Protein 1OI2 (pdb70)

Secondary structure (DSSP, 8-state):
-HHHHHHHHHHHH-TTEEEETTTTEEEETT-S-TTS-EEEEEEEESSTTTTGGGBSBTSBSEEEEEEETSPPPHHHHHHHHHHH--SS-EEEEEESSHHHHHHHHHHHHHHHHTT--EEEEEE--B-S-BS-TT-SSBPP-THHHHHHHHHHHHHHHT--HHHHHHHHHHHHTTEEEEEEEEE----TTEEEET--TTS---SEEEE---HHHHHHHHHHHHHHS--EEEEEEEEETTTTEEEEEEEEEPPP-TT-EEEEEEEE-BS--HHHHHHHHHHHHHHHHHHT-EEEEEEEE-SS--TTBEEEEEEEEEE-HHHHHHHHS-EESSS-EE--/-HHHHHHHHHHHH-TTEEEETTTTEEEETT-S-TTS-EEEEEEEESSTTTTGGGBSBTSBSEEEEEEETSPPPHHHHHHHHHHH--SS-EEEEEES-HHHHHHHHHHHHHHHHTT--EEEEEE--B-S-BS-TT-SSB---THHHHHHHHHHHHHHTT--HHHHHHHHHHHHTTEEEEEEEEE----TTEEEET--TTS---SEEEE---HHHHHHHHHHHHHHS--EEEEEEEEETTTTEEEEEEEEEPPP-TT-EEEEEEEE-BS--HHHHHHHHHHHHHHHHHHTPEEEEEEEE-SS-BTBBEEEEEEEEEE-HHHHHHHHS-EESSS-EE--

Radius of gyration: 24.86 Å; Cα contacts (8 Å, |Δi|>4): 1787; chains: 2; bounding box: 82×50×56 Å

Foldseek 3Di:
DVVVVVVVVVCVVDVQKDFDVPPTWIFGPPAQDAQFAAEEEEFEPQFPPPPQLQHFQLFHRIYAYPYHRAGNALVRVLVSLVGRDNPQAYEYEFWFWQRRCVRVVVNVLVCLVVPGHYKYAYAFAQLWDACFVTGHGHTHFDVSVVLRNLLSLCRNVNHGPVRSRVSSNVQSLFKHKFKKFQFACDDHQKIQGRADLQRTGTNGIGGNDDLLVSLVVRVVSQQPSFWDWDWDWMQDSVVSDIDTDIGTHDGDAAPFEKEKEKAFQAAEDQVSSVVSVVSVVVVCVVRNYHHPHYHYYHRTYRNHTGMIMMMITTDDPSSVVSNQDAGDGNVDGDHD/DVVVVVVVVVCVVDVQKDFDVPPTWIFGPPAQDAQFAAEEEEFEPQFPPPPQQQHFQLFHRIYAYPHHRATHALVSVLVSCVRRQNPQEYEYEFWFFQRRCVRVVVNVLVCLVVPGHYKYAYAFAQLWDADFPGGHGHTHFDVSVLLRNLLSLCRNVRHGPVVSRVSSNVQSLFKHKFKKFCFACDDHQKIQGRADLQRTGTNGIGGNDDLLVSLVVRVVSLQPSFWDWAWDWMQDSVVSDIDTDIGTHDRDAAPFEKEKEKAFQAAEDQVSQVVSVVSVCVVCVVRNYHHPHYHTYHRTYRNRTGMIMMMITTDDPSSVVSNQDAGDGNVDGDHD

B-factor: mean 15.75, std 10.09, range [2.6, 78.8]

CATH classification: 3.40.50.10440 (+1 more: 3.30.1180.20)

Solvent-accessible surface area: 23593 Å² total; per-residue (Å²): 115,106,21,90,54,26,20,25,0,7,28,106,5,37,118,67,11,51,33,32,121,141,27,39,15,1,1,29,55,85,13,75,39,88,47,64,7,4,1,0,0,1,1,6,4,0,1,36,12,6,10,15,3,0,0,7,75,1,7,0,13,0,0,0,16,1,103,82,53,74,12,1,72,32,72,32,0,35,67,0,0,83,62,2,42,12,65,78,3,0,0,0,0,0,1,9,5,85,30,7,40,118,27,0,15,53,0,0,76,84,0,52,122,65,68,11,87,0,4,1,1,10,0,0,0,2,3,11,24,135,98,16,148,114,8,82,14,20,0,0,8,0,0,0,0,0,0,0,0,0,0,1,4,0,5,50,150,45,34,64,1,65,40,0,2,114,28,0,39,96,0,1,26,31,0,2,0,0,6,0,6,74,32,93,55,103,75,100,79,22,3,28,3,0,10,0,8,37,37,4,88,15,75,54,161,63,104,64,91,43,37,38,76,1,0,21,39,0,0,63,18,0,48,116,45,0,67,19,131,28,66,24,93,37,11,22,46,151,130,29,44,41,72,119,57,161,24,56,2,116,44,9,88,90,61,12,77,0,0,0,0,0,0,13,2,10,5,8,18,39,4,64,2,17,2,0,6,17,66,0,23,42,40,1,149,126,28,29,7,71,39,50,77,34,16,23,11,48,33,0,11,0,42,55,1,46,1,6,7,0,0,0,0,80,6,54,89,120,4,10,61,10,10,60,27,38,0,76,12,45,32,6,42,52,38,241,117,106,19,88,50,25,22,24,0,6,27,102,6,38,119,66,10,50,35,32,117,143,28,35,14,1,1,30,53,87,12,75,50,92,47,62,8,4,1,0,0,1,2,6,5,0,0,35,10,5,10,15,4,0,0,5,69,1,6,0,14,0,0,0,15,1,102,78,51,72,14,1,71,30,72,34,0,31,66,0,0,85,64,2,44,13,64,79,2,0,0,0,0,0,1,10,4,86,29,7,37,118,27,0,16,53,0,0,78,84,0,56,126,65,72,12,88,0,4,0,2,9,0,0,0,1,3,12,23,134,92,18,111,130,8,84,14,20,0,0,7,1,0,0,0,0,0,0,0,0,0,1,4,0,5,50,158,43,34,65,4,65,40,0,2,110,30,0,36,110,0,1,26,31,0,2,0,0,6,1,6,76,33,94,49,109,73,102,80,17,4,24,2,0,9,0,9,34,36,2,67,15,75,55,150,59,104,61,88,45,42,40,74,1,0,22,40,0,0,64,17,0,47,117,43,0,67,13,126,28,68,21,93,37,12,26,47,148,127,27,44,40,70,124,54,163,23,56,2,115,42,9,90,90,62,13,78,0,0,0,0,0,1,15,2,10,8,7,17,40,6,69,2,17,2,0,7,16,64,0,23,42,34,1,148,120,28,29,7,69,39,52,77,34,16,22,12,48,32,0,11,0,43,59,0,48,1,8,6,0,0,0,0,79,6,55,90,120,7,9,60,10,11,58,27,51,0,75,13,44,32,3,44,54,32,251

GO terms:
  GO:0047324 phosphoenolpyruvate-glycerone phosphotransferase activity (F, EXP)
  GO:0042802 identical protein binding (F, IPI)
  GO:0005515 protein binding (F, IPI)
  GO:0005829 cytosol (C, IDA)
  GO:0042803 protein homodimerization activity (F, IDA)
  GO:0042182 ketone catabolic process (P, IMP)
  GO:0046365 monosaccharide catabolic process (P, IMP)
  GO:0061610 glycerol catabolic process to glycerone phosphate (P, IMP)
  GO:0047324 phosphoenolpyruvate-glycerone phosphotransferase activity (F, IMP)
  GO:0006974 DNA damage response (P, IEP)
  GO:0046835 carbohydrate phosphorylation (P, IDA)
  GO:0005829 cytosol (C, HDA)

Organism: Escherichia coli (strain K12) (NCBI:txid83333)

InterPro domains:
  IPR004006 DhaK domain [PF02733] (18-351)
  IPR004006 DhaK domain [PS51481] (7-352)
  IPR012736 Dihydroxyacetone kinase DhaK, subunit 1 [TIGR02363] (1-352)
  IPR050861 Dihydroxyacetone Kinase (DAK) [PTHR28629] (2-352)

Nearest PDB structures (foldseek):
  1oi3-assembly1_A  TM=1.002E+00  e=4.135E-78  Escherichia coli
  1uoe-assembly1_B  TM=1.002E+00  e=4.135E-78  Escherichia coli
  3pno-assembly2_D  TM=1.000E+00  e=7.097E-77  Escherichia coli K-12
  3pnm-assembly1_B  TM=1.000E+00  e=1.515E-76  Escherichia coli K-12
  3pnq-assembly1_B  TM=9.997E-01  e=1.382E-75  Escherichia coli K-12

Structure (mmCIF, N/CA/C/O backbone):
data_1OI2
#
_entry.id   1OI2
#
_cell.length_a   96.509
_cell.length_b   97.408
_cell.length_c   85.963
_cell.angle_alpha   90.00
_cell.angle_beta   90.00
_cell.angle_gamma   90.00
#
_symmetry.space_group_name_H-M   'P 21 21 2'
#
loop_
_entity.id
_entity.type
_entity.pdbx_description
1 polymer 'HYPOTHETICAL PROTEIN YCGT'
2 non-polymer GLYCEROL
3 non-polymer 'SULFATE ION'
4 water water
#
loop_
_atom_site.group_PDB
_atom_site.id
_atom_site.type_symbol
_atom_site.label_atom_id
_atom_site.label_alt_id
_atom_site.label_comp_id
_atom_site.label_asym_id
_atom_site.label_entity_id
_atom_site.label_seq_id
_atom_site.pdbx_PDB_ins_code
_atom_site.Cartn_x
_atom_site.Cartn_y
_atom_site.Cartn_z
_atom_site.occupancy
_atom_site.B_iso_or_equiv
_atom_site.auth_seq_id
_atom_site.auth_comp_id
_atom_site.auth_asym_id
_atom_site.auth_atom_id
_atom_site.pdbx_PDB_model_num
ATOM 1 N N . ASP A 1 20 ? 74.519 31.660 41.565 1.00 34.68 20 ASP A N 1
ATOM 2 C CA . ASP A 1 20 ? 73.809 31.694 42.872 1.00 34.78 20 ASP A CA 1
ATOM 3 C C . ASP A 1 20 ? 74.696 31.074 43.955 1.00 34.07 20 ASP A C 1
ATOM 4 O O . ASP A 1 20 ? 75.203 29.957 43.807 1.00 31.72 20 ASP A O 1
ATOM 9 N N . VAL A 1 21 ? 74.883 31.807 45.046 1.00 30.52 21 VAL A N 1
ATOM 10 C CA . VAL A 1 21 ? 75.736 31.324 46.111 1.00 29.11 21 VAL A CA 1
ATOM 11 C C . VAL A 1 21 ? 75.161 30.094 46.806 1.00 27.74 21 VAL A C 1
ATOM 12 O O . VAL A 1 21 ? 75.919 29.200 47.193 1.00 23.74 21 VAL A O 1
ATOM 16 N N . LEU A 1 22 ? 73.839 30.034 46.964 1.00 21.46 22 LEU A N 1
ATOM 17 C CA . LEU A 1 22 ? 73.253 28.885 47.652 1.00 22.85 22 LEU A CA 1
ATOM 18 C C . LEU A 1 22 ? 73.520 27.651 46.799 1.00 20.42 22 LEU A C 1
ATOM 19 O O . LEU A 1 22 ? 73.754 26.564 47.316 1.00 20.07 22 LEU A O 1
ATOM 24 N N . ASP A 1 23 ? 73.478 27.849 45.488 1.00 17.64 23 ASP A N 1
ATOM 25 C CA . ASP A 1 23 ? 73.747 26.787 44.526 1.00 17.45 23 ASP A CA 1
ATOM 26 C C . ASP A 1 23 ? 75.159 26.260 44.719 1.00 13.33 23 ASP A C 1
ATOM 27 O O . ASP A 1 23 ? 75.389 25.049 44.673 1.00 14.49 23 ASP A O 1
ATOM 32 N N . GLU A 1 24 ? 76.100 27.175 44.927 1.00 14.66 24 GLU A N 1
ATOM 33 C CA . GLU A 1 24 ? 77.515 26.796 45.066 1.00 15.27 24 GLU A CA 1
ATOM 34 C C . GLU A 1 24 ? 77.716 26.076 46.385 1.00 10.96 24 GLU A C 1
ATOM 35 O O . GLU A 1 24 ? 78.480 25.115 46.467 1.00 12.58 24 GLU A O 1
ATOM 41 N N . GLN A 1 25 ? 77.030 26.554 47.415 1.00 9.11 25 GLN A N 1
ATOM 42 C CA . GLN A 1 25 ? 77.145 25.930 48.740 1.00 11.41 25 GLN A CA 1
ATOM 43 C C . GLN A 1 25 ? 76.581 24.517 48.735 1.00 11.41 25 GLN A C 1
ATOM 44 O O . GLN A 1 25 ? 77.168 23.602 49.309 1.00 11.02 25 GLN A O 1
ATOM 50 N N . LEU A 1 26 ? 75.437 24.317 48.093 1.00 10.12 26 LEU A N 1
ATOM 51 C CA . LEU A 1 26 ? 74.886 22.967 48.050 1.00 10.29 26 LEU A CA 1
ATOM 52 C C . LEU A 1 26 ? 75.736 22.065 47.160 1.00 10.97 26 LEU A C 1
ATOM 53 O O . LEU A 1 26 ? 75.910 20.876 47.435 1.00 9.50 26 LEU A O 1
ATOM 58 N N . ALA A 1 27 ? 76.272 22.621 46.080 1.00 11.10 27 ALA A N 1
ATOM 59 C CA . ALA A 1 27 ? 77.153 21.833 45.232 1.00 9.36 27 ALA A CA 1
ATOM 60 C C . ALA A 1 27 ? 78.372 21.410 46.063 1.00 10.11 27 ALA A C 1
ATOM 61 O O . ALA A 1 27 ? 78.870 20.304 45.908 1.00 10.81 27 ALA A O 1
ATOM 63 N N . GLY A 1 28 ? 78.849 22.294 46.934 1.00 8.01 28 GLY A N 1
ATOM 64 C CA . GLY A 1 28 ? 80.007 21.981 47.764 1.00 6.84 28 GLY A CA 1
ATOM 65 C C . GLY A 1 28 ? 79.673 20.856 48.737 1.00 9.24 28 GLY A C 1
ATOM 66 O O . GLY A 1 28 ? 80.448 19.919 48.947 1.00 7.57 28 GLY A O 1
ATOM 67 N N . LEU A 1 29 ? 78.503 20.952 49.340 1.00 8.69 29 LEU A N 1
ATOM 68 C CA . LEU A 1 29 ? 78.035 19.922 50.247 1.00 11.06 29 LEU A CA 1
ATOM 69 C C . LEU A 1 29 ? 78.046 18.580 49.542 1.00 10.36 29 LEU A C 1
ATOM 70 O O . LEU A 1 29 ? 78.573 17.619 50.060 1.00 10.13 29 LEU A O 1
ATOM 75 N N . ALA A 1 30 ? 77.457 18.529 48.352 1.00 10.92 30 ALA A N 1
ATOM 76 C CA . ALA A 1 30 ? 77.377 17.289 47.573 1.00 12.24 30 ALA A CA 1
ATOM 77 C C . ALA A 1 30 ? 78.750 16.716 47.208 1.00 10.57 30 ALA A C 1
ATOM 78 O O . ALA A 1 30 ? 78.989 15.511 47.342 1.00 12.04 30 ALA A O 1
ATOM 80 N N . LYS A 1 31 ? 79.651 17.580 46.747 1.00 9.41 31 LYS A N 1
ATOM 81 C CA . LYS A 1 31 ? 80.993 17.139 46.377 1.00 7.83 31 LYS A CA 1
ATOM 82 C C . LYS A 1 31 ? 81.768 16.618 47.593 1.00 7.31 31 LYS A C 1
ATOM 83 O O . LYS A 1 31 ? 82.577 15.700 47.477 1.00 9.57 31 LYS A O 1
ATOM 89 N N . ALA A 1 32 ? 81.518 17.206 48.758 1.00 8.38 32 ALA A N 1
ATOM 90 C CA . ALA A 1 32 ? 82.237 16.820 49.980 1.00 9.40 32 ALA A CA 1
ATOM 91 C C . ALA A 1 32 ? 81.764 15.485 50.564 1.00 11.00 32 ALA A C 1
ATOM 92 O O . ALA A 1 32 ? 82.517 14.800 51.255 1.00 8.79 32 ALA A O 1
ATOM 94 N N . HIS A 1 33 ? 80.521 15.120 50.272 1.00 8.09 33 HIS A N 1
ATOM 95 C CA . HIS A 1 33 ? 79.918 13.956 50.914 1.00 7.53 33 HIS A CA 1
ATOM 96 C C . HIS A 1 33 ? 79.243 13.016 49.941 1.00 9.42 33 HIS A C 1
ATOM 97 O O . HIS A 1 33 ? 78.054 13.177 49.638 1.00 12.86 33 HIS A O 1
ATOM 104 N N . PRO A 1 34 ? 79.977 12.033 49.447 1.00 10.04 34 PRO A N 1
ATOM 105 C CA . PRO A 1 34 ? 79.387 11.079 48.497 1.00 11.56 34 PRO A CA 1
ATOM 106 C C . PRO A 1 34 ? 78.267 10.256 49.141 1.00 9.48 34 PRO A C 1
ATOM 107 O O . PRO A 1 34 ? 77.533 9.610 48.399 1.00 11.62 34 PRO A O 1
ATOM 111 N N . SER A 1 35 ? 78.135 10.284 50.471 1.00 8.55 35 SER A N 1
ATOM 112 C CA . SER A 1 35 ? 77.019 9.570 51.109 1.00 9.37 35 SER A CA 1
ATOM 113 C C . SER A 1 35 ? 75.699 10.289 50.872 1.00 9.77 35 SER A C 1
ATOM 114 O O . SER A 1 35 ? 74.636 9.755 51.221 1.00 8.46 35 SER A O 1
ATOM 117 N N . LEU A 1 36 ? 75.764 11.487 50.289 1.00 7.61 36 LEU A N 1
ATOM 118 C CA . LEU A 1 36 ? 74.537 12.258 50.027 1.00 10.16 36 LEU A CA 1
ATOM 119 C C . LEU A 1 36 ? 74.301 12.380 48.527 1.00 7.02 36 LEU A C 1
ATOM 120 O O . LEU A 1 36 ? 75.245 12.295 47.723 1.00 9.40 36 LEU A O 1
ATOM 125 N N . THR A 1 37 ? 73.037 12.576 48.161 1.00 8.34 37 THR A N 1
ATOM 126 C CA . THR A 1 37 ? 72.677 12.838 46.776 1.00 6.81 37 THR A CA 1
ATOM 127 C C . THR A 1 37 ? 71.947 14.182 46.731 1.00 8.49 37 THR A C 1
ATOM 128 O O . THR A 1 37 ? 70.937 14.355 47.419 1.00 9.67 37 THR A O 1
ATOM 132 N N . LEU A 1 38 ? 72.454 15.118 45.925 1.00 6.64 38 LEU A N 1
ATOM 133 C CA . LEU A 1 38 ? 71.792 16.415 45.775 1.00 7.83 38 LEU A CA 1
ATOM 134 C C . LEU A 1 38 ? 70.889 16.288 44.564 1.00 9.62 38 LEU A C 1
ATOM 135 O O . LEU A 1 38 ? 71.343 15.941 43.471 1.00 8.97 38 LEU A O 1
ATOM 140 N N . HIS A 1 39 ? 69.604 16.557 44.756 1.00 8.31 39 HIS A N 1
ATOM 141 C CA . HIS A 1 39 ? 68.645 16.476 43.658 1.00 10.55 39 HIS A CA 1
ATOM 142 C C . HIS A 1 39 ? 68.383 17.854 43.079 1.00 9.99 39 HIS A C 1
ATOM 143 O O . HIS A 1 39 ? 68.559 18.853 43.768 1.00 8.82 39 HIS A O 1
ATOM 150 N N . GLN A 1 40 ? 67.970 17.912 41.804 1.00 9.22 40 GLN A N 1
ATOM 151 C CA . GLN A 1 40 ? 67.601 19.207 41.228 1.00 11.19 40 GLN A CA 1
ATOM 152 C C . GLN A 1 40 ? 66.197 19.087 40.625 1.00 10.71 40 GLN A C 1
ATOM 153 O O . GLN A 1 40 ? 65.802 18.016 40.151 1.00 9.29 40 GLN A O 1
ATOM 159 N N . ASP A 1 41 ? 65.447 20.186 40.652 1.00 6.92 41 ASP A N 1
ATOM 160 C CA . ASP A 1 41 ? 64.096 20.233 40.086 1.00 6.12 41 ASP A CA 1
ATOM 161 C C . ASP A 1 41 ? 63.082 19.256 40.684 1.00 9.58 41 ASP A C 1
ATOM 162 O O . ASP A 1 41 ? 62.606 18.349 39.987 1.00 9.62 41 ASP A O 1
ATOM 167 N N . PRO A 1 42 ? 62.732 19.436 41.952 1.00 9.65 42 PRO A N 1
ATOM 168 C CA . PRO A 1 42 ? 63.272 20.506 42.801 1.00 7.28 42 PRO A CA 1
ATOM 169 C C . PRO A 1 42 ? 64.512 20.106 43.628 1.00 6.50 42 PRO A C 1
ATOM 170 O O . PRO A 1 42 ? 64.891 18.947 43.687 1.00 8.11 42 PRO A O 1
ATOM 174 N N . VAL A 1 43 ? 65.132 21.082 44.274 1.00 5.86 43 VAL A N 1
ATOM 175 C CA . VAL A 1 43 ? 66.322 20.838 45.083 1.00 4.79 43 VAL A CA 1
ATOM 176 C C . VAL A 1 43 ? 65.955 20.265 46.446 1.00 4.75 43 VAL A C 1
ATOM 177 O O . VAL A 1 43 ? 65.058 20.788 47.139 1.00 6.50 43 VAL A O 1
ATOM 181 N N . TYR A 1 44 ? 66.635 19.190 46.830 1.00 7.51 44 TYR A N 1
ATOM 182 C CA . TYR A 1 44 ? 66.542 18.589 48.169 1.00 7.14 44 TYR A CA 1
ATOM 183 C C . TYR A 1 44 ? 67.748 17.644 48.276 1.00 7.50 44 TYR A C 1
ATOM 184 O O . TYR A 1 44 ? 68.431 17.396 47.277 1.00 8.26 44 TYR A O 1
ATOM 193 N N . VAL A 1 45 ? 68.030 17.127 49.470 1.00 5.04 45 VAL A N 1
ATOM 194 C CA . VAL A 1 45 ? 69.189 16.260 49.610 1.00 5.27 45 VAL A CA 1
ATOM 195 C C . VAL A 1 45 ? 68.706 14.950 50.246 1.00 5.69 45 VAL A C 1
ATOM 196 O O . VAL A 1 45 ? 67.863 14.997 51.146 1.00 6.50 45 VAL A O 1
ATOM 200 N N . THR A 1 46 ? 69.207 13.798 49.789 1.00 6.59 46 THR A N 1
ATOM 201 C CA . THR A 1 46 ? 68.858 12.528 50.449 1.00 5.70 46 THR A CA 1
ATOM 202 C C . THR A 1 46 ? 70.108 11.700 50.699 1.00 7.11 46 THR A C 1
ATOM 203 O O . THR A 1 46 ? 71.178 12.014 50.189 1.00 8.54 46 THR A O 1
ATOM 207 N N . ARG A 1 47 ? 69.956 10.644 51.499 1.00 7.96 47 ARG A N 1
ATOM 208 C CA . ARG A 1 47 ? 71.010 9.651 51.637 1.00 7.89 47 ARG A CA 1
ATOM 209 C C . ARG A 1 47 ? 71.166 9.030 50.258 1.00 9.61 47 ARG A C 1
ATOM 210 O O . ARG A 1 47 ? 70.184 8.824 49.546 1.00 8.91 47 ARG A O 1
ATOM 218 N N . ALA A 1 48 ? 72.405 8.714 49.884 1.00 9.76 48 ALA A N 1
ATOM 219 C CA . ALA A 1 48 ? 72.648 8.141 48.569 1.00 10.32 48 ALA A CA 1
ATOM 220 C C . ALA A 1 48 ? 71.995 6.776 48.405 1.00 12.76 48 ALA A C 1
ATOM 221 O O . ALA A 1 48 ? 71.701 6.358 47.283 1.00 15.59 48 ALA A O 1
ATOM 223 N N . ASP A 1 49 ? 71.775 6.088 49.520 1.00 10.82 49 ASP A N 1
ATOM 224 C CA . ASP A 1 49 ? 71.141 4.786 49.483 1.00 14.72 49 ASP A CA 1
ATOM 225 C C . ASP A 1 49 ? 69.611 4.819 49.613 1.00 14.00 49 ASP A C 1
ATOM 226 O O . ASP A 1 49 ? 68.970 3.769 49.685 1.00 16.49 49 ASP A O 1
ATOM 231 N N . ALA A 1 50 ? 69.019 6.011 49.641 1.00 14.77 50 ALA A N 1
ATOM 232 C CA . ALA A 1 50 ? 67.551 6.101 49.703 1.00 14.61 50 ALA A CA 1
ATOM 233 C C . ALA A 1 50 ? 66.953 5.807 48.322 1.00 16.04 50 ALA A C 1
ATOM 234 O O . ALA A 1 50 ? 67.567 6.126 47.300 1.00 16.57 50 ALA A O 1
ATOM 236 N N . PRO A 1 51 ? 65.761 5.212 48.261 1.00 14.57 51 PRO A N 1
ATOM 237 C CA . PRO A 1 51 ? 64.989 4.794 49.437 1.00 12.10 51 PRO A CA 1
ATOM 238 C C . PRO A 1 51 ? 65.478 3.509 50.078 1.00 14.14 51 PRO A C 1
ATOM 239 O O . PRO A 1 51 ? 65.813 2.529 49.392 1.00 12.75 51 PRO A O 1
ATOM 243 N N . VAL A 1 52 ? 65.511 3.526 51.404 1.00 11.46 52 VAL A N 1
ATOM 244 C CA . VAL A 1 52 ? 65.917 2.361 52.185 1.00 11.31 52 VAL A CA 1
ATOM 245 C C . VAL A 1 52 ? 64.642 1.587 52.494 1.00 13.65 52 VAL A C 1
ATOM 246 O O . VAL A 1 52 ? 63.772 2.019 53.283 1.00 12.65 52 VAL A O 1
ATOM 250 N N . ALA A 1 53 ? 64.525 0.434 51.852 1.00 13.73 53 ALA A N 1
ATOM 251 C CA . ALA A 1 53 ? 63.360 -0.414 52.029 1.00 14.28 53 ALA A CA 1
ATOM 252 C C . ALA A 1 53 ? 63.214 -0.914 53.463 1.00 14.61 53 ALA A C 1
ATOM 253 O O . ALA A 1 53 ? 64.203 -1.223 54.140 1.00 18.05 53 ALA A O 1
ATOM 255 N N . GLY A 1 54 ? 61.978 -0.980 53.933 1.00 14.42 54 GLY A N 1
ATOM 256 C CA . GLY A 1 54 ? 61.681 -1.610 55.208 1.00 16.32 54 GLY A CA 1
ATOM 257 C C . GLY A 1 54 ? 61.874 -0.826 56.485 1.00 16.58 54 GLY A C 1
ATOM 258 O O . GLY A 1 54 ? 61.719 -1.393 57.566 1.00 16.63 54 GLY A O 1
ATOM 259 N N . LYS A 1 55 ? 62.211 0.461 56.366 1.00 13.88 55 LYS A N 1
ATOM 260 C CA . LYS A 1 55 ? 62.377 1.324 57.537 1.00 10.87 55 LYS A CA 1
ATOM 261 C C . LYS A 1 55 ? 61.569 2.590 57.357 1.00 8.44 55 LYS A C 1
ATOM 262 O O . LYS A 1 55 ? 61.373 3.070 56.232 1.00 10.21 55 LYS A O 1
ATOM 268 N N . VAL A 1 56 ? 61.100 3.139 58.462 1.00 7.98 56 VAL A N 1
ATOM 269 C CA . VAL A 1 56 ? 60.405 4.413 58.405 1.00 7.98 56 VAL A CA 1
ATOM 270 C C . VAL A 1 56 ? 61.452 5.413 57.914 1.00 7.26 56 VAL A C 1
ATOM 271 O O . VAL A 1 56 ? 62.624 5.365 58.363 1.00 9.33 56 VAL A O 1
ATOM 275 N N . ALA A 1 57 ? 61.051 6.305 57.010 1.00 8.11 57 ALA A N 1
ATOM 276 C CA . ALA A 1 57 ? 61.965 7.343 56.517 1.00 6.65 57 ALA A CA 1
ATOM 277 C C . ALA A 1 57 ? 61.702 8.640 57.291 1.00 8.84 57 ALA A C 1
ATOM 278 O O . ALA A 1 57 ? 60.562 8.979 57.575 1.00 8.38 57 ALA A O 1
ATOM 280 N N . LEU A 1 58 ? 62.773 9.352 57.623 1.00 7.32 58 LEU A N 1
ATOM 281 C CA . LEU A 1 58 ? 62.666 10.544 58.455 1.00 6.72 58 LEU A CA 1
ATOM 282 C C . LEU A 1 58 ? 63.119 11.764 57.670 1.00 9.55 58 LEU A C 1
ATOM 283 O O . LEU A 1 58 ? 64.178 11.742 57.060 1.00 10.14 58 LEU A O 1
ATOM 288 N N . LEU A 1 59 ? 62.319 12.828 57.697 1.00 7.35 59 LEU A N 1
ATOM 289 C CA . LEU A 1 59 ? 62.659 13.997 56.910 1.00 7.88 59 LEU A CA 1
ATOM 290 C C . LEU A 1 59 ? 62.478 15.267 57.726 1.00 9.84 59 LEU A C 1
ATOM 291 O O . LEU A 1 59 ? 61.591 15.356 58.574 1.00 9.71 59 LEU A O 1
ATOM 296 N N . SER A 1 60 ? 63.328 16.253 57.480 1.00 8.99 60 SER A N 1
ATOM 297 C CA . SER A 1 60 ? 63.104 17.584 58.039 1.00 6.67 60 SER A CA 1
ATOM 298 C C . SER A 1 60 ? 63.603 18.623 57.020 1.00 7.94 60 SER A C 1
ATOM 299 O O . SER A 1 60 ? 63.972 18.282 55.893 1.00 8.11 60 SER A O 1
ATOM 302 N N . GLY A 1 61 ? 63.616 19.893 57.418 1.00 9.02 61 GLY A N 1
ATOM 303 C CA . GLY A 1 61 ? 64.074 20.945 56.527 1.00 10.09 61 GLY A CA 1
ATOM 304 C C . GLY A 1 61 ? 63.723 22.278 57.145 1.00 10.51 61 GLY A C 1
ATOM 305 O O . GLY A 1 61 ? 63.152 22.336 58.236 1.00 8.95 61 GLY A O 1
ATOM 306 N N . GLY A 1 62 ? 64.071 23.344 56.451 1.00 12.99 62 GLY A N 1
ATOM 307 C CA . GLY A 1 62 ? 63.818 24.680 56.945 1.00 10.83 62 GLY A CA 1
ATOM 308 C C . GLY A 1 62 ? 64.738 25.625 56.191 1.00 9.11 62 GLY A C 1
ATOM 309 O O . GLY A 1 62 ? 65.345 25.272 55.167 1.00 9.29 62 GLY A O 1
ATOM 310 N N . GLY A 1 63 ? 64.866 26.839 56.695 1.00 8.43 63 GLY A N 1
ATOM 311 C CA . GLY A 1 63 ? 65.704 27.782 55.991 1.00 9.50 63 GLY A CA 1
ATOM 312 C C . GLY A 1 63 ? 67.167 27.392 55.922 1.00 11.51 63 GLY A C 1
ATOM 313 O O . GLY A 1 63 ? 67.675 26.675 56.789 1.00 10.75 63 GLY A O 1
ATOM 314 N N . SER A 1 64 ? 67.849 27.851 54.877 1.00 8.49 64 SER A N 1
ATOM 315 C CA . SER A 1 64 ? 69.302 27.770 54.888 1.00 9.06 64 SER A CA 1
ATOM 316 C C . SER A 1 64 ? 69.749 28.784 55.962 1.00 8.92 64 SER A C 1
ATOM 317 O O . SER A 1 64 ? 68.970 29.663 56.384 1.00 8.92 64 SER A O 1
ATOM 320 N N . GLY A 1 65 ? 70.997 28.671 56.403 1.00 10.27 65 GLY A N 1
ATOM 321 C CA . GLY A 1 65 ? 71.530 29.551 57.416 1.00 11.21 65 GLY A CA 1
ATOM 322 C C . GLY A 1 65 ? 71.600 28.958 58.816 1.00 11.89 65 GLY A C 1
ATOM 323 O O . GLY A 1 65 ? 71.982 29.659 59.756 1.00 11.18 65 GLY A O 1
ATOM 324 N N . HIS A 1 66 ? 71.231 27.684 58.969 1.00 9.82 66 HIS A N 1
ATOM 325 C CA . HIS A 1 66 ? 71.324 27.035 60.270 1.00 7.37 66 HIS A CA 1
ATOM 326 C C . HIS A 1 66 ? 72.283 25.840 60.203 1.00 7.83 66 HIS A C 1
ATOM 327 O O . HIS A 1 66 ? 72.341 25.043 61.148 1.00 7.38 66 HIS A O 1
ATOM 334 N N . GLU A 1 67 ? 73.022 25.725 59.092 1.00 7.76 67 GLU A N 1
ATOM 335 C CA . GLU A 1 67 ? 73.945 24.601 58.868 1.00 9.23 67 GLU A CA 1
ATOM 336 C C . GLU A 1 67 ? 74.820 24.324 60.101 1.00 6.46 67 GLU A C 1
ATOM 337 O O . GLU A 1 67 ? 75.335 25.263 60.716 1.00 7.98 67 GLU A O 1
ATOM 343 N N . PRO A 1 68 ? 75.038 23.053 60.469 1.00 8.89 68 PRO A N 1
ATOM 344 C CA . PRO A 1 68 ? 74.626 21.867 59.702 1.00 7.83 68 PRO A CA 1
ATOM 345 C C . PRO A 1 68 ? 73.172 21.389 59.794 1.00 8.31 68 PRO A C 1
ATOM 346 O O . PRO A 1 68 ? 72.862 20.336 59.221 1.00 9.51 68 PRO A O 1
ATOM 350 N N . MET A 1 69 ? 72.296 22.111 60.487 1.00 6.11 69 MET A N 1
ATOM 351 C CA . MET A 1 69 ? 70.893 21.671 60.534 1.00 7.05 69 MET A CA 1
ATOM 352 C C . MET A 1 69 ? 70.225 22.144 59.225 1.00 12.10 69 MET A C 1
ATOM 353 O O . MET A 1 69 ? 70.251 23.344 58.961 1.00 13.55 69 MET A O 1
ATOM 358 N N . HIS A 1 70 ? 69.624 21.264 58.410 1.00 6.48 70 HIS A N 1
ATOM 359 C CA . HIS A 1 70 ? 69.428 19.825 58.667 1.00 7.05 70 HIS A CA 1
ATOM 360 C C . HIS A 1 70 ? 70.248 18.902 57.770 1.00 5.85 70 HIS A C 1
ATOM 361 O O . HIS A 1 70 ? 70.271 17.686 57.989 1.00 8.86 70 HIS A O 1
ATOM 368 N N . CYS A 1 71 ? 70.913 19.457 56.762 1.00 6.71 71 CYS A N 1
ATOM 369 C CA . CYS A 1 71 ? 71.616 18.600 55.813 1.00 7.57 71 CYS A CA 1
ATOM 370 C C . CYS A 1 71 ? 72.756 17.771 56.368 1.00 8.86 71 CYS A C 1
ATOM 371 O O . CYS A 1 71 ? 73.029 16.677 55.855 1.00 7.60 71 CYS A O 1
ATOM 374 N N . GLY A 1 72 ? 73.420 18.284 57.404 1.00 7.12 72 GLY A N 1
ATOM 375 C CA . GLY A 1 72 ? 74.522 17.552 58.028 1.00 5.31 72 GLY A CA 1
ATOM 376 C C . GLY A 1 72 ? 74.019 16.393 58.868 1.00 7.44 72 GLY A C 1
ATOM 377 O O . GLY A 1 72 ? 74.830 15.651 59.431 1.00 8.00 72 GLY A O 1
ATOM 378 N N . TYR A 1 73 ? 72.696 16.228 58.964 1.00 6.13 73 TYR A N 1
ATOM 379 C CA . TYR A 1 73 ? 72.109 15.140 59.779 1.00 5.88 73 TYR A CA 1
ATOM 380 C C . TYR A 1 73 ? 71.509 14.045 58.913 1.00 6.80 73 TYR A C 1
ATOM 381 O O . TYR A 1 73 ? 70.735 13.227 59.400 1.00 7.78 73 TYR A O 1
ATOM 390 N N . ILE A 1 74 ? 71.875 14.029 57.629 1.00 7.73 74 ILE A N 1
ATOM 391 C CA . ILE A 1 74 ? 71.381 12.994 56.721 1.00 6.96 74 ILE A CA 1
ATOM 392 C C . ILE A 1 74 ? 72.341 11.811 56.757 1.00 7.24 74 ILE A C 1
ATOM 393 O O . ILE A 1 74 ? 73.544 11.967 56.513 1.00 8.67 74 ILE A O 1
ATOM 398 N N . GLY A 1 75 ? 71.800 10.635 57.065 1.00 5.95 75 GLY A N 1
ATOM 399 C CA . GLY A 1 75 ? 72.611 9.421 57.110 1.00 7.70 75 GLY A CA 1
ATOM 400 C C . GLY A 1 75 ? 71.996 8.347 57.974 1.00 8.45 75 GLY A C 1
ATOM 401 O O . GLY A 1 75 ? 70.960 8.558 58.607 1.00 7.89 75 GLY A O 1
ATOM 402 N N . GLN A 1 76 ? 72.642 7.185 58.004 1.00 8.37 76 GLN A N 1
ATOM 403 C CA . GLN A 1 76 ? 72.130 6.071 58.787 1.00 7.58 76 GLN A CA 1
ATOM 404 C C . GLN A 1 76 ? 71.976 6.475 60.256 1.00 8.01 76 GLN A C 1
ATOM 405 O O . GLN A 1 76 ? 72.868 7.095 60.841 1.00 8.73 76 GLN A O 1
ATOM 411 N N . GLY A 1 77 ? 70.842 6.111 60.842 1.00 7.08 77 GLY A N 1
ATOM 412 C CA . GLY A 1 77 ? 70.571 6.434 62.239 1.00 7.90 77 GLY A CA 1
ATOM 413 C C . GLY A 1 77 ? 70.039 7.853 62.416 1.00 6.73 77 GLY A C 1
ATOM 414 O O . GLY A 1 77 ? 69.821 8.288 63.537 1.00 7.27 77 GLY A O 1
ATOM 415 N N . MET A 1 78 ? 69.832 8.589 61.329 1.00 7.75 78 MET A N 1
ATOM 416 C CA . MET A 1 78 ? 69.295 9.934 61.481 1.00 6.92 78 MET A CA 1
ATOM 417 C C . MET A 1 78 ? 68.346 10.255 60.324 1.00 6.83 78 MET A C 1
ATOM 418 O O . MET A 1 78 ? 67.476 9.425 59.992 1.00 6.67 78 MET A O 1
ATOM 423 N N . LEU A 1 79 ? 68.487 11.423 59.698 1.00 5.95 79 LEU A N 1
ATOM 424 C CA . LEU A 1 79 ? 67.525 11.791 58.625 1.00 5.83 79 LEU A CA 1
ATOM 425 C C . LEU A 1 79 ? 67.739 11.014 57.322 1.00 6.90 79 LEU A C 1
ATOM 426 O O . LEU A 1 79 ? 68.873 10.735 56.924 1.00 7.52 79 LEU A O 1
ATOM 431 N N . SER A 1 80 ? 66.641 10.665 56.644 1.00 6.97 80 SER A N 1
ATOM 432 C CA . SER A 1 80 ? 66.737 10.030 55.344 1.00 5.87 80 SER A CA 1
ATOM 433 C C . SER A 1 80 ? 66.958 11.107 54.261 1.00 8.91 80 SER A C 1
ATOM 434 O O . SER A 1 80 ? 67.521 10.844 53.209 1.00 7.79 80 SER A O 1
ATOM 437 N N . GLY A 1 81 ? 66.499 12.325 54.521 1.00 8.87 81 GLY A N 1
ATOM 438 C CA . GLY A 1 81 ? 66.713 13.427 53.605 1.00 8.42 81 GLY A CA 1
ATOM 439 C C . GLY A 1 81 ? 66.363 14.733 54.292 1.00 8.39 81 GLY A C 1
ATOM 440 O O . GLY A 1 81 ? 65.794 14.736 55.370 1.00 9.26 81 GLY A O 1
ATOM 441 N N . ALA A 1 82 ? 66.710 15.845 53.663 1.00 6.69 82 ALA A N 1
ATOM 442 C CA . ALA A 1 82 ? 66.347 17.157 54.211 1.00 6.93 82 ALA A CA 1
ATOM 443 C C . ALA A 1 82 ? 66.044 18.115 53.063 1.00 8.25 82 ALA A C 1
ATOM 444 O O . ALA A 1 82 ? 66.489 17.899 51.921 1.00 7.71 82 ALA A O 1
ATOM 446 N N . CYS A 1 83 ? 65.286 19.170 53.385 1.00 6.98 83 CYS A N 1
ATOM 447 C CA . CYS A 1 83 ? 64.842 20.140 52.407 1.00 6.94 83 CYS A CA 1
ATOM 448 C C . CYS A 1 83 ? 65.236 21.545 52.804 1.00 9.08 83 CYS A C 1
ATOM 449 O O . CYS A 1 83 ? 64.480 22.218 53.529 1.00 8.42 83 CYS A O 1
ATOM 452 N N . PRO A 1 84 ? 66.400 22.001 52.363 1.00 9.80 84 PRO A N 1
ATOM 453 C CA . PRO A 1 84 ? 66.788 23.390 52.621 1.00 9.80 84 PRO A CA 1
ATOM 454 C C . PRO A 1 84 ? 65.984 24.359 51.781 1.00 10.45 84 PRO A C 1
ATOM 455 O O . PRO A 1 84 ? 65.672 24.059 50.625 1.00 8.92 84 PRO A O 1
ATOM 459 N N . GLY A 1 85 ? 65.649 25.507 52.365 1.00 8.94 85 GLY A N 1
ATOM 460 C CA . GLY A 1 85 ? 64.986 26.575 51.633 1.00 9.04 85 GLY A CA 1
ATOM 461 C C . GLY A 1 85 ? 66.006 27.693 51.420 1.00 8.89 85 GLY A C 1
ATOM 462 O O . GLY A 1 85 ? 67.221 27.513 51.561 1.00 11.31 85 GLY A O 1
ATOM 463 N N . GLU A 1 86 ? 65.516 28.869 51.074 1.00 9.97 86 GLU A N 1
ATOM 464 C CA . GLU A 1 86 ? 66.387 30.027 50.923 1.00 8.79 86 GLU A CA 1
ATOM 465 C C . GLU A 1 86 ? 66.769 30.440 52.329 1.00 9.24 86 GLU A C 1
ATOM 466 O O . GLU A 1 86 ? 66.264 29.874 53.324 1.00 8.65 86 GLU A O 1
ATOM 472 N N . ILE A 1 87 ? 67.655 31.420 52.433 1.00 10.21 87 ILE A N 1
ATOM 473 C CA . ILE A 1 87 ? 68.098 31.874 53.754 1.00 10.53 87 ILE A CA 1
ATOM 474 C C . ILE A 1 87 ? 66.929 32.200 54.679 1.00 12.02 87 ILE A C 1
ATOM 475 O O . ILE A 1 87 ? 66.069 33.029 54.341 1.00 10.10 87 ILE A O 1
ATOM 480 N N . PHE A 1 88 ? 66.899 31.554 55.848 1.00 9.10 88 PHE A N 1
ATOM 481 C CA . PHE A 1 88 ? 65.864 31.790 56.852 1.00 9.83 88 PHE A CA 1
ATOM 482 C C . PHE A 1 88 ? 64.447 31.671 56.309 1.00 11.32 88 PHE A C 1
ATOM 483 O O . PHE A 1 88 ? 63.543 32.330 56.806 1.00 11.28 88 PHE A O 1
ATOM 491 N N . THR A 1 89 ? 64.252 30.839 55.294 1.00 9.91 89 THR A N 1
ATOM 492 C CA . THR A 1 89 ? 62.930 30.695 54.688 1.00 10.16 89 THR A CA 1
ATOM 493 C C . THR A 1 89 ? 62.582 29.240 54.476 1.00 9.34 89 THR A C 1
ATOM 494 O O . THR A 1 89 ? 63.375 28.503 53.901 1.00 8.55 89 THR A O 1
ATOM 498 N N . SER A 1 90 ? 61.403 28.807 54.931 1.00 9.82 90 SER A N 1
ATOM 499 C CA . SER A 1 90 ? 61.014 27.401 54.751 1.00 10.63 90 SER A CA 1
ATOM 500 C C . SER A 1 90 ? 61.117 26.956 53.290 1.00 10.21 90 SER A C 1
ATOM 501 O O . SER A 1 90 ? 60.856 27.747 52.371 1.00 9.44 90 SER A O 1
ATOM 504 N N . PRO A 1 91 ? 61.489 25.704 53.034 1.00 9.51 91 PRO A N 1
ATOM 505 C CA . PRO A 1 91 ? 61.414 25.208 51.651 1.00 8.24 91 PRO A CA 1
ATOM 506 C C . PRO A 1 91 ? 59.941 25.234 51.206 1.00 9.20 91 PRO A C 1
ATOM 507 O O . PRO A 1 91 ? 59.027 25.174 52.050 1.00 8.71 91 PRO A O 1
ATOM 511 N N . THR A 1 92 ? 59.704 25.319 49.898 1.00 8.29 92 THR A N 1
ATOM 512 C CA . THR A 1 92 ? 58.338 25.262 49.391 1.00 8.79 92 THR A CA 1
ATOM 513 C C . THR A 1 92 ? 57.839 23.804 49.398 1.00 9.71 92 THR A C 1
ATOM 514 O O . THR A 1 92 ? 58.645 22.871 49.463 1.00 10.16 92 THR A O 1
ATOM 518 N N . PRO A 1 93 ? 56.524 23.608 49.329 1.00 10.55 93 PRO A N 1
ATOM 519 C CA . PRO A 1 93 ? 55.924 22.272 49.435 1.00 10.80 93 PRO A CA 1
ATOM 520 C C . PRO A 1 93 ? 56.382 21.268 48.398 1.00 9.15 93 PRO A C 1
ATOM 521 O O . PRO A 1 93 ? 56.443 20.094 48.717 1.00 11.25 93 PRO A O 1
ATOM 525 N N . ASP A 1 94 ? 56.693 21.717 47.184 1.00 8.58 94 ASP A N 1
ATOM 526 C CA . ASP A 1 94 ? 57.140 20.781 46.158 1.00 8.29 94 ASP A CA 1
ATOM 527 C C . ASP A 1 94 ? 58.428 20.070 46.573 1.00 9.30 94 ASP A C 1
ATOM 528 O O . ASP A 1 94 ? 58.606 18.885 46.301 1.00 9.06 94 ASP A O 1
ATOM 533 N N . LYS A 1 95 ? 59.325 20.798 47.238 1.00 7.69 95 LYS A N 1
ATOM 534 C CA . LYS A 1 95 ? 60.605 20.208 47.664 1.00 7.44 95 LYS A CA 1
ATOM 535 C C . LYS A 1 95 ? 60.361 19.132 48.701 1.00 8.49 95 LYS A C 1
ATOM 536 O O . LYS A 1 95 ? 60.980 18.067 48.665 1.00 8.18 95 LYS A O 1
ATOM 542 N N . ILE A 1 96 ? 59.456 19.416 49.629 1.00 8.01 96 ILE A N 1
ATOM 543 C CA . ILE A 1 96 ? 59.177 18.465 50.718 1.00 7.91 96 ILE A CA 1
ATOM 544 C C . ILE A 1 96 ? 58.487 17.223 50.171 1.00 10.01 96 ILE A C 1
ATOM 545 O O . ILE A 1 96 ? 58.818 16.086 50.518 1.00 7.60 96 ILE A O 1
ATOM 550 N N . PHE A 1 97 ? 57.509 17.433 49.302 1.00 7.68 97 PHE A N 1
ATOM 551 C CA . PHE A 1 97 ? 56.804 16.308 48.692 1.00 8.38 97 PHE A CA 1
ATOM 552 C C . PHE A 1 97 ? 57.766 15.393 47.927 1.00 7.81 97 PHE A C 1
ATOM 553 O O . PHE A 1 97 ? 57.775 14.169 48.123 1.00 8.34 97 PHE A O 1
ATOM 561 N N . GLU A 1 98 ? 58.574 15.989 47.059 1.00 8.15 98 GLU A N 1
ATOM 562 C CA . GLU A 1 98 ? 59.488 15.225 46.204 1.00 7.81 98 GLU A CA 1
ATOM 563 C C . GLU A 1 98 ? 60.549 14.510 47.037 1.00 7.32 98 GLU A C 1
ATOM 564 O O . GLU A 1 98 ? 60.910 13.361 46.753 1.00 8.80 98 GLU A O 1
ATOM 570 N N . CYS A 1 99 ? 61.045 15.193 48.067 1.00 8.83 99 CYS A N 1
ATOM 571 C CA . CYS A 1 99 ? 62.022 14.551 48.947 1.00 8.92 99 CYS A CA 1
ATOM 572 C C . CYS A 1 99 ? 61.377 13.341 49.659 1.00 9.41 99 CYS A C 1
ATOM 573 O O . CYS A 1 99 ? 61.980 12.259 49.747 1.00 9.19 99 CYS A O 1
ATOM 576 N N . ALA A 1 100 ? 60.153 13.507 50.165 1.00 6.34 100 ALA A N 1
ATOM 577 C CA . ALA A 1 100 ? 59.463 12.405 50.835 1.00 6.88 100 ALA A CA 1
ATOM 578 C C . ALA A 1 100 ? 59.215 11.231 49.892 1.00 9.12 100 ALA A C 1
ATOM 579 O O . ALA A 1 100 ? 59.373 10.071 50.268 1.00 10.91 100 ALA A O 1
ATOM 581 N N . MET A 1 101 ? 58.822 11.526 48.662 1.00 8.01 101 MET A N 1
ATOM 582 C CA . MET A 1 101 ? 58.571 10.462 47.696 1.00 9.85 101 MET A CA 1
ATOM 583 C C . MET A 1 101 ? 59.867 9.720 47.395 1.00 10.30 101 MET A C 1
ATOM 584 O O . MET A 1 101 ? 59.870 8.518 47.201 1.00 12.66 101 MET A O 1
ATOM 589 N N . GLN A 1 102 ? 60.983 10.436 47.357 1.00 8.45 102 GLN A N 1
ATOM 590 C CA . GLN A 1 102 ? 62.248 9.792 47.039 1.00 8.31 102 GLN A CA 1
ATOM 591 C C . GLN A 1 102 ? 62.748 8.864 48.159 1.00 10.10 102 GLN A C 1
ATOM 592 O O . GLN A 1 102 ? 63.351 7.823 47.872 1.00 13.60 102 GLN A O 1
ATOM 598 N N . VAL A 1 103 ? 62.494 9.223 49.415 1.00 7.57 103 VAL A N 1
ATOM 599 C CA . VAL A 1 103 ? 63.007 8.429 50.553 1.00 10.07 103 VAL A CA 1
ATOM 600 C C . VAL A 1 103 ? 62.048 7.364 51.077 1.00 10.22 103 VAL A C 1
ATOM 601 O O . VAL A 1 103 ? 62.442 6.500 51.855 1.00 8.80 103 VAL A O 1
ATOM 605 N N . ASP A 1 104 ? 60.789 7.426 50.645 1.00 9.46 104 ASP A N 1
ATOM 606 C CA . ASP A 1 104 ? 59.772 6.490 51.123 1.00 10.41 104 ASP A CA 1
ATOM 607 C C . ASP A 1 104 ? 60.212 5.043 50.925 1.00 10.36 104 ASP A C 1
ATOM 608 O O . ASP A 1 104 ? 60.458 4.606 49.795 1.00 13.79 104 ASP A O 1
ATOM 613 N N . GLY A 1 105 ? 60.305 4.308 52.027 1.00 9.54 105 GLY A N 1
ATOM 614 C CA . GLY A 1 105 ? 60.760 2.928 52.003 1.00 13.09 105 GLY A CA 1
ATOM 615 C C . GLY A 1 105 ? 59.609 1.951 52.181 1.00 13.01 105 GLY A C 1
ATOM 616 O O . GLY A 1 105 ? 59.821 0.765 52.456 1.00 13.97 105 GLY A O 1
ATOM 617 N N . GLY A 1 106 ? 58.392 2.456 52.031 1.00 10.84 106 GLY A N 1
ATOM 618 C CA . GLY A 1 106 ? 57.203 1.618 52.150 1.00 13.20 106 GLY A CA 1
ATOM 619 C C . GLY A 1 106 ? 56.686 1.408 53.562 1.00 16.00 106 GLY A C 1
ATOM 620 O O . GLY A 1 106 ? 55.718 0.657 53.764 1.00 14.31 106 GLY A O 1
ATOM 621 N N . GLU A 1 107 ? 57.320 2.065 54.539 1.00 12.48 107 GLU A N 1
ATOM 622 C CA . GLU A 1 107 ? 56.872 1.985 55.934 1.00 14.26 107 GLU A CA 1
ATOM 623 C C . GLU A 1 107 ? 56.412 3.351 56.429 1.00 12.23 107 GLU A C 1
ATOM 624 O O . GLU A 1 107 ? 56.216 3.531 57.628 1.00 15.18 107 GLU A O 1
ATOM 630 N N . GLY A 1 108 ? 56.247 4.308 55.518 1.00 12.92 108 GLY A N 1
ATOM 631 C CA . GLY A 1 108 ? 55.781 5.632 55.892 1.00 13.97 108 GLY A CA 1
ATOM 632 C C . GLY A 1 108 ? 56.904 6.654 56.017 1.00 13.39 108 GLY A C 1
ATOM 633 O O . GLY A 1 108 ? 58.082 6.294 56.032 1.00 12.01 108 GLY A O 1
ATOM 634 N N . VAL A 1 109 ? 56.535 7.934 56.096 1.00 10.60 109 VAL A N 1
ATOM 635 C CA . VAL A 1 109 ? 57.529 9.000 56.197 1.00 9.09 109 VAL A CA 1
ATOM 636 C C . VAL A 1 109 ? 57.103 9.867 57.361 1.00 8.57 109 VAL A C 1
ATOM 637 O O . VAL A 1 109 ? 55.935 10.212 57.477 1.00 7.89 109 VAL A O 1
ATOM 641 N N . LEU A 1 110 ? 58.055 10.205 58.225 1.00 7.97 110 LEU A N 1
ATOM 642 C CA . LEU A 1 110 ? 57.762 11.050 59.366 1.00 7.84 110 LEU A CA 1
ATOM 643 C C . LEU A 1 110 ? 58.396 12.403 59.105 1.00 9.42 110 LEU A C 1
ATOM 644 O O . LEU A 1 110 ? 59.603 12.491 58.784 1.00 8.35 110 LEU A O 1
ATOM 649 N N . LEU A 1 111 ? 57.601 13.464 59.236 1.00 6.68 111 LEU A N 1
ATOM 650 C CA . LEU A 1 111 ? 58.104 14.810 58.988 1.00 7.38 111 LEU A CA 1
ATOM 651 C C . LEU A 1 111 ? 58.308 15.520 60.311 1.00 6.27 111 LEU A C 1
ATOM 652 O O . LEU A 1 111 ? 57.378 15.633 61.105 1.00 9.01 111 LEU A O 1
ATOM 657 N N . ILE A 1 112 ? 59.524 15.987 60.546 1.00 6.80 112 ILE A N 1
ATOM 658 C CA . ILE A 1 112 ? 59.827 16.757 61.760 1.00 7.91 112 ILE A CA 1
ATOM 659 C C . ILE A 1 112 ? 59.811 18.217 61.351 1.00 8.35 112 ILE A C 1
ATOM 660 O O . ILE A 1 112 ? 60.571 18.614 60.450 1.00 8.14 112 ILE A O 1
ATOM 665 N N . ILE A 1 113 ? 58.954 19.016 62.006 1.00 8.16 113 ILE A N 1
ATOM 666 C CA . ILE A 1 113 ? 58.751 20.402 61.579 1.00 6.29 113 ILE A CA 1
ATOM 667 C C . ILE A 1 113 ? 59.047 21.352 62.730 1.00 8.04 113 ILE A C 1
ATOM 668 O O . ILE A 1 113 ? 58.443 21.219 63.797 1.00 7.75 113 ILE A O 1
ATOM 673 N N . LYS A 1 114 ? 59.954 22.299 62.517 1.00 6.12 114 LYS A N 1
ATOM 674 C CA . LYS A 1 114 ? 60.189 23.327 63.571 1.00 6.67 114 LYS A CA 1
ATOM 675 C C . LYS A 1 114 ? 59.020 24.331 63.600 1.00 7.79 114 LYS A C 1
ATOM 676 O O . LYS A 1 114 ? 58.480 24.721 62.552 1.00 6.53 114 LYS A O 1
ATOM 682 N N . ASN A 1 115 ? 58.623 24.758 64.794 1.00 7.15 115 ASN A N 1
ATOM 683 C CA . ASN A 1 115 ? 57.443 25.617 64.875 1.00 7.79 115 ASN A CA 1
ATOM 684 C C . ASN A 1 115 ? 57.677 27.066 64.469 1.00 10.50 115 ASN A C 1
ATOM 685 O O . ASN A 1 115 ? 58.047 27.885 65.308 1.00 8.11 115 ASN A O 1
ATOM 690 N N . TYR A 1 116 ? 57.460 27.358 63.176 1.00 9.08 116 TYR A N 1
ATOM 691 C CA . TYR A 1 116 ? 57.475 28.715 62.595 1.00 8.73 116 TYR A CA 1
ATOM 692 C C . TYR A 1 116 ? 56.319 28.763 61.608 1.00 11.04 116 TYR A C 1
ATOM 693 O O . TYR A 1 116 ? 55.934 27.735 61.019 1.00 10.32 116 TYR A O 1
ATOM 702 N N . THR A 1 117 ? 55.767 29.951 61.428 1.00 7.91 117 THR A N 1
ATOM 703 C CA . THR A 1 117 ? 54.637 30.135 60.515 1.00 8.32 117 THR A CA 1
ATOM 704 C C . THR A 1 117 ? 54.902 29.500 59.159 1.00 8.78 117 THR A C 1
ATOM 705 O O . THR A 1 117 ? 54.087 28.733 58.638 1.00 9.17 117 THR A O 1
ATOM 709 N N . GLY A 1 118 ? 56.056 29.826 58.595 1.00 7.37 118 GLY A N 1
ATOM 710 C CA . GLY A 1 118 ? 56.408 29.325 57.279 1.00 9.42 118 GLY A CA 1
ATOM 711 C C . GLY A 1 118 ? 56.554 27.826 57.190 1.00 9.59 118 GLY A C 1
ATOM 712 O O . GLY A 1 118 ? 55.949 27.170 56.304 1.00 9.41 118 GLY A O 1
ATOM 713 N N . ASP A 1 119 ? 57.355 27.275 58.098 1.00 9.64 119 ASP A N 1
ATOM 714 C CA . ASP A 1 119 ? 57.629 25.841 58.111 1.00 7.80 119 ASP A CA 1
ATOM 715 C C . ASP A 1 119 ? 56.341 25.071 58.335 1.00 8.51 119 ASP A C 1
ATOM 716 O O . ASP A 1 119 ? 56.115 24.049 57.686 1.00 8.69 119 ASP A O 1
ATOM 721 N N . ILE A 1 120 ? 55.494 25.542 59.254 1.00 6.15 120 ILE A N 1
ATOM 722 C CA . ILE A 1 120 ? 54.261 24.793 59.531 1.00 6.91 120 ILE A CA 1
ATOM 723 C C . ILE A 1 120 ? 53.379 24.780 58.280 1.00 9.51 120 ILE A C 1
ATOM 724 O O . ILE A 1 120 ? 52.877 23.733 57.860 1.00 10.21 120 ILE A O 1
ATOM 729 N N . LEU A 1 121 ? 53.195 25.944 57.674 1.00 8.52 121 LEU A N 1
ATOM 730 C CA . LEU A 1 121 ? 52.362 26.012 56.474 1.00 8.42 121 LEU A CA 1
ATOM 731 C C . LEU A 1 121 ? 52.881 25.089 55.356 1.00 10.54 121 LEU A C 1
ATOM 732 O O . LEU A 1 121 ? 52.122 24.253 54.799 1.00 9.78 121 LEU A O 1
ATOM 737 N N . ASN A 1 122 ? 54.168 25.231 55.035 1.00 8.18 122 ASN A N 1
ATOM 738 C CA . ASN A 1 122 ? 54.742 24.475 53.937 1.00 7.72 122 ASN A CA 1
ATOM 739 C C . ASN A 1 122 ? 54.798 22.977 54.213 1.00 8.67 122 ASN A C 1
ATOM 740 O O . ASN A 1 122 ? 54.425 22.177 53.356 1.00 9.61 122 ASN A O 1
ATOM 745 N N . PHE A 1 123 ? 55.265 22.585 55.405 1.00 5.18 123 PHE A N 1
ATOM 746 C CA . PHE A 1 123 ? 55.286 21.160 55.706 1.00 8.15 123 PHE A CA 1
ATOM 747 C C . PHE A 1 123 ? 53.890 20.557 55.789 1.00 8.30 123 PHE A C 1
ATOM 748 O O . PHE A 1 123 ? 53.696 19.404 55.394 1.00 10.81 123 PHE A O 1
ATOM 756 N N . GLU A 1 124 ? 52.915 21.317 56.294 1.00 9.01 124 GLU A N 1
ATOM 757 C CA . GLU A 1 124 ? 51.542 20.793 56.389 1.00 9.49 124 GLU A CA 1
ATOM 758 C C . GLU A 1 124 ? 50.934 20.635 55.001 1.00 8.63 124 GLU A C 1
ATOM 759 O O . GLU A 1 124 ? 50.226 19.669 54.731 1.00 10.50 124 GLU A O 1
ATOM 765 N N . THR A 1 125 ? 51.224 21.586 54.117 1.00 10.96 125 THR A N 1
ATOM 766 C CA . THR A 1 125 ? 50.750 21.473 52.743 1.00 10.03 125 THR A CA 1
ATOM 767 C C . THR A 1 125 ? 51.340 20.230 52.077 1.00 10.68 125 THR A C 1
ATOM 768 O O . THR A 1 125 ? 50.635 19.472 51.401 1.00 10.22 125 THR A O 1
ATOM 772 N N . ALA A 1 126 ? 52.636 20.017 52.270 1.00 10.19 126 ALA A N 1
ATOM 773 C CA . ALA A 1 126 ? 53.302 18.854 51.696 1.00 9.96 126 ALA A CA 1
ATOM 774 C C . ALA A 1 126 ? 52.705 17.545 52.264 1.00 11.78 126 ALA A C 1
ATOM 775 O O . ALA A 1 126 ? 52.525 16.563 51.542 1.00 10.07 126 ALA A O 1
ATOM 777 N N . THR A 1 127 ? 52.407 17.546 53.562 1.00 9.10 127 THR A N 1
ATOM 778 C CA . THR A 1 127 ? 51.801 16.386 54.208 1.00 8.43 127 THR A CA 1
ATOM 779 C C . THR A 1 127 ? 50.494 15.994 53.497 1.00 8.52 127 THR A C 1
ATOM 780 O O . THR A 1 127 ? 50.272 14.828 53.173 1.00 9.54 127 THR A O 1
ATOM 784 N N . GLU A 1 128 ? 49.634 16.973 53.252 1.00 10.11 128 GLU A N 1
ATOM 785 C CA . GLU A 1 128 ? 48.374 16.681 52.570 1.00 9.75 128 GLU A CA 1
ATOM 786 C C . GLU A 1 128 ? 48.582 16.180 51.147 1.00 12.63 128 GLU A C 1
ATOM 787 O O . GLU A 1 128 ? 47.880 15.270 50.683 1.00 14.06 128 GLU A O 1
ATOM 793 N N . LEU A 1 129 ? 49.542 16.776 50.449 1.00 12.43 129 LEU A N 1
ATOM 794 C CA . LEU A 1 129 ? 49.860 16.345 49.081 1.00 11.73 129 LEU A CA 1
ATOM 795 C C . LEU A 1 129 ? 50.341 14.884 49.100 1.00 12.45 129 LEU A C 1
ATOM 796 O O . LEU A 1 129 ? 49.947 14.066 48.264 1.00 12.04 129 LEU A O 1
ATOM 801 N N . LEU A 1 130 ? 51.198 14.553 50.060 1.00 10.93 130 LEU A N 1
ATOM 802 C CA . LEU A 1 130 ? 51.684 13.185 50.202 1.00 10.54 130 LEU A CA 1
ATOM 803 C C . LEU A 1 130 ? 50.552 12.197 50.476 1.00 10.70 130 LEU A C 1
ATOM 804 O O . LEU A 1 130 ? 50.454 11.143 49.836 1.00 13.38 130 LEU A O 1
ATOM 809 N N . HIS A 1 131 ? 49.699 12.537 51.436 1.00 11.35 131 HIS A N 1
ATOM 810 C CA . HIS A 1 131 ? 48.599 11.659 51.790 1.00 12.02 131 HIS A CA 1
ATOM 811 C C . HIS A 1 131 ? 47.734 11.374 50.562 1.00 14.14 131 HIS A C 1
ATOM 812 O O . HIS A 1 131 ? 47.303 10.236 50.327 1.00 15.32 131 HIS A O 1
ATOM 819 N N . ASP A 1 132 ? 47.487 12.414 49.783 1.00 14.12 132 ASP A N 1
ATOM 820 C CA . ASP A 1 132 ? 46.665 12.273 48.586 1.00 17.84 132 ASP A CA 1
ATOM 821 C C . ASP A 1 132 ? 47.310 11.435 47.500 1.00 16.98 132 ASP A C 1
ATOM 822 O O . ASP A 1 132 ? 46.615 10.881 46.636 1.00 16.70 132 ASP A O 1
ATOM 827 N N . SER A 1 133 ? 48.637 11.336 47.537 1.00 14.56 133 SER A N 1
ATOM 828 C CA . SER A 1 133 ? 49.368 10.502 46.596 1.00 17.65 133 SER A CA 1
ATOM 829 C C . SER A 1 133 ? 49.561 9.094 47.167 1.00 18.35 133 SER A C 1
ATOM 830 O O . SER A 1 133 ? 50.241 8.274 46.570 1.00 19.79 133 SER A O 1
ATOM 833 N N . GLY A 1 134 ? 48.958 8.822 48.325 1.00 15.78 134 GLY A N 1
ATOM 834 C CA . GLY A 1 134 ? 48.967 7.483 48.900 1.00 16.47 134 GLY A CA 1
ATOM 835 C C . GLY A 1 134 ? 50.108 7.165 49.841 1.00 17.31 134 GLY A C 1
ATOM 836 O O . GLY A 1 134 ? 50.268 6.026 50.278 1.00 17.61 134 GLY A O 1
ATOM 837 N N . VAL A 1 135 ? 50.912 8.172 50.160 1.00 15.33 135 VAL A N 1
ATOM 838 C CA . VAL A 1 135 ? 52.020 7.970 51.093 1.00 13.79 135 VAL A CA 1
ATOM 839 C C . VAL A 1 135 ? 51.526 8.075 52.538 1.00 12.69 135 VAL A C 1
ATOM 840 O O . VAL A 1 135 ? 50.836 9.038 52.901 1.00 12.95 135 VAL A O 1
ATOM 844 N N . LYS A 1 136 ? 51.882 7.081 53.352 1.00 11.29 136 LYS A N 1
ATOM 845 C CA . LYS A 1 136 ? 51.542 7.079 54.773 1.00 11.33 136 LYS A CA 1
ATOM 846 C C . LYS A 1 136 ? 52.505 8.067 55.433 1.00 12.25 136 LYS A C 1
ATOM 847 O O . LYS A 1 136 ? 53.743 7.891 55.420 1.00 11.74 136 LYS A O 1
ATOM 853 N N . VAL A 1 137 ? 51.935 9.112 56.014 1.00 8.15 137 VAL A N 1
ATOM 854 C CA . VAL A 1 137 ? 52.776 10.138 56.592 1.00 11.73 137 VAL A CA 1
ATOM 855 C C . VAL A 1 137 ? 52.194 10.693 57.870 1.00 10.97 137 VAL A C 1
ATOM 856 O O . VAL A 1 137 ? 50.976 10.742 58.051 1.00 10.83 137 VAL A O 1
ATOM 860 N N . THR A 1 138 ? 53.066 11.115 58.773 1.00 11.00 138 THR A N 1
ATOM 861 C CA . THR A 1 138 ? 52.606 11.883 59.909 1.00 8.31 138 THR A CA 1
ATOM 862 C C . THR A 1 138 ? 53.688 12.867 60.320 1.00 9.77 138 THR A C 1
ATOM 863 O O . THR A 1 138 ? 54.754 12.899 59.704 1.00 10.31 138 THR A O 1
ATOM 867 N N . THR A 1 139 ? 53.417 13.660 61.359 1.00 8.27 139 THR A N 1
ATOM 868 C CA . THR A 1 139 ? 54.278 14.769 61.696 1.00 7.65 139 THR A CA 1
ATOM 869 C C . THR A 1 139 ? 54.625 14.866 63.161 1.00 8.11 139 THR A C 1
ATOM 870 O O . THR A 1 139 ? 53.952 14.307 64.009 1.00 9.66 139 THR A O 1
ATOM 874 N N . VAL A 1 140 ? 55.703 15.597 63.431 1.00 8.05 140 VAL A N 1
ATOM 875 C CA . VAL A 1 140 ? 56.077 15.948 64.805 1.00 9.09 140 VAL A CA 1
ATOM 876 C C . VAL A 1 140 ? 56.479 17.426 64.759 1.00 8.87 140 VAL A C 1
ATOM 877 O O . VAL A 1 140 ? 57.341 17.819 63.945 1.00 10.05 140 VAL A O 1
ATOM 881 N N . VAL A 1 141 ? 55.865 18.242 65.621 1.00 7.69 141 VAL A N 1
ATOM 882 C CA . VAL A 1 141 ? 56.192 19.659 65.690 1.00 6.31 141 VAL A CA 1
ATOM 883 C C . VAL A 1 141 ? 57.127 19.909 66.864 1.00 8.93 141 VAL A C 1
ATOM 884 O O . VAL A 1 141 ? 56.914 19.355 67.959 1.00 8.82 141 VAL A O 1
ATOM 888 N N . ILE A 1 142 ? 58.153 20.735 66.641 1.00 8.10 142 ILE A N 1
ATOM 889 C CA . ILE A 1 142 ? 59.154 21.022 67.680 1.00 5.81 142 ILE A CA 1
ATOM 890 C C . ILE A 1 142 ? 58.973 22.471 68.180 1.00 8.24 142 ILE A C 1
ATOM 891 O O . ILE A 1 142 ? 58.996 23.412 67.389 1.00 7.84 142 ILE A O 1
ATOM 896 N N . ASP A 1 143 ? 58.790 22.646 69.489 1.00 6.59 143 ASP A N 1
ATOM 897 C CA . ASP A 1 143 ? 58.550 23.964 70.079 1.00 7.30 143 ASP A CA 1
ATOM 898 C C . ASP A 1 143 ? 59.280 24.156 71.414 1.00 9.22 143 ASP A C 1
ATOM 899 O O . ASP A 1 143 ? 58.709 24.588 72.424 1.00 8.52 143 ASP A O 1
ATOM 904 N N . ASP A 1 144 ? 60.569 23.817 71.391 1.00 6.54 144 ASP A N 1
ATOM 905 C CA . ASP A 1 144 ? 61.431 23.825 72.577 1.00 5.44 144 ASP A CA 1
ATOM 906 C C . ASP A 1 144 ? 61.939 25.132 73.136 1.00 5.42 144 ASP A C 1
ATOM 907 O O . ASP A 1 144 ? 62.361 25.151 74.285 1.00 7.32 144 ASP A O 1
ATOM 912 N N . ASP A 1 145 ? 61.917 26.213 72.355 1.00 6.78 145 ASP A N 1
ATOM 913 C CA . ASP A 1 145 ? 62.477 27.497 72.813 1.00 7.40 145 ASP A CA 1
ATOM 914 C C . ASP A 1 145 ? 61.590 28.060 73.925 1.00 8.69 145 ASP A C 1
ATOM 915 O O . ASP A 1 145 ? 60.459 28.433 73.664 1.00 7.94 145 ASP A O 1
ATOM 920 N N . VAL A 1 146 ? 62.086 28.113 75.159 1.00 7.64 146 VAL A N 1
ATOM 921 C CA . VAL A 1 146 ? 61.223 28.570 76.262 1.00 7.61 146 VAL A CA 1
ATOM 922 C C . VAL A 1 146 ? 61.113 30.096 76.379 1.00 9.64 146 VAL A C 1
ATOM 923 O O . VAL A 1 146 ? 60.366 30.608 77.220 1.00 12.39 146 VAL A O 1
ATOM 927 N N . ALA A 1 147 ? 61.844 30.822 75.551 1.00 10.01 147 ALA A N 1
ATOM 928 C CA . ALA A 1 147 ? 61.948 32.262 75.743 1.00 9.36 147 ALA A CA 1
ATOM 929 C C . ALA A 1 147 ? 60.726 33.138 75.491 1.00 12.18 147 ALA A C 1
ATOM 930 O O . ALA A 1 147 ? 60.412 34.026 76.308 1.00 11.01 147 ALA A O 1
ATOM 932 N N . VAL A 1 148 ? 60.055 32.929 74.369 1.00 13.40 148 VAL A N 1
ATOM 933 C CA . VAL A 1 148 ? 58.931 33.757 73.963 1.00 16.49 148 VAL A CA 1
ATOM 934 C C . VAL A 1 148 ? 57.777 32.944 73.405 1.00 17.53 148 VAL A C 1
ATOM 935 O O . VAL A 1 148 ? 57.985 31.967 72.691 1.00 14.08 148 VAL A O 1
ATOM 939 N N . LYS A 1 149 ? 56.553 33.329 73.766 1.00 18.07 149 LYS A N 1
ATOM 940 C CA . LYS A 1 149 ? 55.367 32.696 73.230 1.00 21.60 149 LYS A CA 1
ATOM 941 C C . LYS A 1 149 ? 54.805 33.697 72.237 1.00 26.03 149 LYS A C 1
ATOM 942 O O . LYS A 1 149 ? 54.630 34.863 72.568 1.00 24.35 149 LYS A O 1
ATOM 948 N N . ASP A 1 150 ? 54.535 33.251 71.021 1.00 30.25 150 ASP A N 1
ATOM 949 C CA . ASP A 1 150 ? 53.997 34.141 69.991 1.00 33.56 150 ASP A CA 1
ATOM 950 C C . ASP A 1 150 ? 54.980 35.206 69.482 1.00 34.46 150 ASP A C 1
ATOM 951 O O . ASP A 1 150 ? 54.707 36.406 69.569 1.00 33.45 150 ASP A O 1
ATOM 956 N N . SER A 1 151 ? 56.157 34.779 68.956 1.00 35.47 151 SER A N 1
ATOM 957 C CA . SER A 1 151 ? 57.192 35.659 68.364 1.0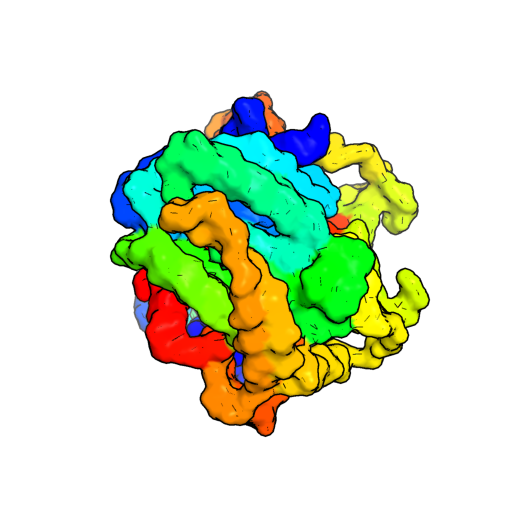0 34.55 151 SER A CA 1
ATOM 958 C C . SER A 1 151 ? 56.702 36.158 66.994 1.00 35.26 151 SER A C 1
ATOM 959 O O . SER A 1 151 ? 55.746 35.558 66.487 1.00 31.81 151 SER A O 1
ATOM 962 N N . LEU A 1 152 ? 57.236 37.204 66.305 1.00 38.43 152 LEU A N 1
ATOM 963 C CA . LEU A 1 152 ? 56.634 37.560 64.984 1.00 36.73 152 LEU A CA 1
ATOM 964 C C . LEU A 1 152 ? 56.370 36.384 64.028 1.00 33.77 152 LEU A C 1
ATOM 965 O O . LEU A 1 152 ? 55.360 36.411 63.342 1.00 34.21 152 LEU A O 1
ATOM 970 N N . TYR A 1 153 ? 57.236 35.375 63.967 1.00 30.41 153 TYR A N 1
ATOM 971 C CA . TYR A 1 153 ? 57.019 34.282 62.975 1.00 25.33 153 TYR A CA 1
ATOM 972 C C . TYR A 1 153 ? 56.664 32.914 63.504 1.00 21.44 153 TYR A C 1
ATOM 973 O O . TYR A 1 153 ? 56.962 31.918 62.844 1.00 15.35 153 TYR A O 1
ATOM 982 N N . THR A 1 154 ? 56.031 32.854 64.678 1.00 17.63 154 THR A N 1
ATOM 983 C CA . THR A 1 154 ? 55.671 31.592 65.324 1.00 13.52 154 THR A CA 1
ATOM 984 C C . THR A 1 154 ? 54.393 31.721 66.160 1.00 14.88 154 THR A C 1
ATOM 985 O O . THR A 1 154 ? 54.192 32.698 66.890 1.00 13.54 154 THR A O 1
ATOM 989 N N . ALA A 1 155 ? 53.534 30.726 66.047 1.00 14.18 155 ALA A N 1
ATOM 990 C CA . ALA A 1 155 ? 52.330 30.603 66.861 1.00 13.40 155 ALA A CA 1
ATOM 991 C C . ALA A 1 155 ? 52.736 29.686 67.976 1.00 13.66 155 ALA A C 1
ATOM 992 O O . ALA A 1 155 ? 52.859 28.479 67.751 1.00 15.60 155 ALA A O 1
ATOM 994 N N . GLY A 1 156 ? 52.947 30.205 69.180 1.00 11.85 156 GLY A N 1
ATOM 995 C CA . GLY A 1 156 ? 53.384 29.363 70.277 1.00 9.74 156 GLY A CA 1
ATOM 996 C C . GLY A 1 156 ? 54.864 29.593 70.519 1.00 9.24 156 GLY A C 1
ATOM 997 O O . GLY A 1 156 ? 55.358 30.724 70.465 1.00 9.86 156 GLY A O 1
ATOM 998 N N . ARG A 1 157 ? 55.581 28.505 70.818 1.00 6.27 157 ARG A N 1
ATOM 999 C CA . ARG A 1 157 ? 57.011 28.579 71.066 1.00 5.24 157 ARG A CA 1
ATOM 1000 C C . ARG A 1 157 ? 57.823 28.116 69.841 1.00 8.46 157 ARG A C 1
ATOM 1001 O O . ARG A 1 157 ? 57.401 27.240 69.095 1.00 7.99 157 ARG A O 1
ATOM 1009 N N . ARG A 1 158 ? 58.992 28.726 69.660 1.00 8.06 158 ARG A N 1
ATOM 1010 C CA . ARG A 1 158 ? 59.841 28.445 68.504 1.00 7.64 158 ARG A CA 1
ATOM 1011 C C . ARG A 1 158 ? 60.557 27.100 68.584 1.00 8.13 158 ARG A C 1
ATOM 1012 O O . ARG A 1 158 ? 60.853 26.607 69.676 1.00 7.21 158 ARG A O 1
ATOM 1020 N N . GLY A 1 159 ? 60.830 26.516 67.415 1.00 7.40 159 GLY A N 1
ATOM 1021 C CA . GLY A 1 159 ? 61.552 25.251 67.338 1.00 5.24 159 GLY A CA 1
ATOM 1022 C C . GLY A 1 159 ? 63.017 25.529 67.066 1.00 7.13 159 GLY A C 1
ATOM 1023 O O . GLY A 1 159 ? 63.359 26.164 66.059 1.00 7.36 159 GLY A O 1
ATOM 1024 N N . VAL A 1 160 ? 63.880 25.049 67.960 1.00 7.08 160 VAL A N 1
ATOM 1025 C CA . VAL A 1 160 ? 65.306 25.324 67.879 1.00 7.30 160 VAL A CA 1
ATOM 1026 C C . VAL A 1 160 ? 66.173 24.060 68.060 1.00 6.74 160 VAL A C 1
ATOM 1027 O O . VAL A 1 160 ? 65.829 23.008 67.517 1.00 7.30 160 VAL A O 1
ATOM 1031 N N . ALA A 1 161 ? 67.273 24.157 68.812 1.00 6.20 161 ALA A N 1
ATOM 1032 C CA . ALA A 1 161 ? 68.233 23.063 68.839 1.00 6.45 161 ALA A CA 1
ATOM 1033 C C . ALA A 1 161 ? 67.800 21.698 69.332 1.00 8.65 161 ALA A C 1
ATOM 1034 O O . ALA A 1 161 ? 68.441 20.703 68.995 1.00 7.59 161 ALA A O 1
ATOM 1036 N N . ASN A 1 162 ? 66.737 21.604 70.131 1.00 4.32 162 ASN A N 1
ATOM 1037 C CA . ASN A 1 162 ? 66.310 20.274 70.530 1.00 5.56 162 ASN A CA 1
ATOM 1038 C C . ASN A 1 162 ? 65.877 19.526 69.305 1.00 6.50 162 ASN A C 1
ATOM 1039 O O . ASN A 1 162 ? 65.781 18.294 69.340 1.00 7.11 162 ASN A O 1
ATOM 1044 N N . THR A 1 163 ? 65.606 20.241 68.208 1.00 4.75 163 THR A N 1
ATOM 1045 C CA . THR A 1 163 ? 65.263 19.504 66.987 1.00 4.64 163 THR A CA 1
ATOM 1046 C C . THR A 1 163 ? 66.352 18.490 66.637 1.00 5.05 163 THR A C 1
ATOM 1047 O O . THR A 1 163 ? 66.071 17.388 66.172 1.00 6.70 163 THR A O 1
ATOM 1051 N N . VAL A 1 164 ? 67.616 18.878 66.850 1.00 6.29 164 VAL A N 1
ATOM 1052 C CA . VAL A 1 164 ? 68.750 17.994 66.522 1.00 7.36 164 VAL A CA 1
ATOM 1053 C C . VAL A 1 164 ? 68.728 16.715 67.382 1.00 6.37 164 VAL A C 1
ATOM 1054 O O . VAL A 1 164 ? 68.913 15.595 66.870 1.00 6.86 164 VAL A O 1
ATOM 1058 N N . LEU A 1 165 ? 68.504 16.896 68.685 1.00 6.82 165 LEU A N 1
ATOM 1059 C CA . LEU A 1 165 ? 68.464 15.771 69.601 1.00 5.59 165 LEU A CA 1
ATOM 1060 C C . LEU A 1 165 ? 67.335 14.809 69.237 1.00 7.02 165 LEU A C 1
ATOM 1061 O O . LEU A 1 165 ? 67.522 13.592 69.273 1.00 7.08 165 LEU A O 1
ATOM 1066 N N . ILE A 1 166 ? 66.166 15.357 68.890 1.00 5.27 166 ILE A N 1
ATOM 1067 C CA . ILE A 1 166 ? 65.043 14.524 68.497 1.00 5.44 166 ILE A CA 1
ATOM 1068 C C . ILE A 1 166 ? 65.319 13.786 67.187 1.00 6.65 166 ILE A C 1
ATOM 1069 O O . ILE A 1 166 ? 64.967 12.610 67.033 1.00 7.53 166 ILE A O 1
ATOM 1074 N N . GLU A 1 167 ? 65.959 14.465 66.237 1.00 6.95 167 GLU A N 1
ATOM 1075 C CA . GLU A 1 167 ? 66.309 13.810 64.978 1.00 5.91 167 GLU A CA 1
ATOM 1076 C C . GLU A 1 167 ? 67.212 12.601 65.252 1.00 6.85 167 GLU A C 1
ATOM 1077 O O . GLU A 1 167 ? 67.062 11.529 64.625 1.00 7.76 167 GLU A O 1
ATOM 1083 N N . LYS A 1 168 ? 68.152 12.747 66.182 1.00 4.99 168 LYS A N 1
ATOM 1084 C CA . LYS A 1 168 ? 69.061 11.634 66.435 1.00 7.03 168 LYS A CA 1
ATOM 1085 C C . LYS A 1 168 ? 68.299 10.487 67.101 1.00 8.80 168 LYS A C 1
ATOM 1086 O O . LYS A 1 168 ? 68.443 9.298 66.745 1.00 7.63 168 LYS A O 1
ATOM 1092 N N . LEU A 1 169 ? 67.472 10.831 68.077 1.00 7.78 169 LEU A N 1
ATOM 1093 C CA . LEU A 1 169 ? 66.757 9.797 68.847 1.00 6.89 169 LEU A CA 1
ATOM 1094 C C . LEU A 1 169 ? 65.684 9.086 68.045 1.00 7.08 169 LEU A C 1
ATOM 1095 O O . LEU A 1 169 ? 65.594 7.863 68.066 1.00 8.60 169 LEU A O 1
ATOM 1100 N N . VAL A 1 170 ? 64.870 9.856 67.339 1.00 6.80 170 VAL A N 1
ATOM 1101 C CA . VAL A 1 170 ? 63.866 9.271 66.491 1.00 8.28 170 VAL A CA 1
ATOM 1102 C C . VAL A 1 170 ? 64.587 8.536 65.336 1.00 10.90 170 VAL A C 1
ATOM 1103 O O . VAL A 1 170 ? 64.133 7.482 64.874 1.00 9.61 170 VAL A O 1
ATOM 1107 N N . GLY A 1 171 ? 65.707 9.106 64.882 1.00 8.27 171 GLY A N 1
ATOM 1108 C CA . GLY A 1 171 ? 66.505 8.486 63.829 1.00 8.81 171 GLY A CA 1
ATOM 1109 C C . GLY A 1 171 ? 66.950 7.086 64.204 1.00 8.70 171 GLY A C 1
ATOM 1110 O O . GLY A 1 171 ? 66.896 6.155 63.394 1.00 9.29 171 GLY A O 1
ATOM 1111 N N . ALA A 1 172 ? 67.400 6.928 65.450 1.00 8.71 172 ALA A N 1
ATOM 1112 C CA . ALA A 1 172 ? 67.845 5.617 65.950 1.00 8.36 172 ALA A CA 1
ATOM 1113 C C . ALA A 1 172 ? 66.661 4.651 66.012 1.00 8.28 172 ALA A C 1
ATOM 1114 O O . ALA A 1 172 ? 66.788 3.464 65.683 1.00 10.71 172 ALA A O 1
ATOM 1116 N N . ALA A 1 173 ? 65.506 5.161 66.433 1.00 8.10 173 ALA A N 1
ATOM 1117 C CA . ALA A 1 173 ? 64.314 4.300 66.557 1.00 7.87 173 ALA A CA 1
ATOM 1118 C C . ALA A 1 173 ? 63.876 3.797 65.167 1.00 9.11 173 ALA A C 1
ATOM 1119 O O . ALA A 1 173 ? 63.524 2.620 64.994 1.00 9.31 173 ALA A O 1
ATOM 1121 N N . ALA A 1 174 ? 63.892 4.695 64.189 1.00 7.81 174 ALA A N 1
ATOM 1122 C CA . ALA A 1 174 ? 63.517 4.306 62.832 1.00 7.51 174 ALA A CA 1
ATOM 1123 C C . ALA A 1 174 ? 64.503 3.258 62.304 1.00 9.16 174 ALA A C 1
ATOM 1124 O O . ALA A 1 174 ? 64.092 2.266 61.690 1.00 8.94 174 ALA A O 1
ATOM 1126 N N . GLU A 1 175 ? 65.802 3.479 62.550 1.00 7.76 175 GLU A N 1
ATOM 1127 C CA . GLU A 1 175 ? 66.834 2.567 62.065 1.00 9.93 175 GLU A CA 1
ATOM 1128 C C . GLU A 1 175 ? 66.681 1.177 62.693 1.00 11.38 175 GLU A C 1
ATOM 1129 O O . GLU A 1 175 ? 66.963 0.167 62.053 1.00 11.63 175 GLU A O 1
ATOM 1135 N N . ARG A 1 176 ? 66.229 1.141 63.948 1.00 11.29 176 ARG A N 1
ATOM 1136 C CA . ARG A 1 176 ? 66.006 -0.093 64.698 1.00 13.75 176 ARG A CA 1
ATOM 1137 C C . ARG A 1 176 ? 64.831 -0.890 64.105 1.00 14.39 176 ARG A C 1
ATOM 1138 O O . ARG A 1 176 ? 64.726 -2.113 64.304 1.00 12.80 176 ARG A O 1
ATOM 1146 N N . GLY A 1 177 ? 63.950 -0.198 63.389 1.00 10.95 177 GLY A N 1
ATOM 1147 C CA . GLY A 1 177 ? 62.786 -0.830 62.791 1.00 13.89 177 GLY A CA 1
ATOM 1148 C C . GLY A 1 177 ? 61.453 -0.468 63.428 1.00 14.83 177 GLY A C 1
ATOM 1149 O O . GLY A 1 177 ? 60.444 -1.109 63.126 1.00 12.77 177 GLY A O 1
ATOM 1150 N N . ASP A 1 178 ? 61.424 0.547 64.300 1.00 10.59 178 ASP A N 1
ATOM 1151 C CA . ASP A 1 178 ? 60.178 0.948 64.953 1.00 9.16 178 ASP A CA 1
ATOM 1152 C C . ASP A 1 178 ? 59.174 1.447 63.897 1.00 10.70 178 ASP A C 1
ATOM 1153 O O . ASP A 1 178 ? 59.566 2.022 62.879 1.00 11.39 178 ASP A O 1
ATOM 1158 N N . SER A 1 179 ? 57.885 1.234 64.133 1.00 9.43 179 SER A N 1
ATOM 1159 C CA . SER A 1 179 ? 56.865 1.674 63.169 1.00 10.29 179 SER A CA 1
ATOM 1160 C C . SER A 1 179 ? 56.735 3.196 63.114 1.00 10.64 179 SER A C 1
ATOM 1161 O O . SER A 1 179 ? 57.246 3.906 63.968 1.00 10.60 179 SER A O 1
ATOM 1164 N N . LEU A 1 180 ? 56.040 3.692 62.100 1.00 10.38 180 LEU A N 1
ATOM 1165 C CA . LEU A 1 180 ? 55.822 5.123 61.962 1.00 9.76 180 LEU A CA 1
ATOM 1166 C C . LEU A 1 180 ? 55.164 5.675 63.223 1.00 9.95 180 LEU A C 1
ATOM 1167 O O . LEU A 1 180 ? 55.582 6.706 63.759 1.00 10.46 180 LEU A O 1
ATOM 1172 N N . ASP A 1 181 ? 54.130 4.979 63.709 1.00 11.53 181 ASP A N 1
ATOM 1173 C CA . ASP A 1 181 ? 53.407 5.455 64.880 1.00 11.03 181 ASP A CA 1
ATOM 1174 C C . ASP A 1 181 ? 54.305 5.540 66.084 1.00 10.38 181 ASP A C 1
ATOM 1175 O O . ASP A 1 181 ? 54.224 6.487 66.874 1.00 9.97 181 ASP A O 1
ATOM 1180 N N . ALA A 1 182 ? 55.163 4.538 66.228 1.00 9.17 182 ALA A N 1
ATOM 1181 C CA . ALA A 1 182 ? 56.066 4.461 67.365 1.00 8.54 182 ALA A CA 1
ATOM 1182 C C . ALA A 1 182 ? 57.098 5.602 67.295 1.00 8.36 182 ALA A C 1
ATOM 1183 O O . ALA A 1 182 ? 57.431 6.218 68.334 1.00 9.89 182 ALA A O 1
ATOM 1185 N N . CYS A 1 183 ? 57.589 5.873 66.081 1.00 8.02 183 CYS A N 1
ATOM 1186 C CA . CYS A 1 183 ? 58.574 6.942 65.881 1.00 8.35 183 CYS A CA 1
ATOM 1187 C C . CYS A 1 183 ? 57.926 8.304 66.154 1.00 10.11 183 CYS A C 1
ATOM 1188 O O . CYS A 1 183 ? 58.513 9.192 66.767 1.00 9.66 183 CYS A O 1
ATOM 1191 N N . ALA A 1 184 ? 56.703 8.463 65.682 1.00 8.70 184 ALA A N 1
ATOM 1192 C CA . ALA A 1 184 ? 55.966 9.707 65.871 1.00 8.78 184 ALA A CA 1
ATOM 1193 C C . ALA A 1 184 ? 55.672 9.931 67.342 1.00 8.12 184 ALA A C 1
ATOM 1194 O O . ALA A 1 184 ? 55.886 11.027 67.875 1.00 9.49 184 ALA A O 1
ATOM 1196 N N . GLU A 1 185 ? 55.171 8.901 68.023 1.00 8.48 185 GLU A N 1
ATOM 1197 C CA . GLU A 1 185 ? 54.887 9.071 69.448 1.00 10.30 185 GLU A CA 1
ATOM 1198 C C . GLU A 1 185 ? 56.146 9.430 70.245 1.00 8.86 185 GLU A C 1
ATOM 1199 O O . GLU A 1 185 ? 56.099 10.243 71.180 1.00 8.32 185 GLU A O 1
ATOM 1205 N N . LEU A 1 186 ? 57.269 8.823 69.872 1.00 9.00 186 LEU A N 1
ATOM 1206 C CA . LEU A 1 186 ? 58.523 9.063 70.568 1.00 8.14 186 LEU A CA 1
ATOM 1207 C C . LEU A 1 186 ? 58.942 10.516 70.332 1.00 6.70 186 LEU A C 1
ATOM 1208 O O . LEU A 1 186 ? 59.366 11.220 71.264 1.00 7.69 186 LEU A O 1
ATOM 1213 N N . GLY A 1 187 ? 58.824 10.971 69.082 1.00 7.45 187 GLY A N 1
ATOM 1214 C CA . GLY A 1 187 ? 59.169 12.345 68.770 1.00 9.33 187 GLY A CA 1
ATOM 1215 C C . GLY A 1 187 ? 58.315 13.342 69.557 1.00 9.70 187 GLY A C 1
ATOM 1216 O O . GLY A 1 187 ? 58.807 14.340 70.066 1.00 7.63 187 GLY A O 1
ATOM 1217 N N . ARG A 1 188 ? 57.021 13.068 69.658 1.00 7.56 188 ARG A N 1
ATOM 1218 C CA . ARG A 1 188 ? 56.139 13.996 70.358 1.00 8.01 188 ARG A CA 1
ATOM 1219 C C . ARG A 1 188 ? 56.428 13.992 71.863 1.00 8.54 188 ARG A C 1
ATOM 1220 O O . ARG A 1 188 ? 56.349 15.035 72.522 1.00 8.79 188 ARG A O 1
ATOM 1228 N N . LYS A 1 189 ? 56.762 12.823 72.400 1.00 6.67 189 LYS A N 1
ATOM 1229 C CA . LYS A 1 189 ? 57.118 12.699 73.815 1.00 8.50 189 LYS A CA 1
ATOM 1230 C C . LYS A 1 189 ? 58.387 13.474 74.133 1.00 10.62 189 LYS A C 1
ATOM 1231 O O . LYS A 1 189 ? 58.420 14.237 75.082 1.00 8.58 189 LYS A O 1
ATOM 1237 N N . LEU A 1 190 ? 59.440 13.279 73.329 1.00 7.55 190 LEU A N 1
ATOM 1238 C CA . LEU A 1 190 ? 60.709 13.983 73.536 1.00 8.56 190 LEU A CA 1
ATOM 1239 C C . LEU A 1 190 ? 60.509 15.490 73.401 1.00 7.07 190 LEU A C 1
ATOM 1240 O O . LEU A 1 190 ? 61.126 16.268 74.100 1.00 8.38 190 LEU A O 1
ATOM 1245 N N . ASN A 1 191 ? 59.634 15.888 72.490 1.00 7.17 191 ASN A N 1
ATOM 1246 C CA . ASN A 1 191 ? 59.359 17.288 72.306 1.00 6.45 191 ASN A CA 1
ATOM 1247 C C . ASN A 1 191 ? 58.825 17.887 73.608 1.00 10.51 191 ASN A C 1
ATOM 1248 O O . ASN A 1 191 ? 59.138 19.027 73.938 1.00 8.68 191 ASN A O 1
ATOM 1253 N N . ASN A 1 192 ? 58.030 17.109 74.343 1.00 6.65 192 ASN A N 1
ATOM 1254 C CA . ASN A 1 192 ? 57.479 17.600 75.621 1.00 8.12 192 ASN A CA 1
ATOM 1255 C C . ASN A 1 192 ? 58.495 17.619 76.764 1.00 9.85 192 ASN A C 1
ATOM 1256 O O . ASN A 1 192 ? 58.169 18.105 77.839 1.00 11.04 192 ASN A O 1
ATOM 1261 N N . GLN A 1 193 ? 59.704 17.100 76.526 1.00 8.58 193 GLN A N 1
ATOM 1262 C CA . GLN A 1 193 ? 60.725 16.948 77.579 1.00 8.28 193 GLN A CA 1
ATOM 1263 C C . GLN A 1 193 ? 62.015 17.711 77.329 1.00 9.62 193 GLN A C 1
ATOM 1264 O O . GLN A 1 193 ? 62.948 17.576 78.110 1.00 9.08 193 GLN A O 1
ATOM 1270 N N . GLY A 1 194 ? 62.070 18.493 76.258 1.00 7.86 194 GLY A N 1
ATOM 1271 C CA . GLY A 1 194 ? 63.295 19.218 75.904 1.00 7.66 194 GLY A CA 1
ATOM 1272 C C . GLY A 1 194 ? 63.042 20.705 75.965 1.00 9.05 194 GLY A C 1
ATOM 1273 O O . GLY A 1 194 ? 61.970 21.183 75.569 1.00 8.73 194 GLY A O 1
ATOM 1274 N N . HIS A 1 195 ? 64.024 21.447 76.453 1.00 7.46 195 HIS A N 1
ATOM 1275 C CA . HIS A 1 195 ? 63.834 22.871 76.719 1.00 6.54 195 HIS A CA 1
ATOM 1276 C C . HIS A 1 195 ? 65.088 23.602 76.326 1.00 7.66 195 HIS A C 1
ATOM 1277 O O . HIS A 1 195 ? 66.196 23.199 76.702 1.00 9.34 195 HIS A O 1
ATOM 1284 N N . SER A 1 196 ? 64.911 24.682 75.577 1.00 7.19 196 SER A N 1
ATOM 1285 C CA . SER A 1 196 ? 66.058 25.453 75.094 1.00 6.96 196 SER A CA 1
ATOM 1286 C C . SER A 1 196 ? 65.956 26.949 75.260 1.00 8.10 196 SER A C 1
ATOM 1287 O O . SER A 1 196 ? 64.864 27.509 75.355 1.00 7.52 196 SER A O 1
ATOM 1290 N N . ILE A 1 197 ? 67.118 27.602 75.289 1.00 6.73 197 ILE A N 1
ATOM 1291 C CA . ILE A 1 197 ? 67.175 29.063 75.292 1.00 8.06 197 ILE A CA 1
ATOM 1292 C C . ILE A 1 197 ? 68.488 29.529 74.676 1.00 7.99 197 ILE A C 1
ATOM 1293 O O . ILE A 1 197 ? 69.538 28.911 74.889 1.00 7.49 197 ILE A O 1
ATOM 1298 N N . GLY A 1 198 ? 68.421 30.609 73.907 1.00 6.64 198 GLY A N 1
ATOM 1299 C CA . GLY A 1 198 ? 69.607 31.163 73.278 1.00 7.83 198 GLY A CA 1
ATOM 1300 C C . GLY A 1 198 ? 69.841 32.609 73.608 1.00 9.18 198 GLY A C 1
ATOM 1301 O O . GLY A 1 198 ? 68.914 33.321 74.006 1.00 8.62 198 GLY A O 1
ATOM 1302 N N . ILE A 1 199 ? 71.086 33.043 73.452 1.00 6.19 199 ILE A N 1
ATOM 1303 C CA . ILE A 1 199 ? 71.452 34.433 73.637 1.00 7.24 199 ILE A CA 1
ATOM 1304 C C . ILE A 1 199 ? 72.353 34.864 72.487 1.00 9.28 199 ILE A C 1
ATOM 1305 O O . ILE A 1 199 ? 73.071 34.034 71.911 1.00 7.11 199 ILE A O 1
ATOM 1310 N N . ALA A 1 200 ? 72.312 36.157 72.143 1.00 10.47 200 ALA A N 1
ATOM 1311 C CA . ALA A 1 200 ? 73.185 36.702 71.088 1.00 9.28 200 ALA A CA 1
ATOM 1312 C C . ALA A 1 200 ? 73.873 37.931 71.658 1.00 15.18 200 ALA A C 1
ATOM 1313 O O . ALA A 1 200 ? 73.261 38.722 72.391 1.00 12.98 200 ALA A O 1
ATOM 1315 N N . LEU A 1 201 ? 75.148 38.077 71.322 1.00 16.33 201 LEU A N 1
ATOM 1316 C CA . LEU A 1 201 ? 75.938 39.235 71.729 1.00 23.19 201 LEU A CA 1
ATOM 1317 C C . LEU A 1 201 ? 76.021 40.194 70.553 1.00 28.17 201 LEU A C 1
ATOM 1318 O O . LEU A 1 201 ? 76.297 41.382 70.725 1.00 30.85 201 LEU A O 1
ATOM 1323 N N . GLY A 1 202 ? 75.778 39.650 69.367 1.00 30.35 202 GLY A N 1
ATOM 1324 C CA . GLY A 1 202 ? 75.780 40.373 68.108 1.00 40.76 202 GLY A CA 1
ATOM 1325 C C . GLY A 1 202 ? 75.097 39.540 67.025 1.00 46.19 202 GLY A C 1
ATOM 1326 O O . GLY A 1 202 ? 75.349 38.329 66.913 1.00 42.62 202 GLY A O 1
ATOM 1327 N N . ALA A 1 203 ? 74.239 40.192 66.232 1.00 51.15 203 ALA A N 1
ATOM 1328 C CA . ALA A 1 203 ? 73.467 39.537 65.165 1.00 55.81 203 ALA A CA 1
ATOM 1329 C C . ALA A 1 203 ? 74.282 38.867 64.044 1.00 58.71 203 ALA A C 1
ATOM 1330 O O . ALA A 1 203 ? 75.511 39.004 63.975 1.00 60.39 203 ALA A O 1
ATOM 1332 N N . CYS A 1 204 ? 73.580 38.142 63.171 1.00 60.72 204 CYS A N 1
ATOM 1333 C CA . CYS A 1 204 ? 74.204 37.416 62.060 1.00 61.50 204 CYS A CA 1
ATOM 1334 C C . CYS A 1 204 ? 74.662 38.326 60.910 1.00 64.07 204 CYS A C 1
ATOM 1335 O O . CYS A 1 204 ? 74.488 38.016 59.721 1.00 62.55 204 CYS A O 1
ATOM 1338 N N . LEU A 1 216 ? 73.052 45.978 68.294 1.00 78.71 218 LEU A N 1
ATOM 1339 C CA . LEU A 1 216 ? 72.679 46.947 69.367 1.00 78.73 218 LEU A CA 1
ATOM 1340 C C . LEU A 1 216 ? 73.861 47.267 70.291 1.00 78.36 218 LEU A C 1
ATOM 1341 O O . LEU A 1 216 ? 74.956 46.722 70.126 1.00 77.65 218 LEU A O 1
ATOM 1343 N N . ALA A 1 217 ? 73.621 48.154 71.259 1.00 77.77 219 ALA A N 1
ATOM 1344 C CA . ALA A 1 217 ? 74.634 48.592 72.228 1.00 75.98 219 ALA A CA 1
ATOM 1345 C C . ALA A 1 217 ? 75.715 47.546 72.501 1.00 74.25 219 ALA A C 1
ATOM 1346 O O . ALA A 1 217 ? 75.440 46.349 72.497 1.00 74.91 219 ALA A O 1
ATOM 1348 N N . ASP A 1 218 ? 76.943 48.003 72.738 1.00 71.59 220 ASP A N 1
ATOM 1349 C CA . ASP A 1 218 ? 78.055 47.094 73.027 1.00 68.40 220 ASP A CA 1
ATOM 1350 C C . ASP A 1 218 ? 77.981 46.614 74.477 1.00 65.71 220 ASP A C 1
ATOM 1351 O O . ASP A 1 218 ? 77.523 47.351 75.361 1.00 65.38 220 ASP A O 1
ATOM 1353 N N . ASN A 1 219 ? 78.430 45.381 74.713 1.00 61.46 221 ASN A N 1
ATOM 1354 C CA . ASN A 1 219 ? 78.378 44.776 76.046 1.00 56.58 221 ASN A CA 1
ATOM 1355 C C . ASN A 1 219 ? 76.920 44.523 76.461 1.00 52.18 221 ASN A C 1
ATOM 1356 O O . ASN A 1 219 ? 76.605 44.423 77.655 1.00 51.16 221 ASN A O 1
ATOM 1358 N N . GLU A 1 220 ? 76.045 44.426 75.459 1.00 44.95 222 GLU A N 1
ATOM 1359 C CA . GLU A 1 220 ? 74.623 44.158 75.665 1.00 39.97 222 GLU A CA 1
ATOM 1360 C C . GLU A 1 220 ? 74.234 42.899 74.903 1.00 35.33 222 GLU A C 1
ATOM 1361 O O . GLU A 1 220 ? 74.712 42.653 73.790 1.00 33.45 222 GLU A O 1
ATOM 1363 N N . MET A 1 221 ? 73.362 42.101 75.498 1.00 27.45 223 MET A N 1
ATOM 1364 C CA . MET A 1 221 ? 72.953 40.873 74.846 1.00 25.18 223 MET A CA 1
ATOM 1365 C C . MET A 1 221 ? 71.460 40.804 74.590 1.00 24.34 223 MET A C 1
ATOM 1366 O O . MET A 1 221 ? 70.655 41.415 75.320 1.00 23.71 223 MET A O 1
ATOM 1371 N N . GLU A 1 222 ? 71.089 40.068 73.547 1.00 18.66 224 GLU A N 1
ATOM 1372 C CA . GLU A 1 222 ? 69.697 39.793 73.275 1.00 18.28 224 GLU A CA 1
ATOM 1373 C C . GLU A 1 222 ? 69.433 38.485 74.007 1.00 20.49 224 GLU A C 1
ATOM 1374 O O . GLU A 1 222 ? 69.932 37.434 73.626 1.00 18.39 224 GLU A O 1
ATOM 1380 N N . PHE A 1 223 ? 68.646 38.556 75.069 1.00 17.30 225 PHE A N 1
ATOM 1381 C CA . PHE A 1 223 ? 68.383 37.388 75.895 1.00 16.32 225 PHE A CA 1
ATOM 1382 C C . PHE A 1 223 ? 67.143 36.656 75.390 1.00 18.50 225 PHE A C 1
ATOM 1383 O O . PHE A 1 223 ? 66.059 37.229 75.374 1.00 18.08 225 PHE A O 1
ATOM 1391 N N . GLY A 1 224 ? 67.299 35.391 74.967 1.00 13.46 226 GLY A N 1
ATOM 1392 C CA . GLY A 1 224 ? 66.185 34.617 74.446 1.00 12.15 226 GLY A CA 1
ATOM 1393 C C . GLY A 1 224 ? 65.985 34.860 72.948 1.00 14.10 226 GLY A C 1
ATOM 1394 O O . GLY A 1 224 ? 64.870 34.838 72.450 1.00 15.29 226 GLY A O 1
ATOM 1395 N N . VAL A 1 225 ? 67.078 35.095 72.225 1.00 16.18 227 VAL A N 1
ATOM 1396 C CA . VAL A 1 225 ? 67.016 35.351 70.779 1.00 17.52 227 VAL A CA 1
ATOM 1397 C C . VAL A 1 225 ? 66.523 34.111 70.004 1.00 20.41 227 VAL A C 1
ATOM 1398 O O . VAL A 1 225 ? 66.664 32.979 70.468 1.00 16.64 227 VAL A O 1
ATOM 1402 N N . GLY A 1 226 ? 65.944 34.343 68.827 1.00 19.90 228 GLY A N 1
ATOM 1403 C CA . GLY A 1 226 ? 65.490 33.257 67.964 1.00 18.41 228 GLY A CA 1
ATOM 1404 C C . GLY A 1 226 ? 66.560 32.956 66.914 1.00 18.82 228 GLY A C 1
ATOM 1405 O O . GLY A 1 226 ? 67.431 33.805 66.658 1.00 18.35 228 GLY A O 1
ATOM 1406 N N . ILE A 1 227 ? 66.503 31.767 66.301 1.00 16.65 229 ILE A N 1
ATOM 1407 C CA . ILE A 1 227 ? 67.534 31.359 65.347 1.00 14.40 229 ILE A CA 1
ATOM 1408 C C . ILE A 1 227 ? 67.467 32.099 64.008 1.00 15.57 229 ILE A C 1
ATOM 1409 O O . ILE A 1 227 ? 68.286 31.843 63.113 1.00 15.92 229 ILE A O 1
ATOM 1414 N N . HIS A 1 228 ? 66.260 32.795 63.702 1.00 13.18 230 HIS A N 1
ATOM 1415 C CA . HIS A 1 228 ? 66.341 33.618 62.490 1.00 13.98 230 HIS A CA 1
ATOM 1416 C C . HIS A 1 228 ? 66.629 35.069 62.848 1.00 16.87 230 HIS A C 1
ATOM 1417 O O . HIS A 1 228 ? 66.232 36.000 62.138 1.00 21.83 230 HIS A O 1
ATOM 1424 N N . GLY A 1 229 ? 67.066 35.351 64.113 1.00 17.31 231 GLY A N 1
ATOM 1425 C CA . GLY A 1 229 ? 67.287 36.757 64.558 1.00 18.89 231 GLY A CA 1
ATOM 1426 C C . GLY A 1 229 ? 66.082 37.390 65.229 1.00 23.12 231 GLY A C 1
ATOM 1427 O O . GLY A 1 229 ? 66.113 38.579 65.533 1.00 22.60 231 GLY A O 1
ATOM 1428 N N . GLU A 1 230 ? 65.022 36.618 65.467 1.00 20.44 232 GLU A N 1
ATOM 1429 C CA . GLU A 1 230 ? 63.842 37.159 66.161 1.00 20.49 232 GLU A CA 1
ATOM 1430 C C . GLU A 1 230 ? 64.230 37.711 67.534 1.00 24.26 232 GLU A C 1
ATOM 1431 O O . GLU A 1 230 ? 65.123 37.182 68.191 1.00 22.57 232 GLU A O 1
ATOM 1437 N N . PRO A 1 231 ? 63.555 38.773 67.967 1.00 25.41 233 PRO A N 1
ATOM 1438 C CA . PRO A 1 231 ? 63.813 39.359 69.287 1.00 24.20 233 PRO A CA 1
ATOM 1439 C C . PRO A 1 231 ? 63.572 38.359 70.408 1.00 22.43 233 PRO A C 1
ATOM 1440 O O . PRO A 1 231 ? 62.775 37.413 70.286 1.00 21.59 233 PRO A O 1
ATOM 1444 N N . GLY A 1 232 ? 64.268 38.588 71.509 1.00 23.70 234 GLY A N 1
ATOM 1445 C CA . GLY A 1 232 ? 64.142 37.759 72.680 1.00 25.20 234 GLY A CA 1
ATOM 1446 C C . GLY A 1 232 ? 63.240 38.361 73.738 1.00 25.75 234 GLY A C 1
ATOM 1447 O O . GLY A 1 232 ? 62.338 39.153 73.448 1.00 25.42 234 GLY A O 1
ATOM 1448 N N . ILE A 1 233 ? 63.495 37.962 74.975 1.00 22.22 235 ILE A N 1
ATOM 1449 C CA . ILE A 1 233 ? 62.754 38.450 76.122 1.00 22.04 235 ILE A CA 1
ATOM 1450 C C . ILE A 1 233 ? 63.069 39.939 76.260 1.00 27.59 235 ILE A C 1
ATOM 1451 O O . ILE A 1 233 ? 62.171 40.762 76.470 1.00 26.87 235 ILE A O 1
ATOM 1456 N N . ASP A 1 234 ? 64.349 40.278 76.136 1.00 24.30 236 ASP A N 1
ATOM 1457 C CA . ASP A 1 234 ? 64.779 41.661 76.252 1.00 25.50 236 ASP A CA 1
ATOM 1458 C C . ASP A 1 234 ? 66.225 41.802 75.833 1.00 28.03 236 ASP A C 1
ATOM 1459 O O . ASP A 1 234 ? 66.880 40.815 75.422 1.00 22.02 236 ASP A O 1
ATOM 1464 N N . ARG A 1 235 ? 66.729 43.031 75.927 1.00 26.49 237 ARG A N 1
ATOM 1465 C CA . ARG A 1 235 ? 68.150 43.272 75.743 1.00 28.41 237 ARG A CA 1
ATOM 1466 C C . ARG A 1 235 ? 68.615 43.591 77.152 1.00 30.01 237 ARG A C 1
ATOM 1467 O O . ARG A 1 235 ? 67.933 44.306 77.900 1.00 28.69 237 ARG A O 1
ATOM 1475 N N . ARG A 1 236 ? 69.768 43.067 77.529 1.00 27.46 238 ARG A N 1
ATOM 1476 C CA . ARG A 1 236 ? 70.260 43.258 78.886 1.00 27.85 238 ARG A CA 1
ATOM 1477 C C . ARG A 1 236 ? 71.774 43.226 78.822 1.00 30.43 238 ARG A C 1
ATOM 1478 O O . ARG A 1 236 ? 72.342 42.763 77.832 1.00 29.13 238 ARG A O 1
ATOM 1486 N N . PRO A 1 237 ? 72.435 43.711 79.865 1.00 31.49 239 PRO A N 1
ATOM 1487 C CA . PRO A 1 237 ? 73.894 43.783 79.844 1.00 33.03 239 PRO A CA 1
ATOM 1488 C C . PRO A 1 237 ? 74.545 42.419 79.991 1.00 32.57 239 PRO A C 1
ATOM 1489 O O . PRO A 1 237 ? 74.037 41.541 80.697 1.00 32.76 239 PRO A O 1
ATOM 1493 N N . PHE A 1 238 ? 75.669 42.241 79.311 1.00 31.34 240 PHE A N 1
ATOM 1494 C CA . PHE A 1 238 ? 76.443 41.026 79.464 1.00 31.69 240 PHE A CA 1
ATOM 1495 C C . PHE A 1 238 ? 77.446 41.406 80.547 1.00 31.92 240 PHE A C 1
ATOM 1496 O O . PHE A 1 238 ? 78.125 42.426 80.434 1.00 33.40 240 PHE A O 1
ATOM 1504 N N . SER A 1 239 ? 77.534 40.600 81.595 1.00 29.30 241 SER A N 1
ATOM 1505 C CA . SER A 1 239 ? 78.455 40.877 82.686 1.00 31.79 241 SER A CA 1
ATOM 1506 C C . SER A 1 239 ? 79.585 39.853 82.664 1.00 30.40 241 SER A C 1
ATOM 1507 O O . SER A 1 239 ? 80.753 40.190 82.847 1.00 31.09 241 SER A O 1
ATOM 1510 N N . SER A 1 240 ? 79.227 38.593 82.439 1.00 26.78 242 SER A N 1
ATOM 1511 C CA . SER A 1 240 ? 80.206 37.524 82.349 1.00 24.81 242 SER A CA 1
ATOM 1512 C C . SER A 1 240 ? 79.535 36.302 81.760 1.00 24.32 242 SER A C 1
ATOM 1513 O O . SER A 1 240 ? 78.303 36.205 81.747 1.00 17.98 242 SER A O 1
ATOM 1516 N N . LEU A 1 241 ? 80.356 35.375 81.277 1.00 23.01 243 LEU A N 1
ATOM 1517 C CA . LEU A 1 241 ? 79.851 34.123 80.739 1.00 22.48 243 LEU A CA 1
ATOM 1518 C C . LEU A 1 241 ? 79.085 33.335 81.797 1.00 18.88 243 LEU A C 1
ATOM 1519 O O . LEU A 1 241 ? 77.962 32.856 81.543 1.00 16.58 243 LEU A O 1
ATOM 1524 N N . ASP A 1 242 ? 79.693 33.191 82.977 1.00 17.76 244 ASP A N 1
ATOM 1525 C CA . ASP A 1 242 ? 79.064 32.464 84.066 1.00 18.39 244 ASP A CA 1
ATOM 1526 C C . ASP A 1 242 ? 77.711 33.059 84.444 1.00 18.79 244 ASP A C 1
ATOM 1527 O O . ASP A 1 242 ? 76.751 32.315 84.659 1.00 18.35 244 ASP A O 1
ATOM 1532 N N . GLN A 1 243 ? 77.632 34.386 84.527 1.00 18.31 245 GLN A N 1
ATOM 1533 C CA . GLN A 1 243 ? 76.366 35.021 84.891 1.00 17.91 245 GLN A CA 1
ATOM 1534 C C . GLN A 1 243 ? 75.305 34.826 83.785 1.00 17.23 245 GLN A C 1
ATOM 1535 O O . GLN A 1 243 ? 74.111 34.623 84.058 1.00 15.28 245 GLN A O 1
ATOM 1541 N N . THR A 1 244 ? 75.748 34.888 82.536 1.00 15.99 246 THR A N 1
ATOM 1542 C CA . THR A 1 244 ? 74.839 34.669 81.419 1.00 13.96 246 THR A CA 1
ATOM 1543 C C . THR A 1 244 ? 74.293 33.235 81.472 1.00 11.26 246 THR A C 1
ATOM 1544 O O . THR A 1 244 ? 73.098 33.016 81.304 1.00 12.70 246 THR A O 1
ATOM 1548 N N . VAL A 1 245 ? 75.169 32.265 81.690 1.00 10.44 247 VAL A N 1
ATOM 1549 C CA . VAL A 1 245 ? 74.713 30.884 81.804 1.00 11.21 247 VAL A CA 1
ATOM 1550 C C . VAL A 1 245 ? 73.720 30.739 82.989 1.00 11.67 247 VAL A C 1
ATOM 1551 O O . VAL A 1 245 ? 72.711 30.031 82.896 1.00 10.87 247 VAL A O 1
ATOM 1555 N N . ASP A 1 246 ? 74.004 31.407 84.095 1.00 9.86 248 ASP A N 1
ATOM 1556 C CA . ASP A 1 246 ? 73.078 31.291 85.234 1.00 11.30 248 ASP A CA 1
ATOM 1557 C C . ASP A 1 246 ? 71.687 31.788 84.868 1.00 12.56 248 ASP A C 1
ATOM 1558 O O . ASP A 1 246 ? 70.687 31.173 85.242 1.00 13.68 248 ASP A O 1
ATOM 1563 N N . GLU A 1 247 ? 71.623 32.895 84.142 1.00 12.38 249 GLU A N 1
ATOM 1564 C CA . GLU A 1 247 ? 70.344 33.476 83.744 1.00 14.28 249 GLU A CA 1
ATOM 1565 C C . GLU A 1 247 ? 69.624 32.524 82.784 1.00 14.87 249 GLU A C 1
ATOM 1566 O O . GLU A 1 247 ? 68.405 32.294 82.876 1.00 11.57 249 GLU A O 1
ATOM 1572 N N . MET A 1 248 ? 70.389 31.959 81.850 1.00 12.70 250 MET A N 1
ATOM 1573 C CA . MET A 1 248 ? 69.781 31.058 80.883 1.00 12.61 250 MET A CA 1
ATOM 1574 C C . MET A 1 248 ? 69.285 29.823 81.608 1.00 10.59 250 MET A C 1
ATOM 1575 O O . MET A 1 248 ? 68.148 29.362 81.370 1.00 12.11 250 MET A O 1
ATOM 1580 N N . PHE A 1 249 ? 70.115 29.273 82.496 1.00 11.62 251 PHE A N 1
ATOM 1581 C CA . PHE A 1 249 ? 69.731 28.061 83.216 1.00 11.10 251 PHE A CA 1
ATOM 1582 C C . PHE A 1 249 ? 68.475 28.303 84.069 1.00 14.52 251 PHE A C 1
ATOM 1583 O O . PHE A 1 249 ? 67.540 27.483 84.078 1.00 12.48 251 PHE A O 1
ATOM 1591 N N . ASP A 1 250 ? 68.466 29.424 84.775 1.00 13.56 252 ASP A N 1
ATOM 1592 C CA . ASP A 1 250 ? 67.319 29.740 85.651 1.00 14.85 252 ASP A CA 1
ATOM 1593 C C . ASP A 1 250 ? 66.055 29.799 84.811 1.00 13.87 252 ASP A C 1
ATOM 1594 O O . ASP A 1 250 ? 65.002 29.301 85.227 1.00 14.08 252 ASP A O 1
ATOM 1599 N N . THR A 1 251 ? 66.157 30.400 83.630 1.00 12.26 253 THR A N 1
ATOM 1600 C CA . THR A 1 251 ? 65.002 30.510 82.741 1.00 14.22 253 THR A CA 1
ATOM 1601 C C . THR A 1 251 ? 64.511 29.135 82.285 1.00 14.98 253 THR A C 1
ATOM 1602 O O . THR A 1 251 ? 63.287 28.879 82.190 1.00 13.34 253 THR A O 1
ATOM 1606 N N . LEU A 1 252 ? 65.454 28.229 81.996 1.00 12.00 254 LEU A N 1
ATOM 1607 C CA . LEU A 1 252 ? 65.046 26.888 81.611 1.00 9.96 254 LEU A CA 1
ATOM 1608 C C . LEU A 1 252 ? 64.272 26.232 82.771 1.00 14.48 254 LEU A C 1
ATOM 1609 O O . LEU A 1 252 ? 63.290 25.527 82.533 1.00 14.43 254 LEU A O 1
ATOM 1614 N N . LEU A 1 253 ? 64.708 26.463 84.012 1.00 12.50 255 LEU A N 1
ATOM 1615 C CA . LEU A 1 253 ? 64.052 25.849 85.178 1.00 15.02 255 LEU A CA 1
ATOM 1616 C C . LEU A 1 253 ? 62.648 26.415 85.459 1.00 19.30 255 LEU A C 1
ATOM 1617 O O . LEU A 1 253 ? 61.750 25.682 85.889 1.00 21.78 255 LEU A O 1
ATOM 1622 N N . VAL A 1 254 ? 62.464 27.706 85.221 1.00 13.86 256 VAL A N 1
ATOM 1623 C CA . VAL A 1 254 ? 61.198 28.348 85.574 1.00 13.91 256 VAL A CA 1
ATOM 1624 C C . VAL A 1 254 ? 60.178 28.504 84.454 1.00 15.65 256 VAL A C 1
ATOM 1625 O O . VAL A 1 254 ? 58.997 28.719 84.735 1.00 15.02 256 VAL A O 1
ATOM 1629 N N . ASN A 1 255 ? 60.615 28.403 83.196 1.00 11.29 257 ASN A N 1
ATOM 1630 C CA . ASN A 1 255 ? 59.689 28.530 82.054 1.00 12.52 257 ASN A CA 1
ATOM 1631 C C . ASN A 1 255 ? 59.286 27.169 81.471 1.00 13.51 257 ASN A C 1
ATOM 1632 O O . ASN A 1 255 ? 58.687 27.115 80.399 1.00 13.03 257 ASN A O 1
ATOM 1637 N N . GLY A 1 256 ? 59.608 26.087 82.173 1.00 11.29 258 GLY A N 1
ATOM 1638 C CA . GLY A 1 256 ? 59.379 24.732 81.683 1.00 13.30 258 GLY A CA 1
ATOM 1639 C C . GLY A 1 256 ? 57.926 24.291 81.536 1.00 12.32 258 GLY A C 1
ATOM 1640 O O . GLY A 1 256 ? 57.586 23.556 80.616 1.00 11.85 258 GLY A O 1
ATOM 1641 N N . SER A 1 257 ? 57.070 24.736 82.456 1.00 10.86 259 SER A N 1
ATOM 1642 C CA . SER A 1 257 ? 55.651 24.391 82.411 1.00 10.41 259 SER A CA 1
ATOM 1643 C C . SER A 1 257 ? 54.968 24.985 81.181 1.00 9.03 259 SER A C 1
ATOM 1644 O O . SER A 1 257 ? 55.067 26.195 80.946 1.00 12.45 259 SER A O 1
ATOM 1647 N N . TYR A 1 258 ? 54.271 24.154 80.404 1.00 9.45 260 TYR A N 1
ATOM 1648 C CA . TYR A 1 258 ? 53.672 24.658 79.167 1.00 8.09 260 TYR A CA 1
ATOM 1649 C C . TYR A 1 258 ? 52.564 23.747 78.679 1.00 11.44 260 TYR A C 1
ATOM 1650 O O . TYR A 1 258 ? 52.768 22.523 78.539 1.00 12.56 260 TYR A O 1
ATOM 1659 N N . HIS A 1 259 ? 51.395 24.327 78.420 1.00 10.82 261 HIS A N 1
ATOM 1660 C CA . HIS A 1 259 ? 50.259 23.579 77.860 1.00 13.27 261 HIS A CA 1
ATOM 1661 C C . HIS A 1 259 ? 49.898 24.270 76.560 1.00 12.08 261 HIS A C 1
ATOM 1662 O O . HIS A 1 259 ? 49.780 25.500 76.536 1.00 14.18 261 HIS A O 1
ATOM 1669 N N . ARG A 1 260 ? 49.733 23.503 75.483 1.00 11.55 262 ARG A N 1
ATOM 1670 C CA . ARG A 1 260 ? 49.361 24.099 74.195 1.00 12.82 262 ARG A CA 1
ATOM 1671 C C . ARG A 1 260 ? 48.875 23.050 73.238 1.00 12.13 262 ARG A C 1
ATOM 1672 O O . ARG A 1 260 ? 49.086 21.860 73.443 1.00 14.11 262 ARG A O 1
ATOM 1680 N N . THR A 1 261 ? 48.223 23.500 72.170 1.00 14.07 263 THR A N 1
ATOM 1681 C CA . THR A 1 261 ? 47.780 22.566 71.146 1.00 14.26 263 THR A CA 1
ATOM 1682 C C . THR A 1 261 ? 48.821 22.458 70.045 1.00 12.37 263 THR A C 1
ATOM 1683 O O . THR A 1 261 ? 49.362 23.474 69.579 1.00 16.97 263 THR A O 1
ATOM 1687 N N . LEU A 1 262 ? 49.107 21.229 69.632 1.00 12.92 264 LEU A N 1
ATOM 1688 C CA . LEU A 1 262 ? 49.940 21.003 68.451 1.00 14.50 264 LEU A CA 1
ATOM 1689 C C . LEU A 1 262 ? 49.190 20.067 67.514 1.00 15.62 264 LEU A C 1
ATOM 1690 O O . LEU A 1 262 ? 48.766 18.983 67.908 1.00 21.30 264 LEU A O 1
ATOM 1695 N N . ARG A 1 263 ? 49.024 20.468 66.265 1.00 16.11 265 ARG A N 1
ATOM 1696 C CA . ARG A 1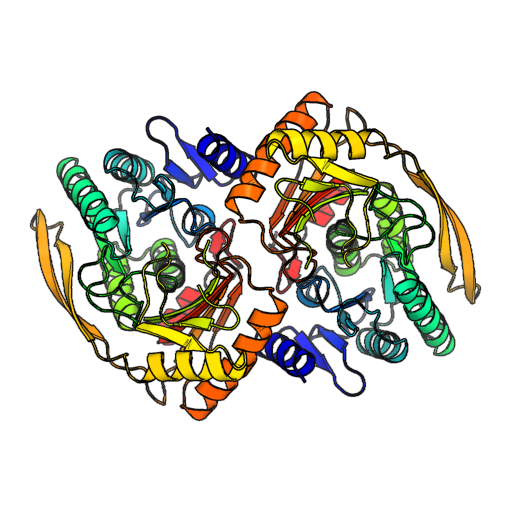 263 ? 48.302 19.589 65.340 1.00 16.35 265 ARG A CA 1
ATOM 1697 C C . ARG A 1 263 ? 49.222 18.551 64.741 1.00 15.44 265 ARG A C 1
ATOM 1698 O O . ARG A 1 263 ? 50.407 18.832 64.497 1.00 17.16 265 ARG A O 1
ATOM 1706 N N . PHE A 1 264 ? 48.689 17.359 64.491 1.00 15.28 266 PHE A N 1
ATOM 1707 C CA . PHE A 1 264 ? 49.472 16.312 63.826 1.00 15.44 266 PHE A CA 1
ATOM 1708 C C . PHE A 1 264 ? 48.562 15.671 62.778 1.00 16.85 266 PHE A C 1
ATOM 1709 O O . PHE A 1 264 ? 47.344 15.693 62.913 1.00 14.67 266 PHE A O 1
ATOM 1717 N N . TRP A 1 265 ? 49.155 15.104 61.736 1.00 11.81 267 TRP A N 1
ATOM 1718 C CA . TRP A 1 265 ? 48.336 14.480 60.700 1.00 14.61 267 TRP A CA 1
ATOM 1719 C C . TRP A 1 265 ? 47.895 13.078 61.078 1.00 15.57 267 TRP A C 1
ATOM 1720 O O . TRP A 1 265 ? 48.719 12.196 61.359 1.00 15.01 267 TRP A O 1
ATOM 1731 N N . ASP A 1 266 ? 46.587 12.844 61.089 1.00 12.48 268 ASP A N 1
ATOM 1732 C CA . ASP A 1 266 ? 46.101 11.505 61.381 1.00 16.56 268 ASP A CA 1
ATOM 1733 C C . ASP A 1 266 ? 45.895 10.908 60.004 1.00 18.57 268 ASP A C 1
ATOM 1734 O O . ASP A 1 266 ? 44.981 11.325 59.267 1.00 18.99 268 ASP A O 1
ATOM 1739 N N . TYR A 1 267 ? 46.741 9.946 59.641 1.00 18.42 269 TYR A N 1
ATOM 1740 C CA . TYR A 1 267 ? 46.677 9.391 58.289 1.00 18.81 269 TYR A CA 1
ATOM 1741 C C . TYR A 1 267 ? 45.513 8.415 58.098 1.00 22.25 269 TYR A C 1
ATOM 1742 O O . TYR A 1 267 ? 45.110 8.137 56.958 1.00 22.28 269 TYR A O 1
ATOM 1751 N N . GLN A 1 268 ? 44.976 7.896 59.203 1.00 22.30 270 GLN A N 1
ATOM 1752 C CA . GLN A 1 268 ? 43.834 6.978 59.115 1.00 25.82 270 GLN A CA 1
ATOM 1753 C C . GLN A 1 268 ? 42.573 7.750 58.729 1.00 28.03 270 GLN A C 1
ATOM 1754 O O . GLN A 1 268 ? 41.778 7.282 57.918 1.00 29.07 270 GLN A O 1
ATOM 1760 N N . GLN A 1 269 ? 42.388 8.936 59.303 1.00 26.79 271 GLN A N 1
ATOM 1761 C CA . GLN A 1 269 ? 41.227 9.762 58.979 1.00 28.64 271 GLN A CA 1
ATOM 1762 C C . GLN A 1 269 ? 41.498 10.753 57.858 1.00 27.43 271 GLN A C 1
ATOM 1763 O O . GLN A 1 269 ? 40.559 11.312 57.286 1.00 30.85 271 GLN A O 1
ATOM 1769 N N . GLY A 1 270 ? 42.774 10.981 57.538 1.00 21.43 272 GLY A N 1
ATOM 1770 C CA . GLY A 1 270 ? 43.137 11.949 56.519 1.00 20.02 272 GLY A CA 1
ATOM 1771 C C . GLY A 1 270 ? 42.804 13.378 56.910 1.00 20.69 272 GLY A C 1
ATOM 1772 O O . GLY A 1 270 ? 42.272 14.159 56.108 1.00 21.24 272 GLY A O 1
ATOM 1773 N N . SER A 1 271 ? 43.118 13.738 58.156 1.00 22.33 273 SER A N 1
ATOM 1774 C CA . SER A 1 271 ? 42.812 15.066 58.677 1.00 21.74 273 SER A CA 1
ATOM 1775 C C . SER A 1 271 ? 43.765 15.463 59.798 1.00 20.44 273 SER A C 1
ATOM 1776 O O . SER A 1 271 ? 44.408 14.601 60.409 1.00 21.48 273 SER A O 1
ATOM 1779 N N . TRP A 1 272 ? 43.834 16.767 60.054 1.00 19.04 274 TRP A N 1
ATOM 1780 C CA . TRP A 1 272 ? 44.668 17.311 61.123 1.00 18.93 274 TRP A CA 1
ATOM 1781 C C . TRP A 1 272 ? 43.945 17.091 62.445 1.00 21.38 274 TRP A C 1
ATOM 1782 O O . TRP A 1 272 ? 42.738 17.315 62.548 1.00 21.77 274 TRP A O 1
ATOM 1793 N N . GLN A 1 273 ? 44.688 16.644 63.442 1.00 20.44 275 GLN A N 1
ATOM 1794 C CA . GLN A 1 273 ? 44.119 16.363 64.752 1.00 23.30 275 GLN A CA 1
ATOM 1795 C C . GLN A 1 273 ? 44.722 17.364 65.710 1.00 22.82 275 GLN A C 1
ATOM 1796 O O . GLN A 1 273 ? 45.946 17.460 65.809 1.00 20.41 275 GLN A O 1
ATOM 1802 N N . GLU A 1 274 ? 43.864 18.112 66.400 1.00 21.97 276 GLU A N 1
ATOM 1803 C CA . GLU A 1 274 ? 44.322 19.072 67.393 1.00 24.90 276 GLU A CA 1
ATOM 1804 C C . GLU A 1 274 ? 44.585 18.236 68.634 1.00 27.76 276 GLU A C 1
ATOM 1805 O O . GLU A 1 274 ? 43.705 17.501 69.115 1.00 28.48 276 GLU A O 1
ATOM 1811 N N . GLU A 1 275 ? 45.801 18.335 69.150 1.00 21.47 277 GLU A N 1
ATOM 1812 C CA . GLU A 1 275 ? 46.159 17.570 70.321 1.00 21.68 277 GLU A CA 1
ATOM 1813 C C . GLU A 1 275 ? 46.732 18.475 71.397 1.00 22.57 277 GLU A C 1
ATOM 1814 O O . GLU A 1 275 ? 47.699 19.184 71.138 1.00 20.02 277 GLU A O 1
ATOM 1820 N N . GLN A 1 276 ? 46.136 18.458 72.595 1.00 20.96 278 GLN A N 1
ATOM 1821 C CA . GLN A 1 276 ? 46.683 19.213 73.729 1.00 21.46 278 GLN A CA 1
ATOM 1822 C C . GLN A 1 276 ? 47.941 18.458 74.140 1.00 20.21 278 GLN A C 1
ATOM 1823 O O . GLN A 1 276 ? 47.959 17.218 74.198 1.00 21.12 278 GLN A O 1
ATOM 1829 N N . GLN A 1 277 ? 49.001 19.205 74.427 1.00 17.49 279 GLN A N 1
ATOM 1830 C CA . GLN A 1 277 ? 50.306 18.623 74.724 1.00 17.36 279 GLN A CA 1
ATOM 1831 C C . GLN A 1 277 ? 50.789 19.393 75.959 1.00 15.42 279 GLN A C 1
ATOM 1832 O O . GLN A 1 277 ? 50.614 20.606 76.019 1.00 13.67 279 GLN A O 1
ATOM 1838 N N . THR A 1 278 ? 51.381 18.673 76.918 1.00 14.99 280 THR A N 1
ATOM 1839 C CA . THR A 1 278 ? 51.836 19.232 78.185 1.00 14.48 280 THR A CA 1
ATOM 1840 C C . THR A 1 278 ? 53.318 18.984 78.445 1.00 12.19 280 THR A C 1
ATOM 1841 O O . THR A 1 278 ? 53.819 17.881 78.225 1.00 14.37 280 THR A O 1
ATOM 1845 N N . LYS A 1 279 ? 53.995 20.028 78.914 1.00 13.84 281 LYS A N 1
ATOM 1846 C CA . LYS A 1 279 ? 55.376 19.929 79.345 1.00 11.66 281 LYS A CA 1
ATOM 1847 C C . LYS A 1 279 ? 55.382 20.161 80.858 1.00 11.43 281 LYS A C 1
ATOM 1848 O O . LYS A 1 279 ? 54.679 21.042 81.362 1.00 10.75 281 LYS A O 1
ATOM 1854 N N . GLN A 1 280 ? 56.173 19.364 81.564 1.00 11.31 282 GLN A N 1
ATOM 1855 C CA . GLN A 1 280 ? 56.429 19.566 83.000 1.00 12.05 282 GLN A CA 1
ATOM 1856 C C . GLN A 1 280 ? 57.765 20.308 83.057 1.00 13.46 282 GLN A C 1
ATOM 1857 O O . GLN A 1 280 ? 58.610 20.179 82.159 1.00 14.13 282 GLN A O 1
ATOM 1863 N N . PRO A 1 281 ? 57.981 21.093 84.105 1.00 13.73 283 PRO A N 1
ATOM 1864 C CA . PRO A 1 281 ? 59.268 21.776 84.256 1.00 11.39 283 PRO A CA 1
ATOM 1865 C C . PRO A 1 281 ? 60.352 20.756 84.552 1.00 12.10 283 PRO A C 1
ATOM 1866 O O . PRO A 1 281 ? 60.055 19.655 85.034 1.00 13.11 283 PRO A O 1
ATOM 1870 N N . LEU A 1 282 ? 61.605 21.109 84.248 1.00 13.38 284 LEU A N 1
ATOM 1871 C CA . LEU A 1 282 ? 62.735 20.257 84.601 1.00 14.16 284 LEU A CA 1
ATOM 1872 C C . LEU A 1 282 ? 62.750 20.247 86.117 1.00 18.36 284 LEU A C 1
ATOM 1873 O O . LEU A 1 282 ? 62.470 21.273 86.725 1.00 15.21 284 LEU A O 1
ATOM 1878 N N . GLN A 1 283 ? 63.074 19.101 86.710 1.00 16.70 285 GLN A N 1
ATOM 1879 C CA . GLN A 1 283 ? 63.029 18.978 88.165 1.00 20.69 285 GLN A CA 1
ATOM 1880 C C . GLN A 1 283 ? 64.134 18.132 88.761 1.00 20.09 285 GLN A C 1
ATOM 1881 O O . GLN A 1 283 ? 64.724 17.285 88.086 1.00 17.50 285 GLN A O 1
ATOM 1887 N N . SER A 1 284 ? 64.406 18.357 90.047 1.00 18.51 286 SER A N 1
ATOM 1888 C CA . SER A 1 284 ? 65.401 17.540 90.726 1.00 15.86 286 SER A CA 1
ATOM 1889 C C . SER A 1 284 ? 65.060 16.055 90.498 1.00 15.58 286 SER A C 1
ATOM 1890 O O . SER A 1 284 ? 63.902 15.623 90.613 1.00 18.75 286 SER A O 1
ATOM 1893 N N . GLY A 1 285 ? 66.071 15.265 90.164 1.00 14.25 287 GLY A N 1
ATOM 1894 C CA . GLY A 1 285 ? 65.902 13.850 89.901 1.00 16.79 287 GLY A CA 1
ATOM 1895 C C . GLY A 1 285 ? 65.914 13.561 88.407 1.00 15.39 287 GLY A C 1
ATOM 1896 O O . GLY A 1 285 ? 66.066 12.421 88.007 1.00 19.06 287 GLY A O 1
ATOM 1897 N N . ASP A 1 286 ? 65.755 14.592 87.584 1.00 15.32 288 ASP A N 1
ATOM 1898 C CA . ASP A 1 286 ? 65.732 14.357 86.134 1.00 14.16 288 ASP A CA 1
ATOM 1899 C C . ASP A 1 286 ? 67.126 14.083 85.617 1.00 15.70 288 ASP A C 1
ATOM 1900 O O . ASP A 1 286 ? 68.095 14.710 86.079 1.00 15.44 288 ASP A O 1
ATOM 1905 N N . ARG A 1 287 ? 67.214 13.144 84.667 1.00 14.01 289 ARG A N 1
ATOM 1906 C CA . ARG A 1 287 ? 68.447 12.833 83.963 1.00 12.82 289 ARG A CA 1
ATOM 1907 C C . ARG A 1 287 ? 68.303 13.491 82.600 1.00 13.98 289 ARG A C 1
ATOM 1908 O O . ARG A 1 287 ? 67.237 13.395 81.968 1.00 12.42 289 ARG A O 1
ATOM 1916 N N . VAL A 1 288 ? 69.361 14.161 82.146 1.00 11.67 290 VAL A N 1
ATOM 1917 C CA . VAL A 1 288 ? 69.231 14.897 80.888 1.00 11.19 290 VAL A CA 1
ATOM 1918 C C . VAL A 1 288 ? 70.374 14.700 79.923 1.00 13.30 290 VAL A C 1
ATOM 1919 O O . VAL A 1 288 ? 71.459 14.245 80.311 1.00 12.56 290 VAL A O 1
ATOM 1923 N N . ILE A 1 289 ? 70.111 15.044 78.652 1.00 10.97 291 ILE A N 1
ATOM 1924 C CA . ILE A 1 289 ? 71.184 15.147 77.666 1.00 9.53 291 ILE A CA 1
ATOM 1925 C C . ILE A 1 289 ? 71.315 16.661 77.496 1.00 11.03 291 ILE A C 1
ATOM 1926 O O . ILE A 1 289 ? 70.291 17.363 77.340 1.00 10.76 291 ILE A O 1
ATOM 1931 N N . ALA A 1 290 ? 72.547 17.181 77.527 1.00 10.34 292 ALA A N 1
ATOM 1932 C CA . ALA A 1 290 ? 72.758 18.632 77.383 1.00 10.37 292 ALA A CA 1
ATOM 1933 C C . ALA A 1 290 ? 73.409 18.966 76.059 1.00 10.78 292 ALA A C 1
ATOM 1934 O O . ALA A 1 290 ? 74.388 18.320 75.665 1.00 11.29 292 ALA A O 1
ATOM 1936 N N . LEU A 1 291 ? 72.874 19.980 75.380 1.00 9.35 293 LEU A N 1
ATOM 1937 C CA . LEU A 1 291 ? 73.501 20.426 74.141 1.00 9.31 293 LEU A CA 1
ATOM 1938 C C . LEU A 1 291 ? 73.861 21.885 74.318 1.00 8.81 293 LEU A C 1
ATOM 1939 O O . LEU A 1 291 ? 72.984 22.723 74.494 1.00 9.65 293 LEU A O 1
ATOM 1944 N N . VAL A 1 292 ? 75.165 22.169 74.273 1.00 8.30 294 VAL A N 1
ATOM 1945 C CA . VAL A 1 292 ? 75.675 23.537 74.318 1.00 6.45 294 VAL A CA 1
ATOM 1946 C C . VAL A 1 292 ? 76.020 23.829 72.853 1.00 10.49 294 VAL A C 1
ATOM 1947 O O . VAL A 1 292 ? 76.945 23.249 72.285 1.00 11.43 294 VAL A O 1
ATOM 1951 N N . ASN A 1 293 ? 75.251 24.734 72.271 1.00 10.32 295 ASN A N 1
ATOM 1952 C CA . ASN A 1 293 ? 75.241 24.946 70.831 1.00 9.93 295 ASN A CA 1
ATOM 1953 C C . ASN A 1 293 ? 75.709 26.327 70.419 1.00 10.73 295 ASN A C 1
ATOM 1954 O O . ASN A 1 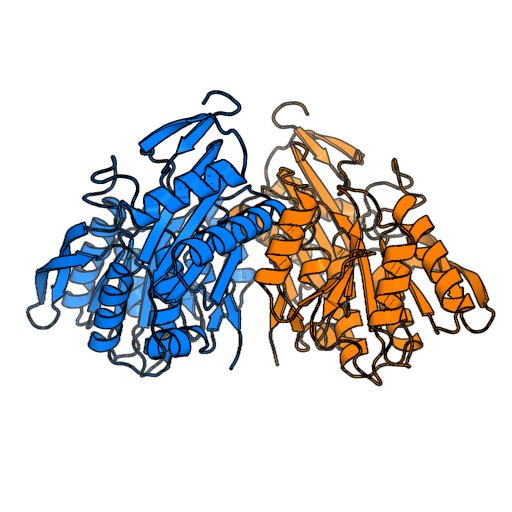293 ? 75.206 27.330 70.906 1.00 9.95 295 ASN A O 1
ATOM 1959 N N . ASN A 1 294 ? 76.689 26.367 69.512 1.00 10.74 296 ASN A N 1
ATOM 1960 C CA . ASN A 1 294 ? 77.203 27.616 68.966 1.00 11.14 296 ASN A CA 1
ATOM 1961 C C . ASN A 1 294 ? 76.203 28.148 67.941 1.00 12.09 296 ASN A C 1
ATOM 1962 O O . ASN A 1 294 ? 75.868 27.454 66.981 1.00 11.99 296 ASN A O 1
ATOM 1967 N N . LEU A 1 295 ? 75.713 29.374 68.138 1.00 8.56 297 LEU A N 1
ATOM 1968 C CA . LEU A 1 295 ? 74.809 29.967 67.157 1.00 12.35 297 LEU A CA 1
ATOM 1969 C C . LEU A 1 295 ? 75.582 30.480 65.942 1.00 14.04 297 LEU A C 1
ATOM 1970 O O . LEU A 1 295 ? 75.012 30.840 64.909 1.00 12.22 297 LEU A O 1
ATOM 1975 N N . GLY A 1 296 ? 76.905 30.519 66.042 1.00 17.83 298 GLY A N 1
ATOM 1976 C CA . GLY A 1 296 ? 77.660 30.893 64.857 1.00 21.02 298 GLY A CA 1
ATOM 1977 C C . GLY A 1 296 ? 79.107 31.288 65.022 1.00 22.45 298 GLY A C 1
ATOM 1978 O O . GLY A 1 296 ? 79.998 30.697 64.394 1.00 28.48 298 GLY A O 1
ATOM 1979 N N . ALA A 1 297 ? 79.353 32.284 65.858 1.00 18.17 299 ALA A N 1
ATOM 1980 C CA . ALA A 1 297 ? 80.708 32.813 66.000 1.00 15.53 299 ALA A CA 1
ATOM 1981 C C . ALA A 1 297 ? 81.294 32.748 67.414 1.00 19.17 299 ALA A C 1
ATOM 1982 O O . ALA A 1 297 ? 82.211 33.501 67.740 1.00 20.80 299 ALA A O 1
ATOM 1984 N N . THR A 1 298 ? 80.775 31.862 68.259 1.00 11.40 300 THR A N 1
ATOM 1985 C CA . THR A 1 298 ? 81.316 31.714 69.601 1.00 11.95 300 THR A CA 1
ATOM 1986 C C . THR A 1 298 ? 82.471 30.721 69.545 1.00 15.89 300 THR A C 1
ATOM 1987 O O . THR A 1 298 ? 82.304 29.610 69.020 1.00 17.71 300 THR A O 1
ATOM 1991 N N . PRO A 1 299 ? 83.635 31.101 70.065 1.00 14.72 301 PRO A N 1
ATOM 1992 C CA . PRO A 1 299 ? 84.781 30.178 70.091 1.00 15.47 301 PRO A CA 1
ATOM 1993 C C . PRO A 1 299 ? 84.486 28.923 70.908 1.00 17.90 301 PRO A C 1
ATOM 1994 O O . PRO A 1 299 ? 83.823 29.008 71.926 1.00 13.41 301 PRO A O 1
ATOM 1998 N N . LEU A 1 300 ? 84.981 27.770 70.470 1.00 13.49 302 LEU A N 1
ATOM 1999 C CA . LEU A 1 300 ? 84.782 26.528 71.215 1.00 13.67 302 LEU A CA 1
ATOM 2000 C C . LEU A 1 300 ? 85.263 26.598 72.662 1.00 13.52 302 LEU A C 1
ATOM 2001 O O . LEU A 1 300 ? 84.653 26.004 73.565 1.00 14.50 302 LEU A O 1
ATOM 2006 N N . SER A 1 301 ? 86.357 27.314 72.892 1.00 13.29 303 SER A N 1
ATOM 2007 C CA . SER A 1 301 ? 86.891 27.496 74.246 1.00 11.77 303 SER A CA 1
ATOM 2008 C C . SER A 1 301 ? 85.752 28.035 75.145 1.00 13.65 303 SER A C 1
ATOM 2009 O O . SER A 1 301 ? 85.547 27.565 76.259 1.00 12.91 303 SER A O 1
ATOM 2012 N N . GLU A 1 302 ? 85.028 29.024 74.639 1.00 10.62 304 GLU A N 1
ATOM 2013 C CA . GLU A 1 302 ? 83.921 29.603 75.405 1.00 12.09 304 GLU A CA 1
ATOM 2014 C C . GLU A 1 302 ? 82.801 28.603 75.636 1.00 13.15 304 GLU A C 1
ATOM 2015 O O . GLU A 1 302 ? 82.214 28.587 76.700 1.00 11.37 304 GLU A O 1
ATOM 2021 N N . LEU A 1 303 ? 82.498 27.760 74.658 1.00 10.08 305 LEU A N 1
ATOM 2022 C CA . LEU A 1 303 ? 81.440 26.767 74.861 1.00 8.94 305 LEU A CA 1
ATOM 2023 C C . LEU A 1 303 ? 81.808 25.782 75.961 1.00 9.72 305 LEU A C 1
ATOM 2024 O O . LEU A 1 303 ? 80.944 25.312 76.702 1.00 10.29 305 LEU A O 1
ATOM 2029 N N . TYR A 1 304 ? 83.095 25.451 76.083 1.00 9.67 306 TYR A N 1
ATOM 2030 C CA . TYR A 1 304 ? 83.497 24.589 77.180 1.00 9.07 306 TYR A CA 1
ATOM 2031 C C . TYR A 1 304 ? 83.340 25.296 78.529 1.00 9.11 306 TYR A C 1
ATOM 2032 O O . TYR A 1 304 ? 83.004 24.647 79.534 1.00 10.62 306 TYR A O 1
ATOM 2041 N N . GLY A 1 305 ? 83.587 26.601 78.542 1.00 10.19 307 GLY A N 1
ATOM 2042 C CA . GLY A 1 305 ? 83.367 27.404 79.752 1.00 12.62 307 GLY A CA 1
ATOM 2043 C C . GLY A 1 305 ? 81.886 27.382 80.135 1.00 12.66 307 GLY A C 1
ATOM 2044 O O . GLY A 1 305 ? 81.518 27.233 81.315 1.00 11.13 307 GLY A O 1
ATOM 2045 N N . VAL A 1 306 ? 81.031 27.533 79.133 1.00 13.12 308 VAL A N 1
ATOM 2046 C CA . VAL A 1 306 ? 79.594 27.434 79.348 1.00 13.72 308 VAL A CA 1
ATOM 2047 C C . VAL A 1 306 ? 79.247 26.069 79.915 1.00 13.25 308 VAL A C 1
ATOM 2048 O O . VAL A 1 306 ? 78.477 25.964 80.878 1.00 13.25 308 VAL A O 1
ATOM 2052 N N . TYR A 1 307 ? 79.813 25.009 79.320 1.00 10.51 309 TYR A N 1
ATOM 2053 C CA . TYR A 1 307 ? 79.496 23.667 79.773 1.00 10.84 309 TYR A CA 1
ATOM 2054 C C . TYR A 1 307 ? 79.926 23.512 81.224 1.00 11.89 309 TYR A C 1
ATOM 2055 O O . TYR A 1 307 ? 79.232 22.906 82.030 1.00 12.35 309 TYR A O 1
ATOM 2064 N N . ASN A 1 308 ? 81.081 24.069 81.565 1.00 10.73 310 ASN A N 1
ATOM 2065 C CA . ASN A 1 308 ? 81.523 23.969 82.963 1.00 11.05 310 ASN A CA 1
ATOM 2066 C C . ASN A 1 308 ? 80.496 24.553 83.944 1.00 11.07 310 ASN A C 1
ATOM 2067 O O . ASN A 1 308 ? 80.159 23.915 84.943 1.00 12.36 310 ASN A O 1
ATOM 2072 N N . ARG A 1 309 ? 80.008 25.750 83.659 1.00 12.32 311 ARG A N 1
ATOM 2073 C CA . ARG A 1 309 ? 79.042 26.399 84.571 1.00 10.71 311 ARG A CA 1
ATOM 2074 C C . ARG A 1 309 ? 77.739 25.621 84.568 1.00 13.11 311 ARG A C 1
ATOM 2075 O O . ARG A 1 309 ? 77.095 25.418 85.613 1.00 11.33 311 ARG A O 1
ATOM 2083 N N . LEU A 1 310 ? 77.343 25.175 83.382 1.00 10.56 312 LEU A N 1
ATOM 2084 C CA . LEU A 1 310 ? 76.128 24.384 83.279 1.00 10.23 312 LEU A CA 1
ATOM 2085 C C . LEU A 1 310 ? 76.155 23.105 84.137 1.00 11.63 312 LEU A C 1
ATOM 2086 O O . LEU A 1 310 ? 75.155 22.779 84.809 1.00 14.66 312 LEU A O 1
ATOM 2091 N N . THR A 1 311 ? 77.265 22.356 84.138 1.00 11.88 313 THR A N 1
ATOM 2092 C CA . THR A 1 311 ? 77.340 21.148 84.983 1.00 11.91 313 THR A CA 1
ATOM 2093 C C . THR A 1 311 ? 77.167 21.531 86.460 1.00 13.53 313 THR A C 1
ATOM 2094 O O . THR A 1 311 ? 76.462 20.847 87.211 1.00 12.21 313 THR A O 1
ATOM 2098 N N . THR A 1 312 ? 77.815 22.619 86.864 1.00 12.90 314 THR A N 1
ATOM 2099 C CA . THR A 1 312 ? 77.685 23.078 88.259 1.00 13.46 314 THR A CA 1
ATOM 2100 C C . THR A 1 312 ? 76.213 23.328 88.638 1.00 15.52 314 THR A C 1
ATOM 2101 O O . THR A 1 312 ? 75.730 22.814 89.642 1.00 17.27 314 THR A O 1
ATOM 2105 N N . ARG A 1 313 ? 75.520 24.116 87.823 1.00 15.75 315 ARG A N 1
ATOM 2106 C CA . ARG A 1 313 ? 74.102 24.434 88.054 1.00 14.37 315 ARG A CA 1
ATOM 2107 C C . ARG A 1 313 ? 73.197 23.192 88.014 1.00 16.39 315 ARG A C 1
ATOM 2108 O O . ARG A 1 313 ? 72.295 23.041 88.846 1.00 14.25 315 ARG A O 1
ATOM 2116 N N . CYS A 1 314 ? 73.422 22.296 87.048 1.00 14.61 316 CYS A N 1
ATOM 2117 C CA . CYS A 1 314 ? 72.635 21.056 87.008 1.00 11.58 316 CYS A CA 1
ATOM 2118 C C . CYS A 1 314 ? 72.856 20.254 88.301 1.00 15.92 316 CYS A C 1
ATOM 2119 O O . CYS A 1 314 ? 71.907 19.753 88.922 1.00 14.34 316 CYS A O 1
ATOM 2122 N N . GLN A 1 315 ? 74.115 20.123 88.709 1.00 15.54 317 GLN A N 1
ATOM 2123 C CA . GLN A 1 315 ? 74.388 19.365 89.925 1.00 17.57 317 GLN A CA 1
ATOM 2124 C C . GLN A 1 315 ? 73.660 20.003 91.117 1.00 16.21 317 GLN A C 1
ATOM 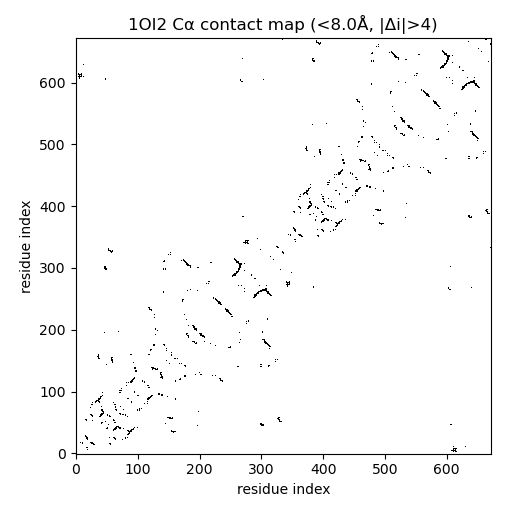2125 O O . GLN A 1 315 ? 73.059 19.300 91.918 1.00 17.02 317 GLN A O 1
ATOM 2131 N N . GLN A 1 316 ? 73.709 21.329 91.237 1.00 16.34 318 GLN A N 1
ATOM 2132 C CA . GLN A 1 316 ? 73.063 22.000 92.368 1.00 16.91 318 GLN A CA 1
ATOM 2133 C C . GLN A 1 316 ? 71.538 21.831 92.362 1.00 20.72 318 GLN A C 1
ATOM 2134 O O . GLN A 1 316 ? 70.886 21.799 93.421 1.00 19.00 318 GLN A O 1
ATOM 2140 N N . ALA A 1 317 ? 70.975 21.730 91.159 1.00 17.03 319 ALA A N 1
ATOM 2141 C CA . ALA A 1 317 ? 69.536 21.601 90.963 1.00 18.04 319 ALA A CA 1
ATOM 2142 C C . ALA A 1 317 ? 69.029 20.154 90.986 1.00 16.91 319 ALA A C 1
ATOM 2143 O O . ALA A 1 317 ? 67.825 19.936 90.872 1.00 16.06 319 ALA A O 1
ATOM 2145 N N . GLY A 1 318 ? 69.932 19.177 91.117 1.00 14.89 320 GLY A N 1
ATOM 2146 C CA . GLY A 1 318 ? 69.540 17.775 91.137 1.00 14.95 320 GLY A CA 1
ATOM 2147 C C . GLY A 1 318 ? 69.336 17.160 89.760 1.00 15.71 320 GLY A C 1
ATOM 2148 O O . GLY A 1 318 ? 68.669 16.138 89.621 1.00 17.24 320 GLY A O 1
ATOM 2149 N N . LEU A 1 319 ? 69.909 17.787 88.729 1.00 15.01 321 LEU A N 1
ATOM 2150 C CA . LEU A 1 319 ? 69.796 17.269 87.364 1.00 13.51 321 LEU A CA 1
ATOM 2151 C C . LEU A 1 319 ? 71.079 16.527 87.055 1.00 14.61 321 LEU A C 1
ATOM 2152 O O . LEU A 1 319 ? 72.170 17.059 87.282 1.00 17.13 321 LEU A O 1
ATOM 2157 N N . THR A 1 320 ? 70.945 15.307 86.543 1.00 11.87 322 THR A N 1
ATOM 2158 C CA . THR A 1 320 ? 72.113 14.509 86.179 1.00 13.07 322 THR A CA 1
ATOM 2159 C C . THR A 1 320 ? 72.340 14.597 84.676 1.00 14.01 322 THR A C 1
ATOM 2160 O O . THR A 1 320 ? 71.502 14.102 83.909 1.00 14.09 322 THR A O 1
ATOM 2164 N N . ILE A 1 321 ? 73.448 15.211 84.252 1.00 13.58 323 ILE A N 1
ATOM 2165 C CA . ILE A 1 321 ? 73.758 15.218 82.813 1.00 12.19 323 ILE A CA 1
ATOM 2166 C C . ILE A 1 321 ? 74.367 13.855 82.457 1.00 14.46 323 ILE A C 1
ATOM 2167 O O . ILE A 1 321 ? 75.440 13.487 82.947 1.00 16.88 323 ILE A O 1
ATOM 2172 N N . GLU A 1 322 ? 73.686 13.103 81.604 1.00 11.68 324 GLU A N 1
ATOM 2173 C CA . GLU A 1 322 ? 74.102 11.750 81.230 1.00 9.47 324 GLU A CA 1
ATOM 2174 C C . GLU A 1 322 ? 74.945 11.704 79.958 1.00 11.17 324 GLU A C 1
ATOM 2175 O O . GLU A 1 322 ? 75.827 10.863 79.840 1.00 11.98 324 GLU A O 1
ATOM 2181 N N . ARG A 1 323 ? 74.653 12.600 79.020 1.00 11.56 325 ARG A N 1
ATOM 2182 C CA . ARG A 1 323 ? 75.406 12.741 77.771 1.00 9.57 325 ARG A CA 1
ATOM 2183 C C . ARG A 1 323 ? 75.398 14.216 77.366 1.00 10.24 325 ARG A C 1
ATOM 2184 O O . ARG A 1 323 ? 74.539 14.992 77.792 1.00 10.20 325 ARG A O 1
ATOM 2192 N N . ASN A 1 324 ? 76.351 14.608 76.531 1.00 11.89 326 ASN A N 1
ATOM 2193 C CA . ASN A 1 324 ? 76.371 15.978 76.058 1.00 10.95 326 ASN A CA 1
ATOM 2194 C C . ASN A 1 324 ? 76.843 16.079 74.605 1.00 13.44 326 ASN A C 1
ATOM 2195 O O . ASN A 1 324 ? 77.477 15.146 74.059 1.00 12.14 326 ASN A O 1
ATOM 2200 N N . LEU A 1 325 ? 76.519 17.210 73.994 1.00 9.69 327 LEU A N 1
ATOM 2201 C CA . LEU A 1 325 ? 77.030 17.583 72.683 1.00 10.95 327 LEU A CA 1
ATOM 2202 C C . LEU A 1 325 ? 77.437 19.048 72.845 1.00 11.31 327 LEU A C 1
ATOM 2203 O O . LEU A 1 325 ? 76.686 19.859 73.424 1.00 10.70 327 LEU A O 1
ATOM 2208 N N . ILE A 1 326 ? 78.617 19.402 72.349 1.00 8.98 328 ILE A N 1
ATOM 2209 C CA . ILE A 1 326 ? 79.100 20.781 72.464 1.00 9.82 328 ILE A CA 1
ATOM 2210 C C . ILE A 1 326 ? 79.708 21.145 71.121 1.00 9.57 328 ILE A C 1
ATOM 2211 O O . ILE A 1 326 ? 80.707 20.543 70.686 1.00 12.20 328 ILE A O 1
ATOM 2216 N N . GLY A 1 327 ? 79.111 22.123 70.453 1.00 10.60 329 GLY A N 1
ATOM 2217 C CA . GLY A 1 327 ? 79.605 22.493 69.141 1.00 11.40 329 GLY A CA 1
ATOM 2218 C C . GLY A 1 327 ? 78.585 23.269 68.360 1.00 13.78 329 GLY A C 1
ATOM 2219 O O . GLY A 1 327 ? 77.598 23.736 68.907 1.00 12.17 329 GLY A O 1
ATOM 2220 N N . ALA A 1 328 ? 78.819 23.406 67.061 1.00 9.61 330 ALA A N 1
ATOM 2221 C CA . ALA A 1 328 ? 77.907 24.173 66.210 1.00 7.61 330 ALA A CA 1
ATOM 2222 C C . ALA A 1 328 ? 76.926 23.190 65.561 1.00 11.10 330 ALA A C 1
ATOM 2223 O O . ALA A 1 328 ? 77.245 22.523 64.553 1.00 11.02 330 ALA A O 1
ATOM 2225 N N . TYR A 1 329 ? 75.728 23.085 66.143 1.00 8.35 331 TYR A N 1
ATOM 2226 C CA . TYR A 1 329 ? 74.728 22.123 65.668 1.00 9.36 331 TYR A CA 1
ATOM 2227 C C . TYR A 1 329 ? 73.457 22.704 65.074 1.00 8.68 331 TYR A C 1
ATOM 2228 O O . TYR A 1 329 ? 72.788 22.054 64.266 1.00 9.40 331 TYR A O 1
ATOM 2237 N N . CYS A 1 330 ? 73.111 23.930 65.468 1.00 7.55 332 CYS A N 1
ATOM 2238 C CA . CYS A 1 330 ? 71.877 24.571 64.979 1.00 8.49 332 CYS A CA 1
ATOM 2239 C C . CYS A 1 330 ? 72.234 26.042 64.998 1.00 10.38 332 CYS A C 1
ATOM 2240 O O . CYS A 1 330 ? 72.151 26.705 66.048 1.00 9.65 332 CYS A O 1
ATOM 2243 N N . THR A 1 331 ? 72.650 26.567 63.846 1.00 7.93 333 THR A N 1
ATOM 2244 C CA . THR A 1 331 ? 73.200 27.913 63.849 1.00 8.77 333 THR A CA 1
ATOM 2245 C C . THR A 1 331 ? 72.291 28.998 63.315 1.00 8.67 333 THR A C 1
ATOM 2246 O O . THR A 1 331 ? 71.153 28.744 62.941 1.00 10.45 333 THR A O 1
ATOM 2250 N N . SER A 1 332 ? 72.827 30.224 63.276 1.00 9.72 334 SER A N 1
ATOM 2251 C CA . SER A 1 332 ? 72.087 31.356 62.713 1.00 9.45 334 SER A CA 1
ATOM 2252 C C . SER A 1 332 ? 73.140 32.194 62.007 1.00 15.28 334 SER A C 1
ATOM 2253 O O . SER A 1 332 ? 73.667 33.154 62.556 1.00 15.22 334 SER A O 1
ATOM 2256 N N . LEU A 1 333 ? 73.443 31.814 60.776 1.00 16.34 335 LEU A N 1
ATOM 2257 C CA . LEU A 1 333 ? 74.537 32.444 60.035 1.00 17.32 335 LEU A CA 1
ATOM 2258 C C . LEU A 1 333 ? 75.779 32.615 60.934 1.00 17.49 335 LEU A C 1
ATOM 2259 O O . LEU A 1 333 ? 76.270 31.631 61.495 1.00 17.16 335 LEU A O 1
ATOM 2264 N N . ASP A 1 334 ? 76.285 33.844 61.079 1.00 19.37 336 ASP A N 1
ATOM 2265 C CA . ASP A 1 334 ? 77.488 34.085 61.871 1.00 19.93 336 ASP A CA 1
ATOM 2266 C C . ASP A 1 334 ? 77.206 34.806 63.192 1.00 21.96 336 ASP A C 1
ATOM 2267 O O . ASP A 1 334 ? 78.055 35.558 63.702 1.00 19.04 336 ASP A O 1
ATOM 2272 N N . MET A 1 335 ? 76.014 34.567 63.738 1.00 19.61 337 MET A N 1
ATOM 2273 C CA . MET A 1 335 ? 75.563 35.210 64.971 1.00 17.78 337 MET A CA 1
ATOM 2274 C C . MET A 1 335 ? 76.538 34.895 66.072 1.00 20.36 337 MET A C 1
ATOM 2275 O O . MET A 1 335 ? 77.010 33.769 66.196 1.00 20.19 337 MET A O 1
ATOM 2280 N N . THR A 1 336 ? 76.852 35.886 66.892 1.00 17.37 338 THR A N 1
ATOM 2281 C CA . THR A 1 336 ? 77.714 35.619 68.006 1.00 18.06 338 THR A CA 1
ATOM 2282 C C . THR A 1 336 ? 76.766 35.265 69.144 1.00 17.05 338 THR A C 1
ATOM 2283 O O . THR A 1 336 ? 76.034 36.110 69.633 1.00 20.23 338 THR A O 1
ATOM 2287 N N . GLY A 1 337 ? 76.773 34.016 69.563 1.00 16.37 339 GLY A N 1
ATOM 2288 C CA . GLY A 1 337 ? 75.904 33.650 70.671 1.00 13.13 339 GLY A CA 1
ATOM 2289 C C . GLY A 1 337 ? 75.846 32.154 70.770 1.00 13.30 339 GLY A C 1
ATOM 2290 O O . GLY A 1 337 ? 76.528 31.448 70.014 1.00 12.24 339 GLY A O 1
ATOM 2291 N N . PHE A 1 338 ? 75.038 31.648 71.696 1.00 10.73 340 PHE A N 1
ATOM 2292 C CA . PHE A 1 338 ? 74.986 30.208 71.881 1.00 9.98 340 PHE A CA 1
ATOM 2293 C C . PHE A 1 338 ? 73.672 29.893 72.557 1.00 11.33 340 PHE A C 1
ATOM 2294 O O . PHE A 1 338 ? 73.008 30.796 73.107 1.00 10.97 340 PHE A O 1
ATOM 2302 N N . SER A 1 339 ? 73.305 28.623 72.498 1.00 9.50 341 SER A N 1
ATOM 2303 C CA . SER A 1 339 ? 72.087 28.170 73.174 1.00 8.92 341 SER A CA 1
ATOM 2304 C C . SER A 1 339 ? 72.388 26.987 74.064 1.00 9.74 341 SER A C 1
ATOM 2305 O O . SER A 1 339 ? 73.402 26.308 73.897 1.00 9.01 341 SER A O 1
ATOM 2308 N N . ILE A 1 340 ? 71.497 26.750 75.030 1.00 7.04 342 ILE A N 1
ATOM 2309 C CA . ILE A 1 340 ? 71.615 25.598 75.911 1.00 7.66 342 ILE A CA 1
ATOM 2310 C C . ILE A 1 340 ? 70.303 24.855 75.784 1.00 8.57 342 ILE A C 1
ATOM 2311 O O . ILE A 1 340 ? 69.247 25.476 75.874 1.00 10.36 342 ILE A O 1
ATOM 2316 N N . THR A 1 341 ? 70.383 23.543 75.568 1.00 8.89 343 THR A N 1
ATOM 2317 C CA . THR A 1 341 ? 69.195 22.694 75.510 1.00 9.80 343 THR A CA 1
ATOM 2318 C C . THR A 1 341 ? 69.380 21.590 76.532 1.00 10.62 343 THR A C 1
ATOM 2319 O O . THR A 1 341 ? 70.459 20.994 76.604 1.00 11.11 343 THR A O 1
ATOM 2323 N N . LEU A 1 342 ? 68.338 21.309 77.318 1.00 7.99 344 LEU A N 1
ATOM 2324 C CA . LEU A 1 342 ? 68.366 20.184 78.238 1.00 7.49 344 LEU A CA 1
ATOM 2325 C C . LEU A 1 342 ? 67.152 19.317 77.891 1.00 9.46 344 LEU A C 1
ATOM 2326 O O . LEU A 1 342 ? 66.035 19.809 77.852 1.00 11.46 344 LEU A O 1
ATOM 2331 N N . LEU A 1 343 ? 67.396 18.039 77.648 1.00 8.69 345 LEU A N 1
ATOM 2332 C CA . LEU A 1 343 ? 66.337 17.090 77.277 1.00 6.48 345 LEU A CA 1
ATOM 2333 C C . LEU A 1 343 ? 66.267 15.963 78.309 1.00 7.08 345 LEU A C 1
ATOM 2334 O O . LEU A 1 343 ? 67.226 15.216 78.502 1.00 9.04 345 LEU A O 1
ATOM 2339 N N . LYS A 1 344 ? 65.115 15.842 78.969 1.00 10.11 346 LYS A N 1
ATOM 2340 C CA . LYS A 1 344 ? 64.921 14.787 79.961 1.00 10.02 346 LYS A CA 1
ATOM 2341 C C . LYS A 1 344 ? 64.915 13.433 79.253 1.00 11.77 346 LYS A C 1
ATOM 2342 O O . LYS A 1 344 ? 64.294 13.279 78.192 1.00 10.75 346 LYS A O 1
ATOM 2348 N N . VAL A 1 345 ? 65.602 12.450 79.828 1.00 11.01 347 VAL A N 1
ATOM 2349 C CA . VAL A 1 345 ? 65.695 11.135 79.210 1.00 12.84 347 VAL A CA 1
ATOM 2350 C C . VAL A 1 345 ? 65.606 10.021 80.240 1.00 16.16 347 VAL A C 1
ATOM 2351 O O . VAL A 1 345 ? 65.668 10.269 81.441 1.00 14.57 347 VAL A O 1
ATOM 2355 N N . ASP A 1 346 ? 65.455 8.799 79.745 1.00 15.20 348 ASP A N 1
ATOM 2356 C CA . ASP A 1 346 ? 65.461 7.609 80.601 1.00 18.51 348 ASP A CA 1
ATOM 2357 C C . ASP A 1 346 ? 66.403 6.564 79.999 1.00 17.26 348 ASP A C 1
ATOM 2358 O O . ASP A 1 346 ? 67.075 6.847 79.017 1.00 15.55 348 ASP A O 1
ATOM 2363 N N . ASP A 1 347 ? 66.470 5.356 80.568 1.00 15.51 349 ASP A N 1
ATOM 2364 C CA . ASP A 1 347 ? 67.398 4.356 80.029 1.00 17.17 349 ASP A CA 1
ATOM 2365 C C . ASP A 1 347 ? 67.122 4.050 78.537 1.00 16.15 349 ASP A C 1
ATOM 2366 O O . ASP A 1 347 ? 68.048 3.931 77.725 1.00 16.32 349 ASP A O 1
ATOM 2371 N N . GLU A 1 348 ? 65.845 3.918 78.185 1.00 15.47 350 GLU A N 1
ATOM 2372 C CA . GLU A 1 348 ? 65.475 3.596 76.813 1.00 17.81 350 GLU A CA 1
ATOM 2373 C C . GLU A 1 348 ? 65.953 4.665 75.827 1.00 16.61 350 GLU A C 1
ATOM 2374 O O . GLU A 1 348 ? 66.472 4.343 74.751 1.00 14.85 350 GLU A O 1
ATOM 2380 N N . THR A 1 349 ? 65.772 5.921 76.215 1.00 14.07 351 THR A N 1
ATOM 2381 C CA . THR A 1 349 ? 66.169 7.068 75.391 1.00 15.78 351 THR A CA 1
ATOM 2382 C C . THR A 1 349 ? 67.679 7.146 75.278 1.00 14.40 351 THR A C 1
ATOM 2383 O O . THR A 1 349 ? 68.209 7.485 74.213 1.00 11.58 351 THR A O 1
ATOM 2387 N N . LEU A 1 350 ? 68.379 6.829 76.373 1.00 13.53 352 LEU A N 1
ATOM 2388 C CA . LEU A 1 350 ? 69.832 6.814 76.329 1.00 14.73 352 LEU A CA 1
ATOM 2389 C C . LEU A 1 350 ? 70.343 5.693 75.416 1.00 13.91 352 LEU A C 1
ATOM 2390 O O . LEU A 1 350 ? 71.372 5.844 74.780 1.00 14.01 352 LEU A O 1
ATOM 2395 N N . ALA A 1 351 ? 69.635 4.562 75.347 1.00 11.94 353 ALA A N 1
ATOM 2396 C CA . ALA A 1 351 ? 70.049 3.512 74.440 1.00 13.50 353 ALA A CA 1
ATOM 2397 C C . ALA A 1 351 ? 69.922 4.020 72.998 1.00 13.11 353 ALA A C 1
ATOM 2398 O O . ALA A 1 351 ? 70.758 3.690 72.145 1.00 15.40 353 ALA A O 1
ATOM 2400 N N . LEU A 1 352 ? 68.879 4.817 72.723 1.00 11.46 354 LEU A N 1
ATOM 2401 C CA . LEU A 1 352 ? 68.693 5.355 71.359 1.00 11.24 354 LEU A CA 1
ATOM 2402 C C . LEU A 1 352 ? 69.786 6.390 71.085 1.00 11.44 354 LEU A C 1
ATOM 2403 O O . LEU A 1 352 ? 70.253 6.543 69.955 1.00 12.03 354 LEU A O 1
ATOM 2408 N N . TRP A 1 353 ? 70.201 7.103 72.129 1.00 12.30 355 TRP A N 1
ATOM 2409 C CA . TRP A 1 353 ? 71.259 8.090 71.942 1.00 11.24 355 TRP A CA 1
ATOM 2410 C C . TRP A 1 353 ? 72.565 7.383 71.587 1.00 11.66 355 TRP A C 1
ATOM 2411 O O . TRP A 1 353 ? 73.291 7.786 70.682 1.00 10.80 355 TRP A O 1
ATOM 2422 N N . ASP A 1 354 ? 72.871 6.320 72.318 1.00 11.40 356 ASP A N 1
ATOM 2423 C CA . ASP A 1 354 ? 74.117 5.602 72.106 1.00 10.41 356 ASP A CA 1
ATOM 2424 C C . ASP A 1 354 ? 74.189 4.784 70.831 1.00 13.71 356 ASP A C 1
ATOM 2425 O O . ASP A 1 354 ? 75.278 4.364 70.415 1.00 11.25 356 ASP A O 1
ATOM 2430 N N . ALA A 1 355 ? 73.029 4.561 70.209 1.00 15.16 357 ALA A N 1
ATOM 2431 C CA . ALA A 1 355 ? 72.978 3.822 68.953 1.00 13.31 357 ALA A CA 1
ATOM 2432 C C . ALA A 1 355 ? 73.788 4.548 67.889 1.00 11.55 357 ALA A C 1
ATOM 2433 O O . ALA A 1 355 ? 73.921 5.785 67.914 1.00 11.98 357 ALA A O 1
ATOM 2435 N N . PRO A 1 356 ? 74.324 3.781 66.949 1.00 12.10 358 PRO A N 1
ATOM 2436 C CA . PRO A 1 356 ? 75.134 4.333 65.863 1.00 10.40 358 PRO A CA 1
ATOM 2437 C C . PRO A 1 356 ? 74.439 5.414 65.056 1.00 11.08 358 PRO A C 1
ATOM 2438 O O . PRO A 1 356 ? 73.201 5.386 64.855 1.00 12.82 358 PRO A O 1
ATOM 2442 N N . VAL A 1 357 ? 75.250 6.356 64.596 1.00 9.80 359 VAL A N 1
ATOM 2443 C CA . VAL A 1 357 ? 74.782 7.421 63.710 1.00 8.32 359 VAL A CA 1
ATOM 2444 C C . VAL A 1 357 ? 75.930 7.738 62.765 1.00 11.26 359 VAL A C 1
ATOM 2445 O O . VAL A 1 357 ? 77.083 7.823 63.181 1.00 11.47 359 VAL A O 1
ATOM 2449 N N . HIS A 1 358 ? 75.629 7.913 61.485 1.00 8.96 360 HIS A N 1
ATOM 2450 C CA . HIS A 1 358 ? 76.666 8.179 60.510 1.00 9.08 360 HIS A CA 1
ATOM 2451 C C . HIS A 1 358 ? 76.201 9.287 59.570 1.00 10.44 360 HIS A C 1
ATOM 2452 O O . HIS A 1 358 ? 75.575 9.011 58.540 1.00 12.11 360 HIS A O 1
ATOM 2459 N N . THR A 1 359 ? 76.509 10.522 59.941 1.00 9.24 361 THR A N 1
ATOM 2460 C CA . THR A 1 359 ? 76.109 11.696 59.172 1.00 8.97 361 THR A CA 1
ATOM 2461 C C . THR A 1 359 ? 77.307 12.640 59.113 1.00 8.86 361 THR A C 1
ATOM 2462 O O . THR A 1 359 ? 78.274 12.493 59.862 1.00 11.60 361 THR A O 1
ATOM 2466 N N . PRO A 1 360 ? 77.272 13.599 58.211 1.00 10.68 362 PRO A N 1
ATOM 2467 C CA . PRO A 1 360 ? 78.338 14.596 58.159 1.00 13.09 362 PRO A CA 1
ATOM 2468 C C . PRO A 1 360 ? 78.667 15.257 59.498 1.00 13.09 362 PRO A C 1
ATOM 2469 O O . PRO A 1 360 ? 79.857 15.420 59.821 1.00 12.66 362 PRO A O 1
ATOM 2473 N N . ALA A 1 361 ? 77.643 15.625 60.267 1.00 10.65 363 ALA A N 1
ATOM 2474 C CA . ALA A 1 361 ? 77.836 16.368 61.502 1.00 9.93 363 ALA A CA 1
ATOM 2475 C C . ALA A 1 361 ? 77.930 15.552 62.766 1.00 12.84 363 ALA A C 1
ATOM 2476 O O . ALA A 1 361 ? 78.473 16.050 63.762 1.00 15.11 363 ALA A O 1
ATOM 2478 N N . LEU A 1 362 ? 77.397 14.324 62.738 1.00 10.08 364 LEU A N 1
ATOM 2479 C CA . LEU A 1 362 ? 77.370 13.452 63.928 1.00 10.76 364 LEU A CA 1
ATOM 2480 C C . LEU A 1 362 ? 77.738 12.035 63.547 1.00 10.91 364 LEU A C 1
ATOM 2481 O O . LEU A 1 362 ? 77.081 11.407 62.700 1.00 11.39 364 LEU A O 1
ATOM 2486 N N . ASN A 1 363 ? 78.786 11.522 64.184 1.00 8.92 365 ASN A N 1
ATOM 2487 C CA . ASN A 1 363 ? 79.232 10.187 63.846 1.00 11.46 365 ASN A CA 1
ATOM 2488 C C . ASN A 1 363 ? 79.744 9.429 65.058 1.00 13.44 365 ASN A C 1
ATOM 2489 O O . ASN A 1 363 ? 80.678 9.868 65.742 1.00 11.88 365 ASN A O 1
ATOM 2494 N N . TRP A 1 364 ? 79.102 8.290 65.300 1.00 11.70 366 TRP A N 1
ATOM 2495 C CA . TRP A 1 364 ? 79.573 7.325 66.276 1.00 13.55 366 TRP A CA 1
ATOM 2496 C C . TRP A 1 364 ? 79.087 5.924 65.997 1.00 17.58 366 TRP A C 1
ATOM 2497 O O . TRP A 1 364 ? 78.042 5.738 65.371 1.00 13.90 366 TRP A O 1
ATOM 2508 N N . GLY A 1 365 ? 79.860 4.929 66.458 1.00 17.72 367 GLY A N 1
ATOM 2509 C CA . GLY A 1 365 ? 79.518 3.542 66.209 1.00 22.79 367 GLY A CA 1
ATOM 2510 C C . GLY A 1 365 ? 79.037 2.916 67.489 1.00 23.81 367 GLY A C 1
ATOM 2511 O O . GLY A 1 365 ? 78.948 3.584 68.526 1.00 22.90 367 GLY A O 1
ATOM 2512 N N . LYS A 1 366 ? 78.730 1.625 67.408 1.00 24.21 368 LYS A N 1
ATOM 2513 C CA . LYS A 1 366 ? 78.260 0.864 68.557 1.00 25.63 368 LYS A CA 1
ATOM 2514 C C . LYS A 1 366 ? 79.278 0.944 69.687 1.00 27.31 368 LYS A C 1
ATOM 2515 O O . LYS A 1 366 ? 78.868 1.086 70.841 1.00 29.65 368 LYS A O 1
ATOM 2522 N N . ASP B 1 20 ? 89.648 32.028 87.169 1.00 36.10 20 ASP B N 1
ATOM 2523 C CA . ASP B 1 20 ? 90.397 32.030 85.877 1.00 33.74 20 ASP B CA 1
ATOM 2524 C C . ASP B 1 20 ? 89.571 31.382 84.747 1.00 29.69 20 ASP B C 1
ATOM 2525 O O . ASP B 1 20 ? 89.012 30.293 84.916 1.00 25.18 20 ASP B O 1
ATOM 2530 N N . VAL B 1 21 ? 89.418 32.094 83.633 1.00 26.34 21 VAL B N 1
ATOM 2531 C CA . VAL B 1 21 ? 88.605 31.578 82.536 1.00 24.02 21 VAL B CA 1
ATOM 2532 C C . VAL B 1 21 ? 89.190 30.323 81.917 1.00 22.69 21 VAL B C 1
ATOM 2533 O O . VAL B 1 21 ? 88.454 29.385 81.614 1.00 20.33 21 VAL B O 1
ATOM 2537 N N . LEU B 1 22 ? 90.507 30.298 81.725 1.00 19.83 22 LEU B N 1
ATOM 2538 C CA . LEU B 1 22 ? 91.125 29.134 81.096 1.00 18.84 22 LEU B CA 1
ATOM 2539 C C . LEU B 1 22 ? 90.850 27.917 81.962 1.00 19.28 22 LEU B C 1
ATOM 2540 O O . LEU B 1 22 ? 90.556 26.839 81.464 1.00 17.18 22 LEU B O 1
ATOM 2545 N N . ASP B 1 23 ? 90.954 28.107 83.270 1.00 17.62 23 ASP B N 1
ATOM 2546 C CA . ASP B 1 23 ? 90.708 27.034 84.230 1.00 19.26 23 ASP B CA 1
ATOM 2547 C C . ASP B 1 23 ? 89.299 26.478 84.059 1.00 15.70 23 ASP B C 1
ATOM 2548 O O . ASP B 1 23 ? 89.092 25.260 84.090 1.00 13.36 23 ASP B O 1
ATOM 2553 N N . GLU B 1 24 ? 88.334 27.382 83.888 1.00 14.52 24 GLU B N 1
ATOM 2554 C CA . GLU B 1 24 ? 86.932 26.981 83.721 1.00 13.79 24 GLU B CA 1
ATOM 2555 C C . GLU B 1 24 ? 86.740 26.231 82.409 1.00 10.35 24 GLU B C 1
ATOM 2556 O O . GLU B 1 24 ? 86.004 25.244 82.354 1.00 11.56 24 GLU B O 1
ATOM 2562 N N . GLN B 1 25 ? 87.395 26.705 81.360 1.00 10.08 25 GLN B N 1
ATOM 2563 C CA . GLN B 1 25 ? 87.258 26.072 80.047 1.00 11.10 25 GLN B CA 1
ATOM 2564 C C . GLN B 1 25 ? 87.879 24.700 80.023 1.00 11.43 25 GLN B C 1
ATOM 2565 O O . GLN B 1 25 ? 87.341 23.817 79.402 1.00 9.81 25 GLN B O 1
ATOM 2571 N N . LEU B 1 26 ? 89.015 24.522 80.695 1.00 9.78 26 LEU B N 1
ATOM 2572 C CA . LEU B 1 26 ? 89.643 23.201 80.716 1.00 11.44 26 LEU B CA 1
ATOM 2573 C C . LEU B 1 26 ? 88.837 22.257 81.590 1.00 9.55 26 LEU B C 1
ATOM 2574 O O . LEU B 1 26 ? 88.721 21.078 81.296 1.00 11.10 26 LEU B O 1
ATOM 2579 N N . ALA B 1 27 ? 88.276 22.776 82.676 1.00 9.61 27 ALA B N 1
ATOM 2580 C CA . ALA B 1 27 ? 87.425 21.943 83.527 1.00 10.09 27 ALA B CA 1
ATOM 2581 C C . ALA B 1 27 ? 86.203 21.480 82.709 1.00 10.63 27 ALA B C 1
ATOM 2582 O O . ALA B 1 27 ? 85.748 20.342 82.852 1.00 10.54 27 ALA B O 1
ATOM 2584 N N . GLY B 1 28 ? 85.681 22.362 81.860 1.00 9.01 28 GLY B N 1
ATOM 2585 C CA . GLY B 1 28 ? 84.528 22.033 81.043 1.00 8.61 28 GLY B CA 1
ATOM 2586 C C . GLY B 1 28 ? 84.868 20.935 80.044 1.00 9.09 28 GLY B C 1
ATOM 2587 O O . GLY B 1 28 ? 84.091 20.028 79.811 1.00 9.39 28 GLY B O 1
ATOM 2588 N N . LEU B 1 29 ? 86.046 21.029 79.454 1.00 9.54 29 LEU B N 1
ATOM 2589 C CA . LEU B 1 29 ? 86.514 20.032 78.506 1.00 12.19 29 LEU B CA 1
ATOM 2590 C C . LEU B 1 29 ? 86.565 18.676 79.215 1.00 10.39 29 LEU B C 1
ATOM 2591 O O . LEU B 1 29 ? 86.068 17.672 78.705 1.00 10.84 29 LEU B O 1
ATOM 2596 N N . ALA B 1 30 ? 87.166 18.648 80.398 1.00 11.34 30 ALA B N 1
ATOM 2597 C CA . ALA B 1 30 ? 87.291 17.412 81.170 1.00 13.22 30 ALA B CA 1
ATOM 2598 C C . ALA B 1 30 ? 85.945 16.814 81.580 1.00 11.66 30 ALA B C 1
ATOM 2599 O O . ALA B 1 30 ? 85.739 15.605 81.495 1.00 13.61 30 ALA B O 1
ATOM 2601 N N . LYS B 1 31 ? 85.033 17.665 82.033 1.00 11.52 31 LYS B N 1
ATOM 2602 C CA . LYS B 1 31 ? 83.700 17.188 82.421 1.00 9.70 31 LYS B CA 1
ATOM 2603 C C . LYS B 1 31 ? 82.937 16.645 81.209 1.00 8.71 31 LYS B C 1
ATOM 2604 O O . LYS B 1 31 ? 82.146 15.700 81.340 1.00 10.54 31 LYS B O 1
ATOM 2610 N N . ALA B 1 32 ? 83.171 17.235 80.034 1.00 9.77 32 ALA B N 1
ATOM 2611 C CA . ALA B 1 32 ? 82.454 16.811 78.820 1.00 10.56 32 ALA B CA 1
ATOM 2612 C C . ALA B 1 32 ? 82.935 15.483 78.249 1.00 11.89 32 ALA B C 1
ATOM 2613 O O . ALA B 1 32 ? 82.180 14.789 77.562 1.00 8.71 32 ALA B O 1
ATOM 2615 N N . HIS B 1 33 ? 84.194 15.137 78.537 1.00 8.07 33 HIS B N 1
ATOM 2616 C CA . HIS B 1 33 ? 84.833 13.980 77.921 1.00 10.78 33 HIS B CA 1
ATOM 2617 C C . HIS B 1 33 ? 85.544 13.072 78.901 1.00 10.51 33 HIS B C 1
ATOM 2618 O O . HIS B 1 33 ? 86.739 13.281 79.225 1.00 11.86 33 HIS B O 1
ATOM 2625 N N . PRO B 1 34 ? 84.824 12.065 79.368 1.00 12.27 34 PRO B N 1
ATOM 2626 C CA . PRO B 1 34 ? 85.384 11.077 80.298 1.00 12.86 34 PRO B CA 1
ATOM 2627 C C . PRO B 1 34 ? 86.563 10.324 79.669 1.00 11.14 34 PRO B C 1
ATOM 2628 O O . PRO B 1 34 ? 87.337 9.704 80.408 1.00 11.12 34 PRO B O 1
ATOM 2632 N N . SER B 1 35 ? 86.699 10.377 78.344 1.00 9.31 35 SER B N 1
ATOM 2633 C CA . SER B 1 35 ? 87.862 9.733 77.713 1.00 11.31 35 SER B CA 1
ATOM 2634 C C . SER B 1 35 ? 89.133 10.530 77.940 1.00 9.72 35 SER B C 1
ATOM 2635 O O . SER B 1 35 ? 90.209 10.080 77.530 1.00 7.58 35 SER B O 1
ATOM 2638 N N . LEU B 1 36 ? 89.029 11.701 78.576 1.00 7.35 36 LEU B N 1
ATOM 2639 C CA . LEU B 1 36 ? 90.208 12.541 78.813 1.00 7.59 36 LEU B CA 1
ATOM 2640 C C . LEU B 1 36 ? 90.453 12.677 80.302 1.00 10.06 36 LEU B C 1
ATOM 2641 O O . LEU B 1 36 ? 89.514 12.552 81.098 1.00 10.48 36 LEU B O 1
ATOM 2646 N N . THR B 1 37 ? 91.706 12.936 80.667 1.00 7.95 37 THR B N 1
ATOM 2647 C CA . THR B 1 37 ? 92.056 13.252 82.056 1.00 9.93 37 THR B CA 1
ATOM 2648 C C . THR B 1 37 ? 92.757 14.621 82.124 1.00 9.32 37 THR B C 1
ATOM 2649 O O . THR B 1 37 ? 93.768 14.850 81.443 1.00 9.43 37 THR B O 1
ATOM 2653 N N . LEU B 1 38 ? 92.228 15.526 82.950 1.00 7.47 38 LEU B N 1
ATOM 2654 C CA . LEU B 1 38 ? 92.871 16.830 83.097 1.00 6.82 38 LEU B CA 1
ATOM 2655 C C . LEU B 1 38 ? 93.748 16.731 84.322 1.00 9.08 38 LEU B C 1
ATOM 2656 O O . LEU B 1 38 ? 93.292 16.319 85.388 1.00 9.31 38 LEU B O 1
ATOM 2661 N N . HIS B 1 39 ? 95.017 17.097 84.172 1.00 8.86 39 HIS B N 1
ATOM 2662 C CA . HIS B 1 39 ? 95.955 17.055 85.285 1.00 9.54 39 HIS B CA 1
ATOM 2663 C C . HIS B 1 39 ? 96.202 18.453 85.812 1.00 9.16 39 HIS B C 1
ATOM 2664 O O . HIS B 1 39 ? 96.038 19.418 85.092 1.00 8.80 39 HIS B O 1
ATOM 2671 N N . GLN B 1 40 ? 96.592 18.553 87.084 1.00 9.62 40 GLN B N 1
ATOM 2672 C CA . GLN B 1 40 ? 96.906 19.863 87.675 1.00 11.44 40 GLN B CA 1
ATOM 2673 C C . GLN B 1 40 ? 98.326 19.781 88.269 1.00 9.04 40 GLN B C 1
ATOM 2674 O O . GLN B 1 40 ? 98.764 18.708 88.699 1.00 9.27 40 GLN B O 1
ATOM 2680 N N . ASP B 1 41 ? 99.021 20.910 88.287 1.00 6.82 41 ASP B N 1
ATOM 2681 C CA . ASP B 1 41 ? 100.369 20.990 88.888 1.00 6.43 41 ASP B CA 1
ATOM 2682 C C . ASP B 1 41 ? 101.404 20.040 88.278 1.00 9.31 41 ASP B C 1
ATOM 2683 O O . ASP B 1 41 ? 101.925 19.148 88.965 1.00 10.16 41 ASP B O 1
ATOM 2688 N N . PRO B 1 42 ? 101.733 20.210 87.002 1.00 7.08 42 PRO B N 1
ATOM 2689 C CA . PRO B 1 42 ? 101.183 21.252 86.135 1.00 6.80 42 PRO B CA 1
ATOM 2690 C C . PRO B 1 42 ? 99.986 20.760 85.306 1.00 7.13 42 PRO B C 1
ATOM 2691 O O . PRO B 1 42 ? 99.671 19.564 85.259 1.00 8.40 42 PRO B O 1
ATOM 2695 N N . VAL B 1 43 ? 99.329 21.715 84.657 1.00 7.55 43 VAL B N 1
ATOM 2696 C CA . VAL B 1 43 ? 98.168 21.442 83.810 1.00 4.69 43 VAL B CA 1
ATOM 2697 C C . VAL B 1 43 ? 98.573 20.890 82.441 1.00 7.08 43 VAL B C 1
ATOM 2698 O O . VAL B 1 43 ? 99.474 21.435 81.744 1.00 5.63 43 VAL B O 1
ATOM 2702 N N . TYR B 1 44 ? 97.906 19.804 82.064 1.00 8.04 44 TYR B N 1
ATOM 2703 C CA . TYR B 1 44 ? 97.997 19.175 80.728 1.00 7.08 44 TYR B CA 1
ATOM 2704 C C . TYR B 1 44 ? 96.840 18.185 80.649 1.00 6.39 44 TYR B C 1
ATOM 2705 O O . TYR B 1 44 ? 96.175 17.890 81.650 1.00 7.05 44 TYR B O 1
ATOM 2714 N N . VAL B 1 45 ? 96.585 17.662 79.451 1.00 6.08 45 VAL B N 1
ATOM 2715 C CA . VAL B 1 45 ? 95.469 16.759 79.285 1.00 6.56 45 VAL B CA 1
ATOM 2716 C C . VAL B 1 45 ? 95.971 15.479 78.627 1.00 7.32 45 VAL B C 1
ATOM 2717 O O . VAL B 1 45 ? 96.802 15.543 77.718 1.00 7.12 45 VAL B O 1
ATOM 2721 N N . THR B 1 46 ? 95.481 14.326 79.071 1.00 5.76 46 THR B N 1
ATOM 2722 C CA . THR B 1 46 ? 95.875 13.084 78.414 1.00 5.33 46 THR B CA 1
ATOM 2723 C C . THR B 1 46 ? 94.671 12.211 78.160 1.00 7.34 46 THR B C 1
ATOM 2724 O O . THR B 1 46 ? 93.585 12.487 78.630 1.00 8.27 46 THR B O 1
ATOM 2728 N N . ARG B 1 47 ? 94.880 11.143 77.397 1.00 7.81 47 ARG B N 1
ATOM 2729 C CA . ARG B 1 47 ? 93.845 10.119 77.243 1.00 5.49 47 ARG B CA 1
ATOM 2730 C C . ARG B 1 47 ? 93.666 9.508 78.621 1.00 6.94 47 ARG B C 1
ATOM 2731 O O . ARG B 1 47 ? 94.641 9.322 79.349 1.00 8.09 47 ARG B O 1
ATOM 2739 N N . ALA B 1 48 ? 92.431 9.174 78.983 1.00 7.39 48 ALA B N 1
ATOM 2740 C CA . ALA B 1 48 ? 92.208 8.640 80.318 1.00 8.97 48 ALA B CA 1
ATOM 2741 C C . ALA B 1 48 ? 92.917 7.309 80.483 1.00 9.96 48 ALA B C 1
ATOM 2742 O O . ALA B 1 48 ? 93.274 6.930 81.593 1.00 12.40 48 ALA B O 1
ATOM 2744 N N . ASP B 1 49 ? 93.124 6.607 79.369 1.00 10.82 49 ASP B N 1
ATOM 2745 C CA . ASP B 1 49 ? 93.784 5.320 79.429 1.00 12.44 49 ASP B CA 1
ATOM 2746 C C . ASP B 1 49 ? 95.303 5.369 79.307 1.00 14.14 49 ASP B C 1
ATOM 2747 O O . ASP B 1 49 ? 95.962 4.326 79.307 1.00 17.43 49 ASP B O 1
ATOM 2752 N N . ALA B 1 50 ? 95.874 6.559 79.204 1.00 12.20 50 ALA B N 1
ATOM 2753 C CA . ALA B 1 50 ? 97.333 6.656 79.154 1.00 13.41 50 ALA B CA 1
ATOM 2754 C C . ALA B 1 50 ? 97.904 6.393 80.540 1.00 14.04 50 ALA B C 1
ATOM 2755 O O . ALA B 1 50 ? 97.277 6.708 81.546 1.00 15.28 50 ALA B O 1
ATOM 2757 N N . PRO B 1 51 ? 99.100 5.824 80.628 1.00 10.76 51 PRO B N 1
ATOM 2758 C CA . PRO B 1 51 ? 99.921 5.413 79.480 1.00 9.28 51 PRO B CA 1
ATOM 2759 C C . PRO B 1 51 ? 99.488 4.108 78.855 1.00 10.93 51 PRO B C 1
ATOM 2760 O O . PRO B 1 51 ? 99.109 3.169 79.559 1.00 11.96 51 PRO B O 1
ATOM 2764 N N . VAL B 1 52 ? 99.549 4.058 77.535 1.00 9.41 52 VAL B N 1
ATOM 2765 C CA . VAL B 1 52 ? 99.212 2.848 76.802 1.00 11.45 52 VAL B CA 1
ATOM 2766 C C . VAL B 1 52 ? 100.539 2.139 76.553 1.00 12.87 52 VAL B C 1
ATOM 2767 O O . VAL B 1 52 ? 101.378 2.592 75.752 1.00 9.73 52 VAL B O 1
ATOM 2771 N N . ALA B 1 53 ? 100.732 1.025 77.251 1.00 13.94 53 ALA B N 1
ATOM 2772 C CA . ALA B 1 53 ? 101.975 0.281 77.119 1.00 15.02 53 ALA B CA 1
ATOM 2773 C C . ALA B 1 53 ? 102.231 -0.224 75.694 1.00 14.41 53 ALA B C 1
ATOM 2774 O O . ALA B 1 53 ? 101.313 -0.675 75.009 1.00 13.75 53 ALA B O 1
ATOM 2776 N N . GLY B 1 54 ? 103.489 -0.132 75.261 1.00 13.10 54 GLY B N 1
ATOM 2777 C CA . GLY B 1 54 ? 103.919 -0.725 74.011 1.00 12.00 54 GLY B CA 1
ATOM 2778 C C . GLY B 1 54 ? 103.656 0.005 72.720 1.00 14.20 54 GLY B C 1
ATOM 2779 O O . GLY B 1 54 ? 103.949 -0.537 71.648 1.00 13.92 54 GLY B O 1
ATOM 2780 N N . LYS B 1 55 ? 103.106 1.215 72.800 1.00 10.41 55 LYS B N 1
ATOM 2781 C CA . LYS B 1 55 ? 102.858 2.025 71.617 1.00 10.57 55 LYS B CA 1
ATOM 2782 C C . LYS B 1 55 ? 103.589 3.347 71.746 1.00 8.70 55 LYS B C 1
ATOM 2783 O O . LYS B 1 55 ? 103.744 3.893 72.847 1.00 10.13 55 LYS B O 1
ATOM 2789 N N . VAL B 1 56 ? 104.031 3.871 70.616 1.00 8.18 56 VAL B N 1
ATOM 2790 C CA . VAL B 1 56 ? 104.638 5.193 70.617 1.00 7.90 56 VAL B CA 1
ATOM 2791 C C . VAL B 1 56 ? 103.565 6.178 71.113 1.00 7.09 56 VAL B C 1
ATOM 2792 O O . VAL B 1 56 ? 102.413 6.074 70.704 1.00 8.32 56 VAL B O 1
ATOM 2796 N N . ALA B 1 57 ? 103.951 7.118 71.975 1.00 5.98 57 ALA B N 1
ATOM 2797 C CA . ALA B 1 57 ? 103.028 8.124 72.487 1.00 6.23 57 ALA B CA 1
ATOM 2798 C C . ALA B 1 57 ? 103.216 9.402 71.700 1.00 6.31 57 ALA B C 1
ATOM 2799 O O . ALA B 1 57 ? 104.350 9.798 71.438 1.00 8.37 57 ALA B O 1
ATOM 2801 N N . LEU B 1 58 ? 102.117 10.050 71.331 1.00 6.15 58 LEU B N 1
ATOM 2802 C CA . LEU B 1 58 ? 102.180 11.234 70.494 1.00 3.62 58 LEU B CA 1
ATOM 2803 C C . LEU B 1 58 ? 101.650 12.451 71.253 1.00 8.83 58 LEU B C 1
ATOM 2804 O O . LEU B 1 58 ? 100.569 12.410 71.831 1.00 8.51 58 LEU B O 1
ATOM 2809 N N . LEU B 1 59 ? 102.411 13.535 71.234 1.00 6.42 59 LEU B N 1
ATOM 2810 C CA . LEU B 1 59 ? 102.001 14.720 71.994 1.00 8.20 59 LEU B CA 1
ATOM 2811 C C . LEU B 1 59 ? 102.183 15.993 71.174 1.00 10.13 59 LEU B C 1
ATOM 2812 O O . LEU B 1 59 ? 103.074 16.087 70.337 1.00 10.60 59 LEU B O 1
ATOM 2817 N N . SER B 1 60 ? 101.331 16.973 71.415 1.00 7.18 60 SER B N 1
ATOM 2818 C CA . SER B 1 60 ? 101.522 18.293 70.844 1.00 8.43 60 SER B CA 1
ATOM 2819 C C . SER B 1 60 ? 100.991 19.295 71.876 1.00 8.03 60 SER B C 1
ATOM 2820 O O . SER B 1 60 ? 100.685 18.922 73.012 1.00 8.04 60 SER B O 1
ATOM 2823 N N . GLY B 1 61 ? 100.884 20.557 71.477 1.00 9.64 61 GLY B N 1
ATOM 2824 C CA . GLY B 1 61 ? 100.472 21.594 72.405 1.00 9.61 61 GLY B CA 1
ATOM 2825 C C . GLY B 1 61 ? 100.757 22.926 71.741 1.00 9.75 61 GLY B C 1
ATOM 2826 O O . GLY B 1 61 ? 101.285 22.985 70.606 1.00 10.07 61 GLY B O 1
ATOM 2827 N N . GLY B 1 62 ? 100.396 23.992 72.439 1.00 11.04 62 GLY B N 1
ATOM 2828 C CA . GLY B 1 62 ? 100.565 25.334 71.917 1.00 10.37 62 GLY B CA 1
ATOM 2829 C C . GLY B 1 62 ? 99.625 26.254 72.676 1.00 9.74 62 GLY B C 1
ATOM 2830 O O . GLY B 1 62 ? 99.039 25.885 73.702 1.00 8.22 62 GLY B O 1
ATOM 2831 N N . GLY B 1 63 ? 99.457 27.460 72.175 1.00 9.13 63 GLY B N 1
ATOM 2832 C CA . GLY B 1 63 ? 98.592 28.374 72.890 1.00 7.66 63 GLY B CA 1
ATOM 2833 C C . GLY B 1 63 ? 97.150 27.933 72.915 1.00 9.73 63 GLY B C 1
ATOM 2834 O O . GLY B 1 63 ? 96.680 27.186 72.033 1.00 10.54 63 GLY B O 1
ATOM 2835 N N . SER B 1 64 ? 96.433 28.386 73.938 1.00 10.25 64 SER B N 1
ATOM 2836 C CA . SER B 1 64 ? 94.982 28.239 73.919 1.00 11.05 64 SER B CA 1
ATOM 2837 C C . SER B 1 64 ? 94.526 29.228 72.849 1.00 9.84 64 SER B C 1
ATOM 2838 O O . SER B 1 64 ? 95.298 30.103 72.446 1.00 11.48 64 SER B O 1
ATOM 2841 N N . GLY B 1 65 ? 93.284 29.104 72.376 1.00 9.88 65 GLY B N 1
ATOM 2842 C CA . GLY B 1 65 ? 92.786 29.996 71.342 1.00 7.75 65 GLY B CA 1
ATOM 2843 C C . GLY B 1 65 ? 92.720 29.386 69.943 1.00 11.77 65 GLY B C 1
ATOM 2844 O O . GLY B 1 65 ? 92.334 30.076 68.986 1.00 12.15 65 GLY B O 1
ATOM 2845 N N . HIS B 1 66 ? 93.098 28.115 69.811 1.00 7.37 66 HIS B N 1
ATOM 2846 C CA . HIS B 1 66 ? 93.027 27.405 68.533 1.00 5.30 66 HIS B CA 1
ATOM 2847 C C . HIS B 1 66 ? 92.103 26.198 68.609 1.00 9.38 66 HIS B C 1
ATOM 2848 O O . HIS B 1 66 ? 92.063 25.374 67.690 1.00 7.78 66 HIS B O 1
ATOM 2855 N N . GLU B 1 67 ? 91.362 26.099 69.711 1.00 8.52 67 GLU B N 1
ATOM 2856 C CA . GLU B 1 67 ? 90.478 24.971 69.942 1.00 8.74 67 GLU B CA 1
ATOM 2857 C C . GLU B 1 67 ? 89.627 24.685 68.708 1.00 6.87 67 GLU B C 1
ATOM 2858 O O . GLU B 1 67 ? 89.069 25.619 68.104 1.00 9.02 67 GLU B O 1
ATOM 2864 N N . PRO B 1 68 ? 89.462 23.413 68.324 1.00 8.71 68 PRO B N 1
ATOM 2865 C CA . PRO B 1 68 ? 89.900 22.203 69.066 1.00 8.40 68 PRO B CA 1
ATOM 2866 C C . PRO B 1 68 ? 91.357 21.766 68.998 1.00 9.05 68 PRO B C 1
ATOM 2867 O O . PRO B 1 68 ? 91.722 20.767 69.607 1.00 9.10 68 PRO B O 1
ATOM 2871 N N . MET B 1 69 ? 92.200 22.485 68.272 1.00 9.47 69 MET B N 1
ATOM 2872 C CA . MET B 1 69 ? 93.614 22.094 68.264 1.00 9.62 69 MET B CA 1
ATOM 2873 C C . MET B 1 69 ? 94.234 22.613 69.589 1.00 10.78 69 MET B C 1
ATOM 2874 O O . MET B 1 69 ? 94.155 23.806 69.836 1.00 14.10 69 MET B O 1
ATOM 2879 N N . HIS B 1 70 ? 94.851 21.771 70.429 1.00 5.94 70 HIS B N 1
ATOM 2880 C CA . HIS B 1 70 ? 95.107 20.348 70.165 1.00 6.19 70 HIS B CA 1
ATOM 2881 C C . HIS B 1 70 ? 94.325 19.383 71.064 1.00 6.21 70 HIS B C 1
ATOM 2882 O O . HIS B 1 70 ? 94.376 18.166 70.852 1.00 8.01 70 HIS B O 1
ATOM 2889 N N . CYS B 1 71 ? 93.612 19.905 72.063 1.00 7.12 71 CYS B N 1
ATOM 2890 C CA . CYS B 1 71 ? 92.966 19.024 73.025 1.00 6.44 71 CYS B CA 1
ATOM 2891 C C . CYS B 1 71 ? 91.851 18.158 72.461 1.00 8.27 71 CYS B C 1
ATOM 2892 O O . CYS B 1 71 ? 91.581 17.061 72.973 1.00 8.01 71 CYS B O 1
ATOM 2895 N N . GLY B 1 72 ? 91.200 18.650 71.412 1.00 6.95 72 GLY B N 1
ATOM 2896 C CA . GLY B 1 72 ? 90.126 17.898 70.772 1.00 5.77 72 GLY B CA 1
ATOM 2897 C C . GLY B 1 72 ? 90.646 16.759 69.906 1.00 7.07 72 GLY B C 1
ATOM 2898 O O . GLY B 1 72 ? 89.853 16.048 69.280 1.00 7.08 72 GLY B O 1
ATOM 2899 N N . TYR B 1 73 ? 91.969 16.597 69.856 1.00 6.61 73 TYR B N 1
ATOM 2900 C CA . TYR B 1 73 ? 92.585 15.524 69.061 1.00 6.63 73 TYR B CA 1
ATOM 2901 C C . TYR B 1 73 ? 93.228 14.479 69.955 1.00 5.10 73 TYR B C 1
ATOM 2902 O O . TYR B 1 73 ? 94.041 13.671 69.477 1.00 5.29 73 TYR B O 1
ATOM 2911 N N . ILE B 1 74 ? 92.872 14.502 71.251 1.00 6.24 74 ILE B N 1
ATOM 2912 C CA . ILE B 1 74 ? 93.400 13.499 72.180 1.00 5.27 74 ILE B CA 1
ATOM 2913 C C . ILE B 1 74 ? 92.428 12.307 72.153 1.00 4.03 74 ILE B C 1
ATOM 2914 O O . ILE B 1 74 ? 91.222 12.454 72.448 1.00 6.61 74 ILE B O 1
ATOM 2919 N N . GLY B 1 75 ? 92.953 11.139 71.796 1.00 4.58 75 GLY B N 1
ATOM 2920 C CA . GLY B 1 75 ? 92.128 9.945 71.746 1.00 6.66 75 GLY B CA 1
ATOM 2921 C C . GLY B 1 75 ? 92.764 8.851 70.885 1.00 7.49 75 GLY B C 1
ATOM 2922 O O . GLY B 1 75 ? 93.797 9.046 70.223 1.00 5.94 75 GLY B O 1
ATOM 2923 N N . GLN B 1 76 ? 92.120 7.684 70.896 1.00 7.08 76 GLN B N 1
ATOM 2924 C CA . GLN B 1 76 ? 92.564 6.550 70.093 1.00 6.96 76 GLN B CA 1
ATOM 2925 C C . GLN B 1 76 ? 92.810 6.982 68.640 1.00 7.97 76 GLN B C 1
ATOM 2926 O O . GLN B 1 76 ? 91.954 7.663 68.063 1.00 6.87 76 GLN B O 1
ATOM 2932 N N . GLY B 1 77 ? 93.959 6.591 68.068 1.00 4.76 77 GLY B N 1
ATOM 2933 C CA . GLY B 1 77 ? 94.278 6.910 66.680 1.00 4.87 77 GLY B CA 1
ATOM 2934 C C . GLY B 1 77 ? 94.839 8.313 66.490 1.00 5.36 77 GLY B C 1
ATOM 2935 O O . GLY B 1 77 ? 95.067 8.743 65.367 1.00 7.21 77 GLY B O 1
ATOM 2936 N N . MET B 1 78 ? 95.060 9.040 67.579 1.00 5.79 78 MET B N 1
ATOM 2937 C CA . MET B 1 78 ? 95.559 10.396 67.417 1.00 4.44 78 MET B CA 1
ATOM 2938 C C . MET B 1 78 ? 96.469 10.740 68.598 1.00 6.91 78 MET B C 1
ATOM 2939 O O . MET B 1 78 ? 97.326 9.916 68.950 1.00 6.42 78 MET B O 1
ATOM 2944 N N . LEU B 1 79 ? 96.312 11.913 69.217 1.00 5.61 79 LEU B N 1
ATOM 2945 C CA . LEU B 1 79 ? 97.231 12.314 70.322 1.00 6.57 79 LEU B CA 1
ATOM 2946 C C . LEU B 1 79 ? 97.055 11.512 71.593 1.00 4.63 79 LEU B C 1
ATOM 2947 O O . LEU B 1 79 ? 95.939 11.149 71.960 1.00 6.30 79 LEU B O 1
ATOM 2952 N N . SER B 1 80 ? 98.165 11.239 72.271 1.00 5.40 80 SER B N 1
ATOM 2953 C CA . SER B 1 80 ? 98.124 10.616 73.574 1.00 6.35 80 SER B CA 1
ATOM 2954 C C . SER B 1 80 ? 97.827 11.693 74.641 1.00 7.01 80 SER B C 1
ATOM 2955 O O . SER B 1 80 ? 97.256 11.394 75.691 1.00 6.79 80 SER B O 1
ATOM 2958 N N . GLY B 1 81 ? 98.230 12.936 74.380 1.00 8.12 81 GLY B N 1
ATOM 2959 C CA . GLY B 1 81 ? 97.975 14.044 75.287 1.00 9.57 81 GLY B CA 1
ATOM 2960 C C . GLY B 1 81 ? 98.298 15.373 74.619 1.00 9.91 81 GLY B C 1
ATOM 2961 O O . GLY B 1 81 ? 98.865 15.407 73.524 1.00 10.35 81 GLY B O 1
ATOM 2962 N N . ALA B 1 82 ? 97.947 16.483 75.256 1.00 6.51 82 ALA B N 1
ATOM 2963 C CA . ALA B 1 82 ? 98.292 17.780 74.677 1.00 5.56 82 ALA B CA 1
ATOM 2964 C C . ALA B 1 82 ? 98.533 18.747 75.808 1.00 6.95 82 ALA B C 1
ATOM 2965 O O . ALA B 1 82 ? 98.036 18.539 76.908 1.00 7.54 82 ALA B O 1
ATOM 2967 N N . CYS B 1 83 ? 99.302 19.787 75.514 1.00 7.01 83 CYS B N 1
ATOM 2968 C CA . CYS B 1 83 ? 99.713 20.777 76.489 1.00 8.85 83 CYS B CA 1
ATOM 2969 C C . CYS B 1 83 ? 99.286 22.174 76.057 1.00 9.69 83 CYS B C 1
ATOM 2970 O O . CYS B 1 83 ? 100.017 22.872 75.304 1.00 8.00 83 CYS B O 1
ATOM 2973 N N . PRO B 1 84 ? 98.111 22.591 76.505 1.00 11.05 84 PRO B N 1
ATOM 2974 C CA . PRO B 1 84 ? 97.649 23.953 76.210 1.00 10.88 84 PRO B CA 1
ATOM 2975 C C . PRO B 1 84 ? 98.398 24.979 77.066 1.00 9.84 84 PRO B C 1
ATOM 2976 O O . PRO B 1 84 ? 98.680 24.736 78.252 1.00 9.96 84 PRO B O 1
ATOM 2980 N N . GLY B 1 85 ? 98.723 26.114 76.464 1.00 11.41 85 GLY B N 1
ATOM 2981 C CA . GLY B 1 85 ? 99.326 27.206 77.196 1.00 11.28 85 GLY B CA 1
ATOM 2982 C C . GLY B 1 85 ? 98.285 28.291 77.432 1.00 11.54 85 GLY B C 1
ATOM 2983 O O . GLY B 1 85 ? 97.064 28.066 77.304 1.00 9.95 85 GLY B O 1
ATOM 2984 N N . GLU B 1 86 ? 98.774 29.478 77.783 1.00 9.94 86 GLU B N 1
ATOM 2985 C CA . GLU B 1 86 ? 97.907 30.634 77.920 1.00 11.77 86 GLU B CA 1
ATOM 2986 C C . GLU B 1 86 ? 97.453 31.019 76.513 1.00 10.94 86 GLU B C 1
ATOM 2987 O O . GLU B 1 86 ? 97.947 30.463 75.531 1.00 11.59 86 GLU B O 1
ATOM 2993 N N . ILE B 1 87 ? 96.517 31.961 76.396 1.00 12.10 87 ILE B N 1
ATOM 2994 C CA . ILE B 1 87 ? 96.078 32.391 75.056 1.00 11.90 87 ILE B CA 1
ATOM 2995 C C . ILE B 1 87 ? 97.259 32.773 74.150 1.00 12.81 87 ILE B C 1
ATOM 2996 O O . ILE B 1 87 ? 98.090 33.604 74.528 1.00 11.50 87 ILE B O 1
ATOM 3001 N N . PHE B 1 88 ? 97.307 32.157 72.961 1.00 10.91 88 PHE B N 1
ATOM 3002 C CA . PHE B 1 88 ? 98.338 32.379 71.946 1.00 9.46 88 PHE B CA 1
ATOM 3003 C C . PHE B 1 88 ? 99.757 32.298 72.497 1.00 11.52 88 PHE B C 1
ATOM 3004 O O . PHE B 1 88 ? 100.652 32.993 72.021 1.00 10.78 88 PHE B O 1
ATOM 3012 N N . THR B 1 89 ? 99.973 31.445 73.500 1.00 8.39 89 THR B N 1
ATOM 3013 C CA . THR B 1 89 ? 101.280 31.390 74.133 1.00 11.26 89 THR B CA 1
ATOM 3014 C C . THR B 1 89 ? 101.662 29.942 74.356 1.00 7.96 89 THR B C 1
ATOM 3015 O O . THR B 1 89 ? 100.876 29.184 74.898 1.00 8.85 89 THR B O 1
ATOM 3019 N N . SER B 1 90 ? 102.867 29.551 73.931 1.00 10.66 90 SER B N 1
ATOM 3020 C CA . SER B 1 90 ? 103.305 28.173 74.142 1.00 9.15 90 SER B CA 1
ATOM 3021 C C . SER B 1 90 ? 103.221 27.723 75.600 1.00 11.06 90 SER B C 1
ATOM 3022 O O . SER B 1 90 ? 103.447 28.524 76.513 1.00 10.13 90 SER B O 1
ATOM 3025 N N . PRO B 1 91 ? 102.904 26.448 75.851 1.00 11.13 91 PRO B N 1
ATOM 3026 C CA . PRO B 1 91 ? 102.972 25.961 77.238 1.00 8.86 91 PRO B CA 1
ATOM 3027 C C . PRO B 1 91 ? 104.445 26.028 77.698 1.00 10.20 91 PRO B C 1
ATOM 3028 O O . PRO B 1 91 ? 105.368 26.054 76.868 1.00 10.47 91 PRO B O 1
ATOM 3032 N N . THR B 1 92 ? 104.667 26.050 79.009 1.00 8.74 92 THR B N 1
ATOM 3033 C CA . THR B 1 92 ? 106.030 26.055 79.528 1.00 9.30 92 THR B CA 1
ATOM 3034 C C . THR B 1 92 ? 106.580 24.643 79.489 1.00 8.96 92 THR B C 1
ATOM 3035 O O . THR B 1 92 ? 105.819 23.672 79.426 1.00 8.77 92 THR B O 1
ATOM 3039 N N . PRO B 1 93 ? 107.898 24.504 79.528 1.00 10.64 93 PRO B N 1
ATOM 3040 C CA . PRO B 1 93 ? 108.515 23.178 79.411 1.00 9.08 93 PRO B CA 1
ATOM 3041 C C . PRO B 1 93 ? 108.092 22.162 80.472 1.00 8.29 93 PRO B C 1
ATOM 3042 O O . PRO B 1 93 ? 108.080 20.974 80.196 1.00 8.56 93 PRO B O 1
ATOM 3046 N N . ASP B 1 94 ? 107.747 22.606 81.672 1.00 9.34 94 ASP B N 1
ATOM 3047 C CA . ASP B 1 94 ? 107.328 21.648 82.693 1.00 7.36 94 ASP B CA 1
ATOM 3048 C C . ASP B 1 94 ? 106.046 20.907 82.327 1.00 8.13 94 ASP B C 1
ATOM 3049 O O . ASP B 1 94 ? 105.892 19.713 82.635 1.00 9.30 94 ASP B O 1
ATOM 3054 N N . LYS B 1 95 ? 105.129 21.615 81.679 1.00 8.98 95 LYS B N 1
ATOM 3055 C CA . LYS B 1 95 ? 103.842 21.010 81.271 1.00 9.33 95 LYS B CA 1
ATOM 3056 C C . LYS B 1 95 ? 104.084 19.924 80.232 1.00 8.45 95 LYS B C 1
ATOM 3057 O O . LYS B 1 95 ? 103.489 18.845 80.277 1.00 8.89 95 LYS B O 1
ATOM 3063 N N . ILE B 1 96 ? 104.968 20.226 79.294 1.00 7.56 96 ILE B N 1
ATOM 3064 C CA . ILE B 1 96 ? 105.285 19.289 78.218 1.00 9.79 96 ILE B CA 1
ATOM 3065 C C . ILE B 1 96 ? 106.017 18.078 78.753 1.00 7.76 96 ILE B C 1
ATOM 3066 O O . ILE B 1 96 ? 105.691 16.946 78.415 1.00 7.91 96 ILE B O 1
ATOM 3071 N N . PHE B 1 97 ? 107.023 18.307 79.595 1.00 6.87 97 PHE B N 1
ATOM 3072 C CA . PHE B 1 97 ? 107.755 17.211 80.228 1.00 7.21 97 PHE B CA 1
ATOM 3073 C C . PHE B 1 97 ? 106.836 16.295 81.040 1.00 7.09 97 PHE B C 1
ATOM 3074 O O . PHE B 1 97 ? 106.897 15.085 80.903 1.00 6.65 97 PHE B O 1
ATOM 3082 N N . GLU B 1 98 ? 105.984 16.875 81.891 1.00 7.14 98 GLU B N 1
ATOM 3083 C CA . GLU B 1 98 ? 105.139 16.046 82.748 1.00 9.16 98 GLU B CA 1
ATOM 3084 C C . GLU B 1 98 ? 104.100 15.298 81.909 1.00 7.02 98 GLU B C 1
ATOM 3085 O O . GLU B 1 98 ? 103.759 14.151 82.203 1.00 7.91 98 GLU B O 1
ATOM 3091 N N . CYS B 1 99 ? 103.604 15.947 80.860 1.00 7.12 99 CYS B N 1
ATOM 3092 C CA . CYS B 1 99 ? 102.644 15.268 79.997 1.00 7.74 99 CYS B CA 1
ATOM 3093 C C . CYS B 1 99 ? 103.319 14.075 79.306 1.00 9.03 99 CYS B C 1
ATOM 3094 O O . CYS B 1 99 ? 102.747 12.993 79.237 1.00 8.14 99 CYS B O 1
ATOM 3097 N N . ALA B 1 100 ? 104.535 14.275 78.805 1.00 7.04 100 ALA B N 1
ATOM 3098 C CA . ALA B 1 100 ? 105.268 13.183 78.148 1.00 5.63 100 ALA B CA 1
ATOM 3099 C C . ALA B 1 100 ? 105.507 12.037 79.111 1.00 9.08 100 ALA B C 1
ATOM 3100 O O . ALA B 1 100 ? 105.350 10.887 78.733 1.00 8.01 100 ALA B O 1
ATOM 3102 N N . MET B 1 101 ? 105.892 12.334 80.358 1.00 8.14 101 MET B N 1
ATOM 3103 C CA . MET B 1 101 ? 106.133 11.260 81.318 1.00 9.92 101 MET B CA 1
ATOM 3104 C C . MET B 1 101 ? 104.850 10.518 81.634 1.00 10.54 101 MET B C 1
ATOM 3105 O O . MET B 1 101 ? 104.860 9.301 81.859 1.00 10.93 101 MET B O 1
ATOM 3110 N N . GLN B 1 102 ? 103.730 11.236 81.664 1.00 6.88 102 GLN B N 1
ATOM 3111 C CA . GLN B 1 102 ? 102.468 10.572 81.980 1.00 8.41 102 GLN B CA 1
ATOM 3112 C C . GLN B 1 102 ? 102.042 9.579 80.880 1.00 11.09 102 GLN B C 1
ATOM 3113 O O . GLN B 1 102 ? 101.509 8.517 81.188 1.00 11.62 102 GLN B O 1
ATOM 3119 N N . VAL B 1 103 ? 102.279 9.924 79.612 1.00 6.63 103 VAL B N 1
ATOM 3120 C CA . VAL B 1 103 ? 101.831 9.086 78.488 1.00 8.80 103 VAL B CA 1
ATOM 3121 C C . VAL B 1 103 ? 102.855 8.081 77.966 1.00 9.39 103 VAL B C 1
ATOM 3122 O O . VAL B 1 103 ? 102.525 7.191 77.168 1.00 8.29 103 VAL B O 1
ATOM 3126 N N . ASP B 1 104 ? 104.097 8.221 78.416 1.00 9.91 104 ASP B N 1
ATOM 3127 C CA . ASP B 1 104 ? 105.185 7.343 77.959 1.00 11.05 104 ASP B CA 1
ATOM 3128 C C . ASP B 1 104 ? 104.785 5.871 78.125 1.00 10.06 104 ASP B C 1
ATOM 3129 O O . ASP B 1 104 ? 104.472 5.427 79.239 1.00 9.94 104 ASP B O 1
ATOM 3134 N N . GLY B 1 105 ? 104.794 5.127 77.016 1.00 8.90 105 GLY B N 1
ATOM 3135 C CA . GLY B 1 105 ? 104.439 3.719 77.012 1.00 9.82 105 GLY B CA 1
ATOM 3136 C C . GLY B 1 105 ? 105.637 2.798 76.804 1.00 12.77 105 GLY B C 1
ATOM 3137 O O . GLY B 1 105 ? 105.478 1.617 76.495 1.00 12.84 105 GLY B O 1
ATOM 3138 N N . GLY B 1 106 ? 106.834 3.346 76.969 1.00 10.52 106 GLY B N 1
ATOM 3139 C CA . GLY B 1 106 ? 108.055 2.565 76.869 1.00 13.23 106 GLY B CA 1
ATOM 3140 C C . GLY B 1 106 ? 108.650 2.436 75.473 1.00 14.50 106 GLY B C 1
ATOM 3141 O O . GLY B 1 106 ? 109.718 1.822 75.308 1.00 12.38 106 GLY B O 1
ATOM 3142 N N . GLU B 1 107 ? 107.978 3.009 74.479 1.00 10.51 107 GLU B N 1
ATOM 3143 C CA . GLU B 1 107 ? 108.428 2.892 73.094 1.00 12.96 107 GLU B CA 1
ATOM 3144 C C . GLU B 1 107 ? 108.773 4.240 72.505 1.00 10.94 107 GLU B C 1
ATOM 3145 O O . GLU B 1 107 ? 108.890 4.368 71.289 1.00 13.56 107 GLU B O 1
ATOM 3151 N N . GLY B 1 108 ? 108.925 5.240 73.358 1.00 13.17 108 GLY B N 1
ATOM 3152 C CA . GLY B 1 108 ? 109.252 6.578 72.881 1.00 15.14 108 GLY B CA 1
ATOM 3153 C C . GLY B 1 108 ? 108.058 7.524 72.862 1.00 11.04 108 GLY B C 1
ATOM 3154 O O . GLY B 1 108 ? 106.886 7.090 72.835 1.00 10.96 108 GLY B O 1
ATOM 3155 N N . VAL B 1 109 ? 108.370 8.819 72.887 1.00 9.43 109 VAL B N 1
ATOM 3156 C CA . VAL B 1 109 ? 107.367 9.876 72.799 1.00 8.81 109 VAL B CA 1
ATOM 3157 C C . VAL B 1 109 ? 107.742 10.730 71.594 1.00 7.84 109 VAL B C 1
ATOM 3158 O O . VAL B 1 109 ? 108.895 11.111 71.433 1.00 8.02 109 VAL B O 1
ATOM 3162 N N . LEU B 1 110 ? 106.765 11.025 70.745 1.00 6.65 110 LEU B N 1
ATOM 3163 C CA . LEU B 1 110 ? 107.033 11.859 69.577 1.00 4.02 110 LEU B CA 1
ATOM 3164 C C . LEU B 1 110 ? 106.347 13.192 69.815 1.00 5.38 110 LEU B C 1
ATOM 3165 O O . LEU B 1 110 ? 105.154 13.256 70.079 1.00 7.10 110 LEU B O 1
ATOM 3170 N N . LEU B 1 111 ? 107.104 14.271 69.727 1.00 6.26 111 LEU B N 1
ATOM 3171 C CA . LEU B 1 111 ? 106.556 15.613 69.906 1.00 7.83 111 LEU B CA 1
ATOM 3172 C C . LEU B 1 111 ? 106.345 16.305 68.567 1.00 9.00 111 LEU B C 1
ATOM 3173 O O . LEU B 1 111 ? 107.265 16.421 67.761 1.00 8.73 111 LEU B O 1
ATOM 3178 N N . ILE B 1 112 ? 105.119 16.771 68.340 1.00 6.73 112 ILE B N 1
ATOM 3179 C CA . ILE B 1 112 ? 104.804 17.521 67.123 1.00 8.66 112 ILE B CA 1
ATOM 3180 C C . ILE B 1 112 ? 104.785 18.977 67.536 1.00 8.51 112 ILE B C 1
ATOM 3181 O O . ILE B 1 112 ? 103.996 19.363 68.410 1.00 9.80 112 ILE B O 1
ATOM 3186 N N . ILE B 1 113 ? 105.651 19.780 66.915 1.00 8.16 113 ILE B N 1
ATOM 3187 C CA . ILE B 1 113 ? 105.819 21.177 67.310 1.00 5.76 113 ILE B CA 1
ATOM 3188 C C . ILE B 1 113 ? 105.508 22.113 66.142 1.00 6.80 113 ILE B C 1
ATOM 3189 O O . ILE B 1 113 ? 106.115 21.977 65.069 1.00 6.65 113 ILE B O 1
ATOM 3194 N N . LYS B 1 114 ? 104.582 23.056 66.341 1.00 6.41 114 LYS B N 1
ATOM 3195 C CA . LYS B 1 114 ? 104.302 24.043 65.288 1.00 6.57 114 LYS B CA 1
ATOM 3196 C C . LYS B 1 114 ? 105.450 25.059 65.302 1.00 6.86 114 LYS B C 1
ATOM 3197 O O . LYS B 1 114 ? 105.966 25.446 66.360 1.00 5.72 114 LYS B O 1
ATOM 3203 N N . ASN B 1 115 ? 105.845 25.500 64.119 1.00 6.65 115 ASN B N 1
ATOM 3204 C CA . ASN B 1 115 ? 107.000 26.386 64.027 1.00 6.34 115 ASN B CA 1
ATOM 3205 C C . ASN B 1 115 ? 106.741 27.817 64.430 1.00 8.18 115 ASN B C 1
ATOM 3206 O O . ASN B 1 115 ? 106.364 28.622 63.575 1.00 8.43 115 ASN B O 1
ATOM 3211 N N . TYR B 1 116 ? 106.946 28.122 65.723 1.00 7.57 116 TYR B N 1
ATOM 3212 C CA . TYR B 1 116 ? 106.874 29.482 66.292 1.00 9.33 116 TYR B CA 1
ATOM 3213 C C . TYR B 1 116 ? 108.026 29.572 67.285 1.00 10.20 116 TYR B C 1
ATOM 3214 O O . TYR B 1 116 ? 108.412 28.569 67.878 1.00 8.26 116 TYR B O 1
ATOM 3223 N N . THR B 1 117 ? 108.575 30.765 67.466 1.00 8.85 117 THR B N 1
ATOM 3224 C CA . THR B 1 117 ? 109.689 30.938 68.383 1.00 9.06 117 THR B CA 1
ATOM 3225 C C . THR B 1 117 ? 109.430 30.306 69.759 1.00 9.45 117 THR B C 1
ATOM 3226 O O . THR B 1 117 ? 110.257 29.557 70.289 1.00 9.50 117 THR B O 1
ATOM 3230 N N . GLY B 1 118 ? 108.276 30.621 70.327 1.00 9.44 118 GLY B N 1
ATOM 3231 C CA . GLY B 1 118 ? 107.933 30.141 71.655 1.00 10.20 118 GLY B CA 1
ATOM 3232 C C . GLY B 1 118 ? 107.768 28.634 71.677 1.00 9.39 118 GLY B C 1
ATOM 3233 O O . GLY B 1 118 ? 108.367 27.953 72.514 1.00 10.24 118 GLY B O 1
ATOM 3234 N N . ASP B 1 119 ? 106.956 28.106 70.764 1.00 8.68 119 ASP B N 1
ATOM 3235 C CA . ASP B 1 119 ? 106.734 26.654 70.764 1.00 9.28 119 ASP B CA 1
ATOM 3236 C C . ASP B 1 119 ? 108.068 25.909 70.564 1.00 8.37 119 ASP B C 1
ATOM 3237 O O . ASP B 1 119 ? 108.340 24.928 7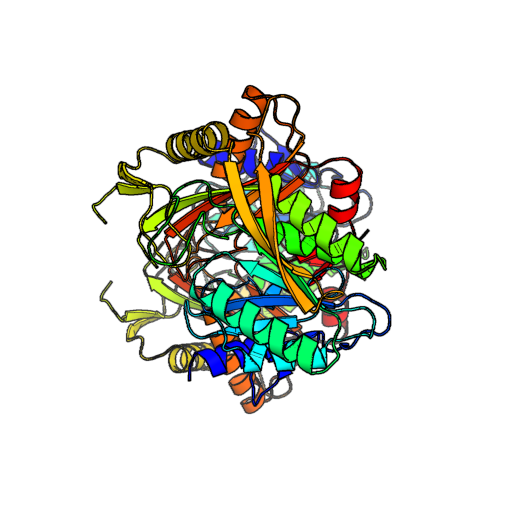1.239 1.00 8.02 119 ASP B O 1
ATOM 3242 N N . ILE B 1 120 ? 108.902 26.367 69.636 1.00 7.71 120 ILE B N 1
ATOM 3243 C CA . ILE B 1 120 ? 110.151 25.647 69.402 1.00 7.72 120 ILE B CA 1
ATOM 3244 C C . ILE B 1 120 ? 111.014 25.669 70.668 1.00 9.24 120 ILE B C 1
ATOM 3245 O O . ILE B 1 120 ? 111.561 24.652 71.107 1.00 7.77 120 ILE B O 1
ATOM 3250 N N . LEU B 1 121 ? 111.131 26.839 71.275 1.00 8.93 121 LEU B N 1
ATOM 3251 C CA . LEU B 1 121 ? 111.995 26.946 72.444 1.00 6.07 121 LEU B CA 1
ATOM 3252 C C . LEU B 1 121 ? 111.493 26.030 73.568 1.00 8.43 121 LEU B C 1
ATOM 3253 O O . LEU B 1 121 ? 112.256 25.248 74.151 1.00 8.94 121 LEU B O 1
ATOM 3258 N N . ASN B 1 122 ? 110.207 26.122 73.869 1.00 7.79 122 ASN B N 1
ATOM 3259 C CA . ASN B 1 122 ? 109.650 25.302 74.937 1.00 10.83 122 ASN B CA 1
ATOM 3260 C C . ASN B 1 122 ? 109.625 23.793 74.703 1.00 10.19 122 ASN B C 1
ATOM 3261 O O . ASN B 1 122 ? 109.972 23.011 75.604 1.00 8.63 122 ASN B O 1
ATOM 3266 N N . PHE B 1 123 ? 109.222 23.369 73.512 1.00 7.98 123 PHE B N 1
ATOM 3267 C CA . PHE B 1 123 ? 109.235 21.937 73.228 1.00 8.65 123 PHE B CA 1
ATOM 3268 C C . PHE B 1 123 ? 110.665 21.402 73.143 1.00 10.46 123 PHE B C 1
ATOM 3269 O O . PHE B 1 123 ? 110.939 20.256 73.540 1.00 10.78 123 PHE B O 1
ATOM 3277 N N . GLU B 1 124 ? 111.583 22.225 72.623 1.00 9.11 124 GLU B N 1
ATOM 3278 C CA . GLU B 1 124 ? 112.972 21.784 72.539 1.00 8.79 124 GLU B CA 1
ATOM 3279 C C . GLU B 1 124 ? 113.555 21.682 73.938 1.00 9.58 124 GLU B C 1
ATOM 3280 O O . GLU B 1 124 ? 114.305 20.765 74.233 1.00 9.66 124 GLU B O 1
ATOM 3286 N N . THR B 1 125 ? 113.208 22.623 74.820 1.00 10.28 125 THR B N 1
ATOM 3287 C CA . THR B 1 125 ? 113.700 22.529 76.188 1.00 9.52 125 THR B CA 1
ATOM 3288 C C . THR B 1 125 ? 113.146 21.274 76.856 1.00 9.70 125 THR B C 1
ATOM 3289 O O . THR B 1 125 ? 113.877 20.555 77.525 1.00 10.01 125 THR B O 1
ATOM 3293 N N . ALA B 1 126 ? 111.854 21.015 76.672 1.00 8.44 126 ALA B N 1
ATOM 3294 C CA . ALA B 1 126 ? 111.229 19.821 77.250 1.00 8.17 126 ALA B CA 1
ATOM 3295 C C . ALA B 1 126 ? 111.879 18.542 76.688 1.00 10.29 126 ALA B C 1
ATOM 3296 O O . ALA B 1 126 ? 112.095 17.554 77.407 1.00 7.96 126 ALA B O 1
ATOM 3298 N N . THR B 1 127 ? 112.186 18.555 75.396 1.00 8.33 127 THR B N 1
ATOM 3299 C CA . THR B 1 127 ? 112.847 17.408 74.777 1.00 8.74 127 THR B CA 1
ATOM 3300 C C . THR B 1 127 ? 114.160 17.074 75.486 1.00 9.14 127 THR B C 1
ATOM 3301 O O . THR B 1 127 ? 114.427 15.913 75.800 1.00 9.32 127 THR B O 1
ATOM 3305 N N . GLU B 1 128 ? 114.986 18.085 75.745 1.00 7.76 128 GLU B N 1
ATOM 3306 C CA . GLU B 1 128 ? 116.260 17.835 76.421 1.00 8.48 128 GLU B CA 1
ATOM 3307 C C . GLU B 1 128 ? 116.075 17.289 77.828 1.00 12.74 128 GLU B C 1
ATOM 3308 O O . GLU B 1 128 ? 116.816 16.379 78.265 1.00 11.79 128 GLU B O 1
ATOM 3314 N N . LEU B 1 129 ? 115.089 17.844 78.538 1.00 9.36 129 LEU B N 1
ATOM 3315 C CA . LEU B 1 129 ? 114.773 17.405 79.896 1.00 10.41 129 LEU B CA 1
ATOM 3316 C C . LEU B 1 129 ? 114.317 15.942 79.883 1.00 10.53 129 LEU B C 1
ATOM 3317 O O . LEU B 1 129 ? 114.725 15.146 80.736 1.00 10.76 129 LEU B O 1
ATOM 3322 N N . LEU B 1 130 ? 113.478 15.591 78.908 1.00 8.71 130 LEU B N 1
ATOM 3323 C CA . LEU B 1 130 ? 113.012 14.213 78.776 1.00 8.28 130 LEU B CA 1
ATOM 3324 C C . LEU B 1 130 ? 114.206 13.279 78.544 1.00 9.72 130 LEU B C 1
ATOM 3325 O O . LEU B 1 130 ? 114.335 12.247 79.206 1.00 12.28 130 LEU B O 1
ATOM 3330 N N . HIS B 1 131 ? 115.069 13.652 77.606 1.00 8.70 131 HIS B N 1
ATOM 3331 C CA . HIS B 1 131 ? 116.244 12.835 77.284 1.00 9.44 131 HIS B CA 1
ATOM 3332 C C . HIS B 1 131 ? 117.098 12.682 78.524 1.00 13.38 131 HIS B C 1
ATOM 3333 O O . HIS B 1 131 ? 117.579 11.605 78.819 1.00 13.12 131 HIS B O 1
ATOM 3340 N N . ASP B 1 132 ? 117.284 13.778 79.243 1.00 13.30 132 ASP B N 1
ATOM 3341 C CA . ASP B 1 132 ? 118.072 13.735 80.461 1.00 16.77 132 ASP B CA 1
ATOM 3342 C C . ASP B 1 132 ? 117.477 12.851 81.530 1.00 17.85 132 ASP B C 1
ATOM 3343 O O . ASP B 1 132 ? 118.188 12.356 82.411 1.00 17.23 132 ASP B O 1
ATOM 3348 N N . SER B 1 133 ? 116.166 12.652 81.459 1.00 14.73 133 SER B N 1
ATOM 3349 C CA . SER B 1 133 ? 115.480 11.783 82.394 1.00 16.84 133 SER B CA 1
ATOM 3350 C C . SER B 1 133 ? 115.335 10.342 81.873 1.00 16.97 133 SER B C 1
ATOM 3351 O O . SER B 1 133 ? 114.619 9.527 82.441 1.00 18.22 133 SER B O 1
ATOM 3354 N N . GLY B 1 134 ? 116.016 10.023 80.783 1.00 13.36 134 GLY B N 1
ATOM 3355 C CA . GLY B 1 134 ? 115.972 8.668 80.260 1.00 14.35 134 GLY B CA 1
ATOM 3356 C C . GLY B 1 134 ? 114.833 8.269 79.338 1.00 16.63 134 GLY B C 1
ATOM 3357 O O . GLY B 1 134 ? 114.677 7.090 79.024 1.00 19.58 134 GLY B O 1
ATOM 3358 N N . VAL B 1 135 ? 114.038 9.244 78.898 1.00 12.64 135 VAL B N 1
ATOM 3359 C CA . VAL B 1 135 ? 112.924 8.987 77.995 1.00 11.45 135 VAL B CA 1
ATOM 3360 C C . VAL B 1 135 ? 113.396 9.148 76.552 1.00 12.24 135 VAL B C 1
ATOM 3361 O O . VAL B 1 135 ? 114.040 10.144 76.210 1.00 11.94 135 VAL B O 1
ATOM 3365 N N . LYS B 1 136 ? 113.076 8.155 75.718 1.00 10.03 136 LYS B N 1
ATOM 3366 C CA . LYS B 1 136 ? 113.430 8.161 74.298 1.00 9.49 136 LYS B CA 1
ATOM 3367 C C . LYS B 1 136 ? 112.421 9.066 73.620 1.00 10.48 136 LYS B C 1
ATOM 3368 O O . LYS B 1 136 ? 111.207 8.782 73.661 1.00 8.70 136 LYS B O 1
ATOM 3374 N N . VAL B 1 137 ? 112.917 10.138 73.004 1.00 6.70 137 VAL B N 1
ATOM 3375 C CA . VAL B 1 137 ? 112.029 11.130 72.384 1.00 8.44 137 VAL B CA 1
ATOM 3376 C C . VAL B 1 137 ? 112.594 11.657 71.076 1.00 7.68 137 VAL B C 1
ATOM 3377 O O . VAL B 1 137 ? 113.811 11.686 70.860 1.00 8.53 137 VAL B O 1
ATOM 3381 N N . THR B 1 138 ? 111.708 12.073 70.183 1.00 7.76 138 THR B N 1
ATOM 3382 C CA . THR B 1 138 ? 112.154 12.817 69.020 1.00 8.99 138 THR B CA 1
ATOM 3383 C C . THR B 1 138 ? 111.040 13.774 68.594 1.00 8.89 138 THR B C 1
ATOM 3384 O O . THR B 1 138 ? 109.981 13.779 69.218 1.00 9.87 138 THR B O 1
ATOM 3388 N N . THR B 1 139 ? 111.280 14.567 67.553 1.00 6.52 139 THR B N 1
ATOM 3389 C CA . THR B 1 139 ? 110.384 15.654 67.238 1.00 7.27 139 THR B CA 1
ATOM 3390 C C . THR B 1 139 ? 110.043 15.744 65.764 1.00 8.98 139 THR B C 1
ATOM 3391 O O . THR B 1 139 ? 110.735 15.188 64.892 1.00 9.34 139 THR B O 1
ATOM 3395 N N . VAL B 1 140 ? 108.958 16.457 65.493 1.00 5.98 140 VAL B N 1
ATOM 3396 C CA . VAL B 1 140 ? 108.600 16.785 64.111 1.00 5.79 140 VAL B CA 1
ATOM 3397 C C . VAL B 1 140 ? 108.169 18.243 64.150 1.00 7.84 140 VAL B C 1
ATOM 3398 O O . VAL B 1 140 ? 107.293 18.618 64.938 1.00 9.66 140 VAL B O 1
ATOM 3402 N N . VAL B 1 141 ? 108.773 19.070 63.305 1.00 6.80 141 VAL B N 1
ATOM 3403 C CA . VAL B 1 141 ? 108.376 20.473 63.240 1.00 8.42 141 VAL B CA 1
ATOM 3404 C C . VAL B 1 141 ? 107.441 20.707 62.059 1.00 7.64 141 VAL B C 1
ATOM 3405 O O . VAL B 1 141 ? 107.687 20.203 60.951 1.00 7.97 141 VAL B O 1
ATOM 3409 N N . ILE B 1 142 ? 106.376 21.470 62.288 1.00 6.14 142 ILE B N 1
ATOM 3410 C CA . ILE B 1 142 ? 105.395 21.730 61.225 1.00 6.10 142 ILE B CA 1
ATOM 3411 C C . ILE B 1 142 ? 105.542 23.176 60.726 1.00 7.37 142 ILE B C 1
ATOM 3412 O O . ILE B 1 142 ? 105.468 24.131 61.516 1.00 6.28 142 ILE B O 1
ATOM 3417 N N . ASP B 1 143 ? 105.747 23.340 59.419 1.00 5.94 143 ASP B N 1
ATOM 3418 C CA . ASP B 1 143 ? 105.945 24.680 58.841 1.00 5.80 143 ASP B CA 1
ATOM 3419 C C . ASP B 1 143 ? 105.200 24.864 57.515 1.00 6.44 143 ASP B C 1
ATOM 3420 O O . ASP B 1 143 ? 105.769 25.310 56.515 1.00 8.39 143 ASP B O 1
ATOM 3425 N N . ASP B 1 144 ? 103.916 24.514 57.542 1.00 6.70 144 ASP B N 1
ATOM 3426 C CA . ASP B 1 144 ? 103.076 24.471 56.340 1.00 5.38 144 ASP B CA 1
ATOM 3427 C C . ASP B 1 144 ? 102.524 25.748 55.750 1.00 5.81 144 ASP B C 1
ATOM 3428 O O . ASP B 1 144 ? 102.126 25.753 54.592 1.00 7.05 144 ASP B O 1
ATOM 3433 N N . ASP B 1 145 ? 102.485 26.818 56.531 1.00 5.53 145 ASP B N 1
ATOM 3434 C CA . ASP B 1 145 ? 101.915 28.091 56.058 1.00 6.29 145 ASP B CA 1
ATOM 3435 C C . ASP B 1 145 ? 102.826 28.700 54.985 1.00 7.74 145 ASP B C 1
ATOM 3436 O O . ASP B 1 145 ? 103.939 29.128 55.297 1.00 7.93 145 ASP B O 1
ATOM 3441 N N . VAL B 1 146 ? 102.364 28.748 53.735 1.00 7.49 146 VAL B N 1
ATOM 3442 C CA . VAL B 1 146 ? 103.224 29.217 52.631 1.00 6.97 146 VAL B CA 1
ATOM 3443 C C . VAL B 1 146 ? 103.308 30.743 52.524 1.00 8.23 146 VAL B C 1
ATOM 3444 O O . VAL B 1 146 ? 104.073 31.268 51.723 1.00 10.25 146 VAL B O 1
ATOM 3448 N N . ALA B 1 147 ? 102.526 31.453 53.336 1.00 8.39 147 ALA B N 1
ATOM 3449 C CA . ALA B 1 147 ? 102.362 32.894 53.151 1.00 10.50 147 ALA B CA 1
ATOM 3450 C C . ALA B 1 147 ? 103.551 33.809 53.434 1.00 12.71 147 ALA B C 1
ATOM 3451 O O . ALA B 1 147 ? 103.898 34.662 52.613 1.00 13.37 147 ALA B O 1
ATOM 3453 N N . VAL B 1 148 ? 104.165 33.633 54.597 1.00 16.13 148 VAL B N 1
ATOM 3454 C CA . VAL B 1 148 ? 105.242 34.529 55.025 1.00 15.81 148 VAL B CA 1
ATOM 3455 C C . VAL B 1 148 ? 106.436 33.760 55.552 1.00 17.51 148 VAL B C 1
ATOM 3456 O O . VAL B 1 148 ? 106.286 32.777 56.270 1.00 17.37 148 VAL B O 1
ATOM 3460 N N . LYS B 1 149 ? 107.634 34.181 55.161 1.00 18.57 149 LYS B N 1
ATOM 3461 C CA . LYS B 1 149 ? 108.848 33.581 55.678 1.00 21.93 149 LYS B CA 1
ATOM 3462 C C . LYS B 1 149 ? 109.398 34.584 56.690 1.00 27.18 149 LYS B C 1
ATOM 3463 O O . LYS B 1 149 ? 109.654 35.737 56.360 1.00 27.33 149 LYS B O 1
ATOM 3469 N N . ASP B 1 150 ? 109.566 34.140 57.925 1.00 31.50 150 ASP B N 1
ATOM 3470 C CA . ASP B 1 150 ? 110.091 35.014 58.990 1.00 34.31 150 ASP B CA 1
ATOM 3471 C C . ASP B 1 150 ? 109.056 36.031 59.465 1.00 36.25 150 ASP B C 1
ATOM 3472 O O . ASP B 1 150 ? 109.267 37.248 59.381 1.00 36.74 150 ASP B O 1
ATOM 3477 N N . SER B 1 151 ? 107.962 35.525 59.935 1.00 35.06 151 SER B N 1
ATOM 3478 C CA . SER B 1 151 ? 106.956 36.403 60.418 1.00 34.02 151 SER B CA 1
ATOM 3479 C C . SER B 1 151 ? 107.398 36.851 61.775 1.00 34.84 151 SER B C 1
ATOM 3480 O O . SER B 1 151 ? 108.483 36.546 62.282 1.00 31.55 151 SER B O 1
ATOM 3483 N N . LEU B 1 152 ? 106.494 37.589 62.354 1.00 34.48 152 LEU B N 1
ATOM 3484 C CA . LEU B 1 152 ? 106.643 38.188 63.657 1.00 35.03 152 LEU B CA 1
ATOM 3485 C C . LEU B 1 152 ? 107.323 37.269 64.687 1.00 31.24 152 LEU B C 1
ATOM 3486 O O . LEU B 1 152 ? 108.333 37.620 65.292 1.00 30.37 152 LEU B O 1
ATOM 3491 N N . TYR B 1 153 ? 106.709 36.062 64.882 1.00 28.76 153 TYR B N 1
ATOM 3492 C CA . TYR B 1 153 ? 107.147 35.038 65.897 1.00 26.11 153 TYR B CA 1
ATOM 3493 C C . TYR B 1 153 ? 107.588 33.679 65.352 1.00 20.58 153 TYR B C 1
ATOM 3494 O O . TYR B 1 153 ? 107.354 32.666 65.991 1.00 14.89 153 TYR B O 1
ATOM 3503 N N . THR B 1 154 ? 108.227 33.669 64.184 1.00 17.63 154 THR B N 1
ATOM 3504 C CA . THR B 1 154 ? 108.656 32.423 63.527 1.00 14.21 154 THR B CA 1
ATOM 3505 C C . THR B 1 154 ? 109.931 32.602 62.722 1.00 14.88 154 THR B C 1
ATOM 3506 O O . THR B 1 154 ? 110.061 33.554 61.951 1.00 12.21 154 THR B O 1
ATOM 3510 N N . ALA B 1 155 ? 110.866 31.679 62.882 1.00 13.29 155 ALA B N 1
ATOM 3511 C CA . ALA B 1 155 ? 112.040 31.631 62.020 1.00 13.04 155 ALA B CA 1
ATOM 3512 C C . ALA B 1 155 ? 111.600 30.643 60.938 1.00 15.29 155 ALA B C 1
ATOM 3513 O O . ALA B 1 155 ? 111.404 29.456 61.220 1.00 14.87 155 ALA B O 1
ATOM 3515 N N . GLY B 1 156 ? 111.407 31.105 59.707 1.00 11.94 156 GLY B N 1
ATOM 3516 C CA . GLY B 1 156 ? 110.978 30.200 58.655 1.00 8.59 156 GLY B CA 1
ATOM 3517 C C . GLY B 1 156 ? 109.501 30.393 58.375 1.00 9.48 156 GLY B C 1
ATOM 3518 O O . GLY B 1 156 ? 109.018 31.527 58.420 1.00 10.87 156 GLY B O 1
ATOM 3519 N N . ARG B 1 157 ? 108.777 29.299 58.097 1.00 6.81 157 ARG B N 1
ATOM 3520 C CA . ARG B 1 157 ? 107.339 29.377 57.810 1.00 4.95 157 ARG B CA 1
ATOM 3521 C C . ARG B 1 157 ? 106.529 28.873 59.008 1.00 8.62 157 ARG B C 1
ATOM 3522 O O . ARG B 1 157 ? 106.949 27.961 59.708 1.00 6.52 157 ARG B O 1
ATOM 3530 N N . ARG B 1 158 ? 105.370 29.480 59.219 1.00 5.65 158 ARG B N 1
ATOM 3531 C CA . ARG B 1 158 ? 104.522 29.169 60.381 1.00 7.14 158 ARG B CA 1
ATOM 3532 C C . ARG B 1 158 ? 103.825 27.788 60.314 1.00 8.38 158 ARG B C 1
ATOM 3533 O O . ARG B 1 158 ? 103.546 27.284 59.226 1.00 7.78 158 ARG B O 1
ATOM 3541 N N . GLY B 1 159 ? 103.551 27.193 61.482 1.00 7.17 159 GLY B N 1
ATOM 3542 C CA . GLY B 1 159 ? 102.891 25.895 61.556 1.00 6.70 159 GLY B CA 1
ATOM 3543 C C . GLY B 1 159 ? 101.414 26.143 61.795 1.00 8.78 159 GLY B C 1
ATOM 3544 O O . GLY B 1 159 ? 101.038 26.775 62.799 1.00 6.91 159 GLY B O 1
ATOM 3545 N N . VAL B 1 160 ? 100.583 25.653 60.887 1.00 6.89 160 VAL B N 1
ATOM 3546 C CA . VAL B 1 160 ? 99.140 25.895 60.946 1.00 5.69 160 VAL B CA 1
ATOM 3547 C C . VAL B 1 160 ? 98.298 24.617 60.783 1.00 8.54 160 VAL B C 1
ATOM 3548 O O . VAL B 1 160 ? 98.643 23.570 61.334 1.00 6.80 160 VAL B O 1
ATOM 3552 N N . ALA B 1 161 ? 97.211 24.690 60.031 1.00 6.22 161 ALA B N 1
ATOM 3553 C CA . ALA B 1 161 ? 96.250 23.595 60.049 1.00 4.66 161 ALA B CA 1
ATOM 3554 C C . ALA B 1 161 ? 96.732 22.232 59.559 1.00 8.45 161 ALA B C 1
ATOM 3555 O O . ALA B 1 161 ? 96.122 21.213 59.897 1.00 5.84 161 ALA B O 1
ATOM 3557 N N . ASN B 1 162 ? 97.807 22.180 58.768 1.00 7.45 162 ASN B N 1
ATOM 3558 C CA . ASN B 1 162 ? 98.267 20.854 58.348 1.00 6.06 162 ASN B CA 1
ATOM 3559 C C . ASN B 1 162 ? 98.725 20.073 59.567 1.00 7.01 162 ASN B C 1
ATOM 3560 O O . ASN B 1 162 ? 98.832 18.863 59.499 1.00 5.72 162 ASN B O 1
ATOM 3565 N N . THR B 1 163 ? 98.996 20.765 60.672 1.00 3.65 163 THR B N 1
ATOM 3566 C CA . THR B 1 163 ? 99.366 20.076 61.903 1.00 6.62 163 THR B CA 1
ATOM 3567 C C . THR B 1 163 ? 98.286 19.042 62.268 1.00 5.77 163 THR B C 1
ATOM 3568 O O . THR B 1 163 ? 98.603 17.971 62.751 1.00 6.03 163 THR B O 1
ATOM 3572 N N . VAL B 1 164 ? 97.012 19.386 62.032 1.00 4.93 164 VAL B N 1
ATOM 3573 C CA . VAL B 1 164 ? 95.900 18.488 62.370 1.00 6.43 164 VAL B CA 1
ATOM 3574 C C . VAL B 1 164 ? 95.937 17.202 61.512 1.00 7.14 164 VAL B C 1
ATOM 3575 O O . VAL B 1 164 ? 95.774 16.085 62.027 1.00 7.61 164 VAL B O 1
ATOM 3579 N N . LEU B 1 165 ? 96.149 17.370 60.207 1.00 7.15 165 LEU B N 1
ATOM 3580 C CA . LEU B 1 165 ? 96.214 16.211 59.321 1.00 4.84 165 LEU B CA 1
ATOM 3581 C C . LEU B 1 165 ? 97.372 15.309 59.703 1.00 5.96 165 LEU B C 1
ATOM 3582 O O . LEU B 1 165 ? 97.241 14.081 59.698 1.00 7.16 165 LEU B O 1
ATOM 3587 N N . ILE B 1 166 ? 98.516 15.916 60.045 1.00 4.64 166 ILE B N 1
ATOM 3588 C CA . ILE B 1 166 ? 99.678 15.115 60.431 1.00 5.62 166 ILE B CA 1
ATOM 3589 C C . ILE B 1 166 ? 99.441 14.354 61.725 1.00 5.87 166 ILE B C 1
ATOM 3590 O O . ILE B 1 166 ? 99.861 13.206 61.875 1.00 6.76 166 ILE B O 1
ATOM 3595 N N . GLU B 1 167 ? 98.757 14.991 62.663 1.00 5.92 167 GLU B N 1
ATOM 3596 C CA . GLU B 1 167 ? 98.477 14.324 63.929 1.00 5.99 167 GLU B CA 1
ATOM 3597 C C . GLU B 1 167 ? 97.596 13.124 63.658 1.00 7.29 167 GLU B C 1
ATOM 3598 O O . GLU B 1 167 ? 97.758 12.077 64.283 1.00 7.47 167 GLU B O 1
ATOM 3604 N N . LYS B 1 168 ? 96.649 13.244 62.727 1.00 5.52 168 LYS B N 1
ATOM 3605 C CA . LYS B 1 168 ? 95.762 12.103 62.471 1.00 3.75 168 LYS B CA 1
ATOM 3606 C C . LYS B 1 168 ? 96.577 10.987 61.818 1.00 7.31 168 LYS B C 1
ATOM 3607 O O . LYS B 1 168 ? 96.497 9.836 62.232 1.00 9.33 168 LYS B O 1
ATOM 3613 N N . LEU B 1 169 ? 97.370 11.337 60.800 1.00 6.19 169 LEU B N 1
ATOM 3614 C CA . LEU B 1 169 ? 98.123 10.322 60.064 1.00 5.66 169 LEU B CA 1
ATOM 3615 C C . LEU B 1 169 ? 99.209 9.622 60.892 1.00 7.15 169 LEU B C 1
ATOM 3616 O O . LEU B 1 169 ? 99.301 8.389 60.899 1.00 6.42 169 LEU B O 1
ATOM 3621 N N . VAL B 1 170 ? 100.024 10.409 61.576 1.00 5.56 170 VAL B N 1
ATOM 3622 C CA . VAL B 1 170 ? 101.045 9.847 62.449 1.00 5.20 170 VAL B CA 1
ATOM 3623 C C . VAL B 1 170 ? 100.355 9.150 63.627 1.00 8.33 170 VAL B C 1
ATOM 3624 O O . VAL B 1 170 ? 100.842 8.130 64.128 1.00 9.17 170 VAL B O 1
ATOM 3628 N N . GLY B 1 171 ? 99.220 9.700 64.061 1.00 6.59 171 GLY B N 1
ATOM 3629 C CA . GLY B 1 171 ? 98.436 9.105 65.142 1.00 6.89 171 GLY B CA 1
ATOM 3630 C C . GLY B 1 171 ? 98.000 7.696 64.759 1.00 5.49 171 GLY B C 1
ATOM 3631 O O . GLY B 1 171 ? 98.066 6.775 65.565 1.00 6.56 171 GLY B O 1
ATOM 3632 N N . ALA B 1 172 ? 97.545 7.519 63.524 1.00 6.78 172 ALA B N 1
ATOM 3633 C CA . ALA B 1 172 ? 97.176 6.185 63.027 1.00 5.16 172 ALA B CA 1
ATOM 3634 C C . ALA B 1 172 ? 98.407 5.267 62.971 1.00 8.25 172 ALA B C 1
ATOM 3635 O O . ALA B 1 172 ? 98.344 4.086 63.347 1.00 7.79 172 ALA B O 1
ATOM 3637 N N . ALA B 1 173 ? 99.526 5.806 62.507 1.00 7.16 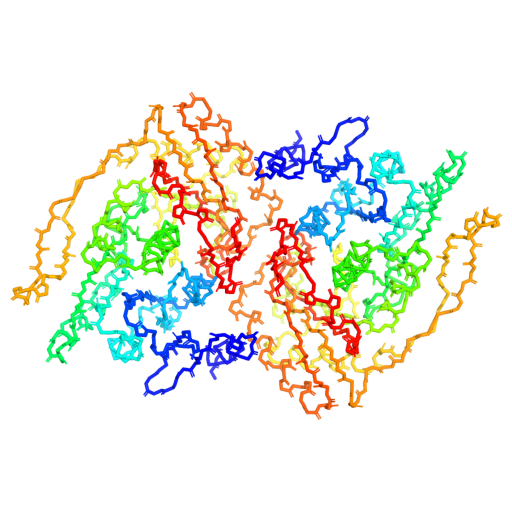173 ALA B N 1
ATOM 3638 C CA . ALA B 1 173 ? 100.742 5.003 62.453 1.00 4.60 173 ALA B CA 1
ATOM 3639 C C . ALA B 1 173 ? 101.148 4.514 63.860 1.00 7.36 173 ALA B C 1
ATOM 3640 O O . ALA B 1 173 ? 101.479 3.339 64.039 1.00 7.01 173 ALA B O 1
ATOM 3642 N N . ALA B 1 174 ? 101.127 5.401 64.849 1.00 6.47 174 ALA B N 1
ATOM 3643 C CA . ALA B 1 174 ? 101.513 5.011 66.214 1.00 7.03 174 ALA B CA 1
ATOM 3644 C C . ALA B 1 174 ? 100.530 3.993 66.755 1.00 9.40 174 ALA B C 1
ATOM 3645 O O . ALA B 1 174 ? 100.910 2.983 67.369 1.00 5.47 174 ALA B O 1
ATOM 3647 N N . GLU B 1 175 ? 99.243 4.259 66.523 1.00 8.25 175 GLU B N 1
ATOM 3648 C CA . GLU B 1 175 ? 98.199 3.363 67.028 1.00 8.50 175 GLU B CA 1
ATOM 3649 C C . GLU B 1 175 ? 98.317 1.933 66.523 1.00 8.71 175 GLU B C 1
ATOM 3650 O O . GLU B 1 175 ? 98.045 0.998 67.284 1.00 10.01 175 GLU B O 1
ATOM 3656 N N . ARG B 1 176 ? 98.709 1.726 65.258 1.00 7.76 176 ARG B N 1
ATOM 3657 C CA . ARG B 1 176 ? 98.851 0.352 64.763 1.00 8.45 176 ARG B CA 1
ATOM 3658 C C . ARG B 1 176 ? 100.183 -0.305 65.206 1.00 8.80 176 ARG B C 1
ATOM 3659 O O . ARG B 1 176 ? 100.410 -1.479 64.952 1.00 9.04 176 ARG B O 1
ATOM 3667 N N . GLY B 1 177 ? 101.052 0.454 65.864 1.00 8.53 177 GLY B N 1
ATOM 3668 C CA . GLY B 1 177 ? 102.271 -0.134 66.416 1.00 9.12 177 GLY B CA 1
ATOM 3669 C C . GLY B 1 177 ? 103.560 0.261 65.726 1.00 7.95 177 GLY B C 1
ATOM 3670 O O . GLY B 1 177 ? 104.616 -0.333 66.019 1.00 6.40 177 GLY B O 1
ATOM 3671 N N . ASP B 1 178 ? 103.519 1.236 64.816 1.00 5.76 178 ASP B N 1
ATOM 3672 C CA . ASP B 1 178 ? 104.769 1.633 64.139 1.00 6.84 178 ASP B CA 1
ATOM 3673 C C . ASP B 1 178 ? 105.793 2.170 65.141 1.00 8.30 178 ASP B C 1
ATOM 3674 O O . ASP B 1 178 ? 105.438 2.757 66.162 1.00 9.42 178 ASP B O 1
ATOM 3679 N N . SER B 1 179 ? 107.074 1.974 64.838 1.00 7.48 179 SER B N 1
ATOM 3680 C CA . SER B 1 179 ? 108.152 2.425 65.712 1.00 7.44 179 SER B CA 1
ATOM 3681 C C . SER B 1 179 ? 108.241 3.940 65.796 1.00 7.99 179 SER B C 1
ATOM 3682 O O . SER B 1 179 ? 107.684 4.645 64.963 1.00 8.72 179 SER B O 1
ATOM 3685 N N . LEU B 1 180 ? 108.958 4.429 66.806 1.00 5.76 180 LEU B N 1
ATOM 3686 C CA . LEU B 1 180 ? 109.157 5.865 66.944 1.00 7.40 180 LEU B CA 1
ATOM 3687 C C . LEU B 1 180 ? 109.809 6.411 65.676 1.00 7.87 180 LEU B C 1
ATOM 3688 O O . LEU B 1 180 ? 109.374 7.430 65.130 1.00 7.83 180 LEU B O 1
ATOM 3693 N N . ASP B 1 181 ? 110.854 5.742 65.190 1.00 10.04 181 ASP B N 1
ATOM 3694 C CA . ASP B 1 181 ? 111.526 6.218 63.988 1.00 10.16 181 ASP B CA 1
ATOM 3695 C C . ASP B 1 181 ? 110.590 6.267 62.796 1.00 7.76 181 ASP B C 1
ATOM 3696 O O . ASP B 1 181 ? 110.629 7.201 61.985 1.00 7.59 181 ASP B O 1
ATOM 3701 N N . ALA B 1 182 ? 109.738 5.256 62.663 1.00 7.76 182 ALA B N 1
ATOM 3702 C CA . ALA B 1 182 ? 108.865 5.240 61.507 1.00 6.61 182 ALA B CA 1
ATOM 3703 C C . ALA B 1 182 ? 107.839 6.358 61.641 1.00 7.35 182 ALA B C 1
ATOM 3704 O O . ALA B 1 182 ? 107.462 6.993 60.639 1.00 8.37 182 ALA B O 1
ATOM 3706 N N . CYS B 1 183 ? 107.374 6.599 62.869 1.00 5.91 183 CYS B N 1
ATOM 3707 C CA . CYS B 1 183 ? 106.346 7.646 63.073 1.00 7.04 183 CYS B CA 1
ATOM 3708 C C . CYS B 1 183 ? 106.958 9.027 62.802 1.00 6.37 183 CYS B C 1
ATOM 3709 O O . CYS B 1 183 ? 106.341 9.892 62.188 1.00 6.29 183 CYS B O 1
ATOM 3712 N N . ALA B 1 184 ? 108.192 9.220 63.269 1.00 7.40 184 ALA B N 1
ATOM 3713 C CA . ALA B 1 184 ? 108.917 10.467 63.046 1.00 9.46 184 ALA B CA 1
ATOM 3714 C C . ALA B 1 184 ? 109.183 10.715 61.569 1.00 9.65 184 ALA B C 1
ATOM 3715 O O . ALA B 1 184 ? 108.928 11.810 61.053 1.00 8.33 184 ALA B O 1
ATOM 3717 N N . GLU B 1 185 ? 109.705 9.700 60.879 1.00 8.27 185 GLU B N 1
ATOM 3718 C CA . GLU B 1 185 ? 109.956 9.799 59.449 1.00 9.38 185 GLU B CA 1
ATOM 3719 C C . GLU B 1 185 ? 108.683 10.150 58.684 1.00 9.72 185 GLU B C 1
ATOM 3720 O O . GLU B 1 185 ? 108.712 11.005 57.792 1.00 8.59 185 GLU B O 1
ATOM 3726 N N . LEU B 1 186 ? 107.582 9.499 59.039 1.00 7.83 186 LEU B N 1
ATOM 3727 C CA . LEU B 1 186 ? 106.299 9.787 58.405 1.00 7.80 186 LEU B CA 1
ATOM 3728 C C . LEU B 1 186 ? 105.878 11.241 58.629 1.00 8.21 186 LEU B C 1
ATOM 3729 O O . LEU B 1 186 ? 105.449 11.930 57.682 1.00 7.84 186 LEU B O 1
ATOM 3734 N N . GLY B 1 187 ? 105.990 11.716 59.872 1.00 6.61 187 GLY B N 1
ATOM 3735 C CA . GLY B 1 187 ? 105.582 13.081 60.151 1.00 8.29 187 GLY B CA 1
ATOM 3736 C C . GLY B 1 187 ? 106.428 14.080 59.366 1.00 7.48 187 GLY B C 1
ATOM 3737 O O . GLY B 1 187 ? 105.917 15.068 58.859 1.00 7.14 187 GLY B O 1
ATOM 3738 N N . ARG B 1 188 ? 107.734 13.826 59.279 1.00 7.08 188 ARG B N 1
ATOM 3739 C CA . ARG B 1 188 ? 108.620 14.765 58.573 1.00 7.26 188 ARG B CA 1
ATOM 3740 C C . ARG B 1 188 ? 108.310 14.741 57.074 1.00 5.28 188 ARG B C 1
ATOM 3741 O O . ARG B 1 188 ? 108.337 15.777 56.423 1.00 8.72 188 ARG B O 1
ATOM 3749 N N . LYS B 1 189 ? 108.010 13.561 56.531 1.00 7.29 189 LYS B N 1
ATOM 3750 C CA . LYS B 1 189 ? 107.666 13.435 55.114 1.00 7.25 189 LYS B CA 1
ATOM 3751 C C . LYS B 1 189 ? 106.366 14.179 54.830 1.00 8.18 189 LYS B C 1
ATOM 3752 O O . LYS B 1 189 ? 106.288 14.969 53.874 1.00 8.41 189 LYS B O 1
ATOM 3758 N N . LEU B 1 190 ? 105.336 13.931 55.644 1.00 6.25 190 LEU B N 1
ATOM 3759 C CA . LEU B 1 190 ? 104.059 14.613 55.447 1.00 8.68 190 LEU B CA 1
ATOM 3760 C C . LEU B 1 190 ? 104.238 16.118 55.561 1.00 8.27 190 LEU B C 1
ATOM 3761 O O . LEU B 1 190 ? 103.621 16.885 54.812 1.00 7.70 190 LEU B O 1
ATOM 3766 N N . ASN B 1 191 ? 105.076 16.554 56.501 1.00 7.10 191 ASN B N 1
ATOM 3767 C CA . ASN B 1 191 ? 105.304 17.999 56.635 1.00 6.89 191 ASN B CA 1
ATOM 3768 C C . ASN B 1 191 ? 105.823 18.630 55.331 1.00 8.68 191 ASN B C 1
ATOM 3769 O O . ASN B 1 191 ? 105.519 19.781 55.008 1.00 9.59 191 ASN B O 1
ATOM 3774 N N . ASN B 1 192 ? 106.612 17.867 54.583 1.00 8.42 192 ASN B N 1
ATOM 3775 C CA . ASN B 1 192 ? 107.132 18.385 53.316 1.00 8.03 192 ASN B CA 1
ATOM 3776 C C . ASN B 1 192 ? 106.125 18.322 52.172 1.00 9.61 192 ASN B C 1
ATOM 3777 O O . ASN B 1 192 ? 106.456 18.752 51.075 1.00 9.72 192 ASN B O 1
ATOM 3782 N N . GLN B 1 193 ? 104.936 17.791 52.433 1.00 7.51 193 GLN B N 1
ATOM 3783 C CA . GLN B 1 193 ? 103.920 17.555 51.405 1.00 9.80 193 GLN B CA 1
ATOM 3784 C C . GLN B 1 193 ? 102.630 18.319 51.610 1.00 9.64 193 GLN B C 1
ATOM 3785 O O . GLN B 1 193 ? 101.727 18.216 50.787 1.00 8.07 193 GLN B O 1
ATOM 3791 N N . GLY B 1 194 ? 102.548 19.083 52.696 1.00 6.94 194 GLY B N 1
ATOM 3792 C CA . GLY B 1 194 ? 101.325 19.806 53.038 1.00 6.04 194 GLY B CA 1
ATOM 3793 C C . GLY B 1 194 ? 101.549 21.293 52.950 1.00 8.39 194 GLY B C 1
ATOM 3794 O O . GLY B 1 194 ? 102.618 21.796 53.329 1.00 8.04 194 GLY B O 1
ATOM 3795 N N . HIS B 1 195 ? 100.541 22.008 52.456 1.00 6.01 195 HIS B N 1
ATOM 3796 C CA . HIS B 1 195 ? 100.693 23.433 52.174 1.00 6.65 195 HIS B CA 1
ATOM 3797 C C . HIS B 1 195 ? 99.409 24.141 52.576 1.00 5.90 195 HIS B C 1
ATOM 3798 O O . HIS B 1 195 ? 98.325 23.671 52.247 1.00 4.96 195 HIS B O 1
ATOM 3805 N N . SER B 1 196 ? 99.542 25.270 53.274 1.00 5.65 196 SER B N 1
ATOM 3806 C CA . SER B 1 196 ? 98.377 25.987 53.783 1.00 6.63 196 SER B CA 1
ATOM 3807 C C . SER B 1 196 ? 98.440 27.484 53.615 1.00 7.74 196 SER B C 1
ATOM 3808 O O . SER B 1 196 ? 99.517 28.064 53.524 1.00 7.34 196 SER B O 1
ATOM 3811 N N . ILE B 1 197 ? 97.272 28.110 53.583 1.00 6.16 197 ILE B N 1
ATOM 3812 C CA . ILE B 1 197 ? 97.184 29.584 53.575 1.00 6.78 197 ILE B CA 1
ATOM 3813 C C . ILE B 1 197 ? 95.851 29.984 54.172 1.00 7.19 197 ILE B C 1
ATOM 3814 O O . ILE B 1 197 ? 94.836 29.299 53.941 1.00 5.99 197 ILE B O 1
ATOM 3819 N N . GLY B 1 198 ? 95.846 31.070 54.941 1.00 7.52 198 GLY B N 1
ATOM 3820 C CA . GLY B 1 198 ? 94.628 31.557 55.571 1.00 8.55 198 GLY B CA 1
ATOM 3821 C C . GLY B 1 198 ? 94.392 33.009 55.254 1.00 10.74 198 GLY B C 1
ATOM 3822 O O . GLY B 1 198 ? 95.339 33.736 54.878 1.00 7.55 198 GLY B O 1
ATOM 3823 N N . ILE B 1 199 ? 93.140 33.444 55.385 1.00 7.06 199 ILE B N 1
ATOM 3824 C CA . ILE B 1 199 ? 92.804 34.843 55.184 1.00 5.97 199 ILE B CA 1
ATOM 3825 C C . ILE B 1 199 ? 91.896 35.263 56.334 1.00 9.08 199 ILE B C 1
ATOM 3826 O O . ILE B 1 199 ? 91.200 34.423 56.923 1.00 8.14 199 ILE B O 1
ATOM 3831 N N . ALA B 1 200 ? 91.907 36.557 56.659 1.00 8.16 200 ALA B N 1
ATOM 3832 C CA . ALA B 1 200 ? 91.013 37.104 57.696 1.00 7.47 200 ALA B CA 1
ATOM 3833 C C . ALA B 1 200 ? 90.270 38.307 57.142 1.00 13.17 200 ALA B C 1
ATOM 3834 O O . ALA B 1 200 ? 90.817 39.094 56.345 1.00 11.72 200 ALA B O 1
ATOM 3836 N N . LEU B 1 201 ? 89.019 38.452 57.559 1.00 13.27 201 LEU B N 1
ATOM 3837 C CA . LEU B 1 201 ? 88.212 39.599 57.154 1.00 22.20 201 LEU B CA 1
ATOM 3838 C C . LEU B 1 201 ? 88.089 40.539 58.347 1.00 27.48 201 LEU B C 1
ATOM 3839 O O . LEU B 1 201 ? 87.740 41.711 58.203 1.00 30.42 201 LEU B O 1
ATOM 3844 N N . GLY B 1 202 ? 88.384 39.996 59.519 1.00 31.57 202 GLY B N 1
ATOM 3845 C CA . GLY B 1 202 ? 88.362 40.705 60.784 1.00 40.99 202 GLY B CA 1
ATOM 3846 C C . GLY B 1 202 ? 89.169 39.904 61.800 1.00 46.09 202 GLY B C 1
ATOM 3847 O O . GLY B 1 202 ? 89.045 38.676 61.865 1.00 44.24 202 GLY B O 1
ATOM 3848 N N . ALA B 1 203 ? 89.991 40.595 62.590 1.00 51.69 203 ALA B N 1
ATOM 3849 C CA . ALA B 1 203 ? 90.857 39.949 63.582 1.00 56.19 203 ALA B CA 1
ATOM 3850 C C . ALA B 1 203 ? 90.106 39.265 64.734 1.00 58.80 203 ALA B C 1
ATOM 3851 O O . ALA B 1 203 ? 88.919 39.527 64.961 1.00 60.62 203 ALA B O 1
ATOM 3853 N N . CYS B 1 204 ? 90.810 38.388 65.453 1.00 60.26 204 CYS B N 1
ATOM 3854 C CA . CYS B 1 204 ? 90.235 37.657 66.590 1.00 60.12 204 CYS B CA 1
ATOM 3855 C C . CYS B 1 204 ? 89.999 38.570 67.802 1.00 62.29 204 CYS B C 1
ATOM 3856 O O . CYS B 1 204 ? 89.673 38.119 68.908 1.00 62.12 204 CYS B O 1
ATOM 3859 N N . LEU B 1 216 ? 91.937 45.559 58.143 1.00 77.68 218 LEU B N 1
ATOM 3860 C CA . LEU B 1 216 ? 91.186 46.465 59.061 1.00 77.56 218 LEU B CA 1
ATOM 3861 C C . LEU B 1 216 ? 90.083 47.241 58.326 1.00 77.03 218 LEU B C 1
ATOM 3862 O O . LEU B 1 216 ? 88.925 47.229 58.748 1.00 76.47 218 LEU B O 1
ATOM 3864 N N . ALA B 1 217 ? 90.449 47.908 57.231 1.00 76.32 219 ALA B N 1
ATOM 3865 C CA . ALA B 1 217 ? 89.504 48.696 56.432 1.00 75.04 219 ALA B CA 1
ATOM 3866 C C . ALA B 1 217 ? 88.313 47.870 55.950 1.00 73.50 219 ALA B C 1
ATOM 3867 O O . ALA B 1 217 ? 88.409 46.652 55.809 1.00 74.65 219 ALA B O 1
ATOM 3869 N N . ASP B 1 218 ? 87.191 48.541 55.698 1.00 71.19 220 ASP B N 1
ATOM 3870 C CA . ASP B 1 218 ? 85.972 47.877 55.234 1.00 67.56 220 ASP B CA 1
ATOM 3871 C C . ASP B 1 218 ? 86.171 47.162 53.890 1.00 64.57 220 ASP B C 1
ATOM 3872 O O . ASP B 1 218 ? 86.814 47.696 52.980 1.00 64.42 220 ASP B O 1
ATOM 3874 N N . ASN B 1 219 ? 85.618 45.955 53.773 1.00 59.20 221 ASN B N 1
ATOM 3875 C CA . ASN B 1 219 ? 85.732 45.163 52.544 1.00 54.41 221 ASN B CA 1
ATOM 3876 C C . ASN B 1 219 ? 87.194 44.869 52.165 1.00 48.78 221 ASN B C 1
ATOM 3877 O O . ASN B 1 219 ? 87.549 44.795 50.983 1.00 45.80 221 ASN B O 1
ATOM 3879 N N . GLU B 1 220 ? 88.032 44.706 53.183 1.00 42.74 222 GLU B N 1
ATOM 3880 C CA . GLU B 1 220 ? 89.446 44.406 52.986 1.00 37.88 222 GLU B CA 1
ATOM 3881 C C . GLU B 1 220 ? 89.800 43.150 53.768 1.00 32.96 222 GLU B C 1
ATOM 3882 O O . GLU B 1 220 ? 89.246 42.903 54.835 1.00 31.56 222 GLU B O 1
ATOM 3884 N N . MET B 1 221 ? 90.723 42.353 53.247 1.00 24.72 223 MET B N 1
ATOM 3885 C CA . MET B 1 221 ? 91.132 41.158 53.970 1.00 23.01 223 MET B CA 1
ATOM 3886 C C . MET B 1 221 ? 92.625 41.163 54.222 1.00 22.35 223 MET B C 1
ATOM 3887 O O . MET B 1 221 ? 93.395 41.796 53.478 1.00 22.34 223 MET B O 1
ATOM 3892 N N . GLU B 1 222 ? 93.042 40.471 55.276 1.00 17.69 224 GLU B N 1
ATOM 3893 C CA . GLU B 1 222 ? 94.460 40.279 55.532 1.00 17.39 224 GLU B CA 1
ATOM 3894 C C . GLU B 1 222 ? 94.759 38.968 54.805 1.00 19.69 224 GLU B C 1
ATOM 3895 O O . GLU B 1 222 ? 94.302 37.898 55.219 1.00 18.24 224 GLU B O 1
ATOM 3901 N N . PHE B 1 223 ? 95.519 39.035 53.718 1.00 15.09 225 PHE B N 1
ATOM 3902 C CA . PHE B 1 223 ? 95.748 37.837 52.905 1.00 16.74 225 PHE B CA 1
ATOM 3903 C C . PHE B 1 223 ? 97.015 37.133 53.406 1.00 17.83 225 PHE B C 1
ATOM 3904 O O . PHE B 1 223 ? 98.080 37.724 53.423 1.00 17.48 225 PHE B O 1
ATOM 3912 N N . GLY B 1 224 ? 96.891 35.870 53.824 1.00 14.90 226 GLY B N 1
ATOM 3913 C CA . GLY B 1 224 ? 98.029 35.124 54.349 1.00 12.48 226 GLY B CA 1
ATOM 3914 C C . GLY B 1 224 ? 98.240 35.364 55.847 1.00 14.15 226 GLY B C 1
ATOM 3915 O O . GLY B 1 224 ? 99.355 35.311 56.360 1.00 16.13 226 GLY B O 1
ATOM 3916 N N . VAL B 1 225 ? 97.146 35.625 56.555 1.00 16.99 227 VAL B N 1
ATOM 3917 C CA . VAL B 1 225 ? 97.185 35.877 57.995 1.00 16.35 227 VAL B CA 1
ATOM 3918 C C . VAL B 1 225 ? 97.706 34.672 58.789 1.00 18.42 227 VAL B C 1
ATOM 3919 O O . VAL B 1 225 ? 97.586 33.518 58.359 1.00 14.48 227 VAL B O 1
ATOM 3923 N N . GLY B 1 226 ? 98.284 34.944 59.955 1.00 17.31 228 GLY B N 1
ATOM 3924 C CA . GLY B 1 226 ? 98.769 33.878 60.838 1.00 16.24 228 GLY B CA 1
ATOM 3925 C C . GLY B 1 226 ? 97.696 33.528 61.881 1.00 17.03 228 GLY B C 1
ATOM 3926 O O . GLY B 1 226 ? 96.791 34.336 62.110 1.00 18.38 228 GLY B O 1
ATOM 3927 N N . ILE B 1 227 ? 97.793 32.352 62.511 1.00 15.66 229 ILE B N 1
ATOM 3928 C CA . ILE B 1 227 ? 96.773 31.890 63.474 1.00 13.46 229 ILE B CA 1
ATOM 3929 C C . ILE B 1 227 ? 96.823 32.555 64.847 1.00 15.17 229 ILE B C 1
ATOM 3930 O O . ILE B 1 227 ? 95.957 32.285 65.694 1.00 14.12 229 ILE B O 1
ATOM 3935 N N . HIS B 1 228 ? 97.958 33.333 65.070 1.00 13.53 230 HIS B N 1
ATOM 3936 C CA . HIS B 1 228 ? 97.913 34.174 66.268 1.00 15.87 230 HIS B CA 1
ATOM 3937 C C . HIS B 1 228 ? 97.513 35.590 65.942 1.00 18.07 230 HIS B C 1
ATOM 3938 O O . HIS B 1 228 ? 97.923 36.562 66.584 1.00 20.73 230 HIS B O 1
ATOM 3945 N N . GLY B 1 229 ? 97.143 35.827 64.681 1.00 18.96 231 GLY B N 1
ATOM 3946 C CA . GLY B 1 229 ? 96.823 37.204 64.206 1.00 19.83 231 GLY B CA 1
ATOM 3947 C C . GLY B 1 229 ? 98.021 37.907 63.606 1.00 22.28 231 GLY B C 1
ATOM 3948 O O . GLY B 1 229 ? 97.973 39.120 63.382 1.00 23.17 231 GLY B O 1
ATOM 3949 N N . GLU B 1 230 ? 99.102 37.166 63.344 1.00 20.22 232 GLU B N 1
ATOM 3950 C CA . GLU B 1 230 ? 100.270 37.766 62.690 1.00 18.43 232 GLU B CA 1
ATOM 3951 C C . GLU B 1 230 ? 99.862 38.331 61.328 1.00 20.98 232 GLU B C 1
ATOM 3952 O O . GLU B 1 230 ? 98.990 37.789 60.653 1.00 18.78 232 GLU B O 1
ATOM 3958 N N . PRO B 1 231 ? 100.495 39.427 60.922 1.00 22.37 233 PRO B N 1
ATOM 3959 C CA . PRO B 1 231 ? 100.283 39.994 59.583 1.00 22.57 233 PRO B CA 1
ATOM 3960 C C . PRO B 1 231 ? 100.565 38.973 58.474 1.00 19.66 233 PRO B C 1
ATOM 3961 O O . PRO B 1 231 ? 101.382 38.061 58.628 1.00 17.52 233 PRO B O 1
ATOM 3965 N N . GLY B 1 232 ? 99.881 39.153 57.362 1.00 20.59 234 GLY B N 1
ATOM 3966 C CA . GLY B 1 232 ? 100.024 38.296 56.206 1.00 20.75 234 GLY B CA 1
ATOM 3967 C C . GLY B 1 232 ? 100.910 38.915 55.145 1.00 22.49 234 GLY B C 1
ATOM 3968 O O . GLY B 1 232 ? 101.760 39.763 55.439 1.00 23.77 234 GLY B O 1
ATOM 3969 N N . ILE B 1 233 ? 100.708 38.474 53.911 1.00 22.40 235 ILE B N 1
ATOM 3970 C CA . ILE B 1 233 ? 101.444 38.973 52.758 1.00 19.81 235 ILE B CA 1
ATOM 3971 C C . ILE B 1 233 ? 101.116 40.456 52.583 1.00 25.80 235 ILE B C 1
ATOM 3972 O O . ILE B 1 233 ? 102.012 41.300 52.437 1.00 25.55 235 ILE B O 1
ATOM 3977 N N . ASP B 1 234 ? 99.823 40.758 52.601 1.00 21.75 236 ASP B N 1
ATOM 3978 C CA . ASP B 1 234 ? 99.327 42.122 52.441 1.00 24.84 236 ASP B CA 1
ATOM 3979 C C . ASP B 1 234 ? 97.859 42.252 52.858 1.00 27.49 236 ASP B C 1
ATOM 3980 O O . ASP B 1 234 ? 97.222 41.261 53.271 1.00 24.05 236 ASP B O 1
ATOM 3985 N N . ARG B 1 235 ? 97.332 43.478 52.756 1.00 26.78 237 ARG B N 1
ATOM 3986 C CA . ARG B 1 235 ? 95.910 43.727 52.964 1.00 29.03 237 ARG B CA 1
ATOM 3987 C C . ARG B 1 235 ? 95.412 43.991 51.552 1.00 29.95 237 ARG B C 1
ATOM 3988 O O . ARG B 1 235 ? 96.061 44.703 50.778 1.00 30.06 237 ARG B O 1
ATOM 3996 N N . ARG B 1 236 ? 94.273 43.419 51.195 1.00 25.72 238 ARG B N 1
ATOM 3997 C CA . ARG B 1 236 ? 93.742 43.608 49.860 1.00 26.17 238 ARG B CA 1
ATOM 3998 C C . ARG B 1 236 ? 92.229 43.588 49.890 1.00 27.99 238 ARG B C 1
ATOM 3999 O O . ARG B 1 236 ? 91.617 43.116 50.854 1.00 28.22 238 ARG B O 1
ATOM 4007 N N . PRO B 1 237 ? 91.604 44.095 48.841 1.00 29.50 239 PRO B N 1
ATOM 4008 C CA . PRO B 1 237 ? 90.142 44.138 48.830 1.00 31.62 239 PRO B CA 1
ATOM 4009 C C . PRO B 1 237 ? 89.544 42.734 48.746 1.00 31.09 239 PRO B C 1
ATOM 4010 O O . PRO B 1 237 ? 90.108 41.844 48.104 1.00 28.37 239 PRO B O 1
ATOM 4014 N N . PHE B 1 238 ? 88.411 42.543 49.408 1.00 30.62 240 PHE B N 1
ATOM 4015 C CA . PHE B 1 238 ? 87.680 41.287 49.306 1.00 32.78 240 PHE B CA 1
ATOM 4016 C C . PHE B 1 238 ? 86.623 41.584 48.257 1.00 32.29 240 PHE B C 1
ATOM 4017 O O . PHE B 1 238 ? 85.818 42.497 48.433 1.00 35.39 240 PHE B O 1
ATOM 4025 N N . SER B 1 239 ? 86.620 40.830 47.169 1.00 29.33 241 SER B N 1
ATOM 4026 C CA . SER B 1 239 ? 85.649 41.068 46.111 1.00 30.54 241 SER B CA 1
ATOM 4027 C C . SER B 1 239 ? 84.546 40.011 46.129 1.00 30.66 241 SER B C 1
ATOM 4028 O O . SER B 1 239 ? 83.367 40.320 45.983 1.00 33.33 241 SER B O 1
ATOM 4031 N N . SER B 1 240 ? 84.926 38.753 46.311 1.00 26.61 242 SER B N 1
ATOM 4032 C CA . SER B 1 240 ? 83.945 37.674 46.379 1.00 25.30 242 SER B CA 1
ATOM 4033 C C . SER B 1 240 ? 84.613 36.475 47.016 1.00 25.50 242 SER B C 1
ATOM 4034 O O . SER B 1 240 ? 85.839 36.414 47.110 1.00 20.95 242 SER B O 1
ATOM 4037 N N . LEU B 1 241 ? 83.807 35.522 47.449 1.00 23.77 243 LEU B N 1
ATOM 4038 C CA . LEU B 1 241 ? 84.356 34.310 48.036 1.00 22.91 243 LEU B CA 1
ATOM 4039 C C . LEU B 1 241 ? 85.154 33.519 46.991 1.00 20.59 243 LEU B C 1
ATOM 4040 O O . LEU B 1 241 ? 86.264 33.034 47.275 1.00 18.96 243 LEU B O 1
ATOM 4045 N N . ASP B 1 242 ? 84.604 33.387 45.785 1.00 18.68 244 ASP B N 1
ATOM 4046 C CA . ASP B 1 242 ? 85.268 32.631 44.729 1.00 18.24 244 ASP B CA 1
ATOM 4047 C C . ASP B 1 242 ? 86.612 33.240 44.334 1.00 18.09 244 ASP B C 1
ATOM 4048 O O . ASP B 1 242 ? 87.586 32.528 44.112 1.00 17.18 244 ASP B O 1
ATOM 4053 N N . GLN B 1 243 ? 86.656 34.562 44.237 1.00 18.01 245 GLN B N 1
ATOM 4054 C CA . GLN B 1 243 ? 87.898 35.236 43.891 1.00 19.54 245 GLN B CA 1
ATOM 4055 C C . GLN B 1 243 ? 88.936 35.073 45.007 1.00 16.64 245 GLN B C 1
ATOM 4056 O O . GLN B 1 243 ? 90.133 34.937 44.735 1.00 15.73 245 GLN B O 1
ATOM 4062 N N . THR B 1 244 ? 88.483 35.078 46.261 1.00 14.54 246 THR B N 1
ATOM 4063 C CA . THR B 1 244 ? 89.391 34.910 47.392 1.00 13.33 246 THR B CA 1
ATOM 4064 C C . THR B 1 244 ? 89.984 33.502 47.345 1.00 13.23 246 THR B C 1
ATOM 4065 O O . THR B 1 244 ? 91.192 33.308 47.536 1.00 14.21 246 THR B O 1
ATOM 4069 N N . VAL B 1 245 ? 89.130 32.520 47.088 1.00 12.19 247 VAL B N 1
ATOM 4070 C CA . VAL B 1 245 ? 89.610 31.156 47.004 1.00 10.92 247 VAL B CA 1
ATOM 4071 C C . VAL B 1 245 ? 90.610 31.025 45.858 1.00 11.98 247 VAL B C 1
ATOM 4072 O O . VAL B 1 245 ? 91.609 30.324 45.984 1.00 10.74 247 VAL B O 1
ATOM 4076 N N . ASP B 1 246 ? 90.345 31.696 44.742 1.00 8.97 248 ASP B N 1
ATOM 4077 C CA . ASP B 1 246 ? 91.263 31.592 43.620 1.00 12.34 248 ASP B CA 1
ATOM 4078 C C . ASP B 1 246 ? 92.645 32.141 43.987 1.00 12.85 248 ASP B C 1
ATOM 4079 O O . ASP B 1 246 ? 93.683 31.557 43.607 1.00 14.10 248 ASP B O 1
ATOM 4084 N N . GLU B 1 247 ? 92.673 33.255 44.712 1.00 13.79 249 GLU B N 1
ATOM 4085 C CA . GLU B 1 247 ? 93.946 33.856 45.100 1.00 13.11 249 GLU B CA 1
ATOM 4086 C C . GLU B 1 247 ? 94.687 32.951 46.074 1.00 14.02 249 GLU B C 1
ATOM 4087 O O . GLU B 1 247 ? 95.901 32.783 45.996 1.00 12.08 249 GLU B O 1
ATOM 4093 N N . MET B 1 248 ? 93.939 32.362 46.998 1.00 13.18 250 MET B N 1
ATOM 4094 C CA . MET B 1 248 ? 94.533 31.460 47.967 1.00 10.95 250 MET B CA 1
ATOM 4095 C C . MET B 1 248 ? 95.116 30.236 47.269 1.00 8.07 250 MET B C 1
ATOM 4096 O O . MET B 1 248 ? 96.266 29.847 47.507 1.00 11.79 250 MET B O 1
ATOM 4101 N N . PHE B 1 249 ? 94.317 29.629 46.402 1.00 9.72 251 PHE B N 1
ATOM 4102 C CA . PHE B 1 249 ? 94.755 28.445 45.676 1.00 12.75 251 PHE B CA 1
ATOM 4103 C C . P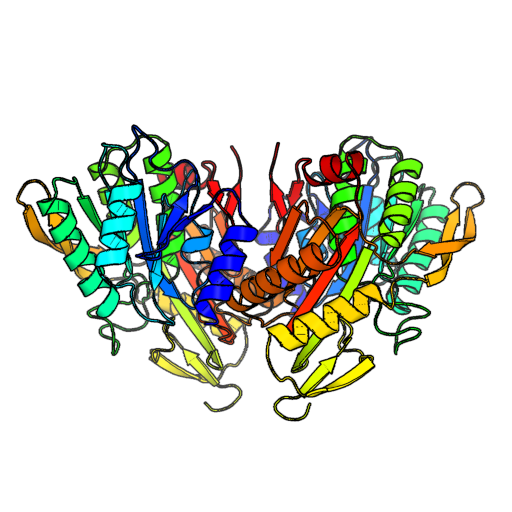HE B 1 249 ? 96.007 28.740 44.822 1.00 13.59 251 PHE B C 1
ATOM 4104 O O . PHE B 1 249 ? 96.966 27.949 44.816 1.00 11.67 251 PHE B O 1
ATOM 4112 N N . ASP B 1 250 ? 95.991 29.869 44.112 1.00 12.68 252 ASP B N 1
ATOM 4113 C CA . ASP B 1 250 ? 97.128 30.224 43.245 1.00 12.07 252 ASP B CA 1
ATOM 4114 C C . ASP B 1 250 ? 98.382 30.339 44.083 1.00 12.21 252 ASP B C 1
ATOM 4115 O O . ASP B 1 250 ? 99.460 29.901 43.675 1.00 13.23 252 ASP B O 1
ATOM 4120 N N . THR B 1 251 ? 98.240 30.928 45.263 1.00 11.68 253 THR B N 1
ATOM 4121 C CA . THR B 1 251 ? 99.376 31.091 46.140 1.00 11.61 253 THR B CA 1
ATOM 4122 C C . THR B 1 251 ? 99.883 29.758 46.617 1.00 14.82 253 THR B C 1
ATOM 4123 O O . THR B 1 251 ? 101.094 29.572 46.734 1.00 13.79 253 THR B O 1
ATOM 4127 N N . LEU B 1 252 ? 98.982 28.817 46.902 1.00 12.11 254 LEU B N 1
ATOM 4128 C CA . LEU B 1 252 ? 99.471 27.491 47.305 1.00 10.33 254 LEU B CA 1
ATOM 4129 C C . LEU B 1 252 ? 100.282 26.872 46.166 1.00 14.09 254 LEU B C 1
ATOM 4130 O O . LEU B 1 252 ? 101.266 26.198 46.421 1.00 15.22 254 LEU B O 1
ATOM 4135 N N . LEU B 1 253 ? 99.853 27.104 44.921 1.00 13.95 255 LEU B N 1
ATOM 4136 C CA . LEU B 1 253 ? 100.544 26.532 43.762 1.00 14.56 255 LEU B CA 1
ATOM 4137 C C . LEU B 1 253 ? 101.914 27.168 43.496 1.00 19.18 255 LEU B C 1
ATOM 4138 O O . LEU B 1 253 ? 102.861 26.482 43.107 1.00 23.41 255 LEU B O 1
ATOM 4143 N N . VAL B 1 254 ? 102.025 28.473 43.701 1.00 12.21 256 VAL B N 1
ATOM 4144 C CA . VAL B 1 254 ? 103.286 29.148 43.391 1.00 12.88 256 VAL B CA 1
ATOM 4145 C C . VAL B 1 254 ? 104.302 29.276 44.523 1.00 15.89 256 VAL B C 1
ATOM 4146 O O . VAL B 1 254 ? 105.474 29.514 44.253 1.00 13.57 256 VAL B O 1
ATOM 4150 N N . ASN B 1 255 ? 103.864 29.123 45.783 1.00 10.99 257 ASN B N 1
ATOM 4151 C CA . ASN B 1 255 ? 104.779 29.241 46.923 1.00 12.21 257 ASN B CA 1
ATOM 4152 C C . ASN B 1 255 ? 105.183 27.872 47.479 1.00 11.60 257 ASN B C 1
ATOM 4153 O O . ASN B 1 255 ? 105.773 27.787 48.548 1.00 12.37 257 ASN B O 1
ATOM 4158 N N . GLY B 1 256 ? 104.861 26.813 46.743 1.00 11.32 258 GLY B N 1
ATOM 4159 C CA . GLY B 1 256 ? 105.097 25.456 47.219 1.00 10.73 258 GLY B CA 1
ATOM 4160 C C . GLY B 1 256 ? 106.549 25.035 47.411 1.00 12.59 258 GLY B C 1
ATOM 4161 O O . GLY B 1 256 ? 106.885 24.319 48.361 1.00 12.19 258 GLY B O 1
ATOM 4162 N N . SER B 1 257 ? 107.421 25.469 46.507 1.00 10.91 259 SER B N 1
ATOM 4163 C CA . SER B 1 257 ? 108.841 25.077 46.555 1.00 10.82 259 SER B CA 1
ATOM 4164 C C . SER B 1 257 ? 109.528 25.715 47.758 1.00 9.84 259 SER B C 1
ATOM 4165 O O . SER B 1 257 ? 109.399 26.931 47.959 1.00 12.78 259 SER B O 1
ATOM 4168 N N . TYR B 1 258 ? 110.251 24.910 48.541 1.00 8.51 260 TYR B N 1
ATOM 4169 C CA . TYR B 1 258 ? 110.820 25.438 49.781 1.00 8.47 260 TYR B CA 1
ATOM 4170 C C . TYR B 1 258 ? 111.945 24.567 50.272 1.00 11.81 260 TYR B C 1
ATOM 4171 O O . TYR B 1 258 ? 111.786 23.359 50.407 1.00 13.57 260 TYR B O 1
ATOM 4180 N N . HIS B 1 259 ? 113.087 25.189 50.541 1.00 11.51 261 HIS B N 1
ATOM 4181 C CA . HIS B 1 259 ? 114.255 24.483 51.092 1.00 12.92 261 HIS B CA 1
ATOM 4182 C C . HIS B 1 259 ? 114.581 25.212 52.373 1.00 11.15 261 HIS B C 1
ATOM 4183 O O . HIS B 1 259 ? 114.657 26.431 52.383 1.00 14.60 261 HIS B O 1
ATOM 4190 N N . ARG B 1 260 ? 114.752 24.455 53.451 1.00 13.90 262 ARG B N 1
ATOM 4191 C CA . ARG B 1 260 ? 115.109 25.042 54.737 1.00 12.41 262 ARG B CA 1
ATOM 4192 C C . ARG B 1 260 ? 115.617 23.977 55.678 1.00 14.94 262 ARG B C 1
ATOM 4193 O O . ARG B 1 260 ? 115.463 22.779 55.438 1.00 14.45 262 ARG B O 1
ATOM 4201 N N . THR B 1 261 ? 116.225 24.436 56.770 1.00 13.74 263 THR B N 1
ATOM 4202 C CA . THR B 1 261 ? 116.716 23.546 57.801 1.00 15.98 263 THR B CA 1
ATOM 4203 C C . THR B 1 261 ? 115.678 23.430 58.911 1.00 16.58 263 THR B C 1
ATOM 4204 O O . THR B 1 261 ? 115.104 24.442 59.336 1.00 16.37 263 THR B O 1
ATOM 4208 N N . LEU B 1 262 ? 115.447 22.200 59.358 1.00 14.12 264 LEU B N 1
ATOM 4209 C CA . LEU B 1 262 ? 114.587 21.943 60.532 1.00 12.59 264 LEU B CA 1
ATOM 4210 C C . LEU B 1 262 ? 115.360 21.041 61.478 1.00 12.60 264 LEU B C 1
ATOM 4211 O O . LEU B 1 262 ? 115.796 19.947 61.105 1.00 18.84 264 LEU B O 1
ATOM 4216 N N . ARG B 1 263 ? 115.544 21.474 62.711 1.00 13.48 265 ARG B N 1
ATOM 4217 C CA . ARG B 1 263 ? 116.264 20.602 63.635 1.00 16.94 265 ARG B CA 1
ATOM 4218 C C . ARG B 1 263 ? 115.368 19.526 64.234 1.00 16.63 265 ARG B C 1
ATOM 4219 O O . ARG B 1 263 ? 114.166 19.742 64.452 1.00 15.84 265 ARG B O 1
ATOM 4227 N N . PHE B 1 264 ? 115.961 18.375 64.510 1.00 13.11 266 PHE B N 1
ATOM 4228 C CA . PHE B 1 264 ? 115.237 17.288 65.158 1.00 15.46 266 PHE B CA 1
ATOM 4229 C C . PHE B 1 264 ? 116.128 16.664 66.222 1.00 14.66 266 PHE B C 1
ATOM 4230 O O . PHE B 1 264 ? 117.350 16.703 66.121 1.00 13.62 266 PHE B O 1
ATOM 4238 N N . TRP B 1 265 ? 115.516 16.085 67.240 1.00 10.70 267 TRP B N 1
ATOM 4239 C CA . TRP B 1 265 ? 116.318 15.503 68.311 1.00 12.84 267 TRP B CA 1
ATOM 4240 C C . TRP B 1 265 ? 116.808 14.109 67.962 1.00 13.56 267 TRP B C 1
ATOM 4241 O O . TRP B 1 265 ? 116.014 13.194 67.730 1.00 13.98 267 TRP B O 1
ATOM 4252 N N . ASP B 1 266 ? 118.133 13.931 67.921 1.00 13.02 268 ASP B N 1
ATOM 4253 C CA . ASP B 1 266 ? 118.689 12.606 67.675 1.00 14.46 268 ASP B CA 1
ATOM 4254 C C . ASP B 1 266 ? 118.906 12.005 69.070 1.00 16.25 268 ASP B C 1
ATOM 4255 O O . ASP B 1 266 ? 119.836 12.405 69.782 1.00 15.38 268 ASP B O 1
ATOM 4260 N N . TYR B 1 267 ? 118.042 11.060 69.461 1.00 16.05 269 TYR B N 1
ATOM 4261 C CA . TYR B 1 267 ? 118.069 10.468 70.800 1.00 16.53 269 TYR B CA 1
ATOM 4262 C C . TYR B 1 267 ? 119.216 9.481 70.997 1.00 18.99 269 TYR B C 1
ATOM 4263 O O . TYR B 1 267 ? 119.524 9.098 72.127 1.00 19.74 269 TYR B O 1
ATOM 4272 N N . GLN B 1 268 ? 119.843 9.067 69.905 1.00 16.43 270 GLN B N 1
ATOM 4273 C CA . GLN B 1 268 ? 120.990 8.173 70.026 1.00 21.50 270 GLN B CA 1
ATOM 4274 C C . GLN B 1 268 ? 122.245 8.973 70.409 1.00 21.60 270 GLN B C 1
ATOM 4275 O O . GLN B 1 268 ? 123.035 8.545 71.251 1.00 26.66 270 GLN B O 1
ATOM 4281 N N . GLN B 1 269 ? 122.424 10.132 69.797 1.00 22.45 271 GLN B N 1
ATOM 4282 C CA . GLN B 1 269 ? 123.571 10.978 70.096 1.00 22.36 271 GLN B CA 1
ATOM 4283 C C . GLN B 1 269 ? 123.271 11.971 71.210 1.00 24.74 271 GLN B C 1
ATOM 4284 O O . GLN B 1 269 ? 124.183 12.528 71.812 1.00 25.87 271 GLN B O 1
ATOM 4290 N N . GLY B 1 270 ? 121.991 12.195 71.492 1.00 19.63 272 GLY B N 1
ATOM 4291 C CA . GLY B 1 270 ? 121.606 13.164 72.498 1.00 17.82 272 GLY B CA 1
ATOM 4292 C C . GLY B 1 270 ? 121.933 14.571 72.045 1.00 20.24 272 GLY B C 1
ATOM 4293 O O . GLY B 1 270 ? 122.531 15.337 72.789 1.00 21.37 272 GLY B O 1
ATOM 4294 N N . SER B 1 271 ? 121.547 14.929 70.818 1.00 17.70 273 SER B N 1
ATOM 4295 C CA . SER B 1 271 ? 121.817 16.265 70.309 1.00 18.67 273 SER B CA 1
ATOM 4296 C C . SER B 1 271 ? 120.869 16.678 69.198 1.00 18.43 273 SER B C 1
ATOM 4297 O O . SER B 1 271 ? 120.228 15.841 68.573 1.00 17.46 273 SER B O 1
ATOM 4300 N N . TRP B 1 272 ? 120.789 17.977 68.958 1.00 18.55 274 TRP B N 1
ATOM 4301 C CA . TRP B 1 272 ? 119.960 18.480 67.867 1.00 18.32 274 TRP B CA 1
ATOM 4302 C C . TRP B 1 272 ? 120.706 18.261 66.557 1.00 21.39 274 TRP B C 1
ATOM 4303 O O . TRP B 1 272 ? 121.920 18.515 66.456 1.00 21.15 274 TRP B O 1
ATOM 4314 N N . GLN B 1 273 ? 119.974 17.782 65.562 1.00 20.10 275 GLN B N 1
ATOM 4315 C CA . GLN B 1 273 ? 120.498 17.532 64.220 1.00 23.40 275 GLN B CA 1
ATOM 4316 C C . GLN B 1 273 ? 119.870 18.524 63.261 1.00 22.94 275 GLN B C 1
ATOM 4317 O O . GLN B 1 273 ? 118.636 18.612 63.176 1.00 18.05 275 GLN B O 1
ATOM 4323 N N . GLU B 1 274 ? 120.716 19.267 62.542 1.00 19.65 276 GLU B N 1
ATOM 4324 C CA . GLU B 1 274 ? 120.257 20.258 61.579 1.00 23.08 276 GLU B CA 1
ATOM 4325 C C . GLU B 1 274 ? 120.040 19.473 60.301 1.00 24.79 276 GLU B C 1
ATOM 4326 O O . GLU B 1 274 ? 120.981 18.913 59.745 1.00 28.65 276 GLU B O 1
ATOM 4332 N N . GLU B 1 275 ? 118.805 19.426 59.833 1.00 20.54 277 GLU B N 1
ATOM 4333 C CA . GLU B 1 275 ? 118.489 18.617 58.660 1.00 21.79 277 GLU B CA 1
ATOM 4334 C C . GLU B 1 275 ? 117.891 19.476 57.564 1.00 20.92 277 GLU B C 1
ATOM 4335 O O . GLU B 1 275 ? 116.903 20.159 57.815 1.00 19.32 277 GLU B O 1
ATOM 4341 N N . GLN B 1 276 ? 118.487 19.454 56.361 1.00 20.90 278 GLN B N 1
ATOM 4342 C CA . GLN B 1 276 ? 117.924 20.163 55.199 1.00 20.90 278 GLN B CA 1
ATOM 4343 C C . GLN B 1 276 ? 116.674 19.389 54.799 1.00 19.01 278 GLN B C 1
ATOM 4344 O O . GLN B 1 276 ? 116.685 18.156 54.754 1.00 20.83 278 GLN B O 1
ATOM 4350 N N . GLN B 1 277 ? 115.590 20.103 54.509 1.00 18.42 279 GLN B N 1
ATOM 4351 C CA . GLN B 1 277 ? 114.317 19.460 54.176 1.00 14.68 279 GLN B CA 1
ATOM 4352 C C . GLN B 1 277 ? 113.807 20.218 52.970 1.00 16.21 279 GLN B C 1
ATOM 4353 O O . GLN B 1 277 ? 113.935 21.451 52.907 1.00 13.34 279 GLN B O 1
ATOM 4359 N N . THR B 1 278 ? 113.223 19.476 52.028 1.00 13.40 280 THR B N 1
ATOM 4360 C CA . THR B 1 278 ? 112.782 20.023 50.764 1.00 16.54 280 THR B CA 1
ATOM 4361 C C . THR B 1 278 ? 111.305 19.769 50.494 1.00 12.15 280 THR B C 1
ATOM 4362 O O . THR B 1 278 ? 110.817 18.671 50.740 1.00 13.95 280 THR B O 1
ATOM 4366 N N . LYS B 1 279 ? 110.613 20.787 49.995 1.00 12.10 281 LYS B N 1
ATOM 4367 C CA . LYS B 1 279 ? 109.231 20.615 49.565 1.00 10.70 281 LYS B CA 1
ATOM 4368 C C . LYS B 1 279 ? 109.195 20.909 48.057 1.00 11.59 281 LYS B C 1
ATOM 4369 O O . LYS B 1 279 ? 109.880 21.831 47.560 1.00 12.50 281 LYS B O 1
ATOM 4375 N N . GLN B 1 280 ? 108.387 20.134 47.343 1.00 9.79 282 GLN B N 1
ATOM 4376 C CA . GLN B 1 280 ? 108.148 20.349 45.924 1.00 9.47 282 GLN B CA 1
ATOM 4377 C C . GLN B 1 280 ? 106.805 21.064 45.871 1.00 12.64 282 GLN B C 1
ATOM 4378 O O . GLN B 1 280 ? 105.960 20.893 46.757 1.00 13.17 282 GLN B O 1
ATOM 4384 N N . PRO B 1 281 ? 106.580 21.869 44.845 1.00 13.48 283 PRO B N 1
ATOM 4385 C CA . PRO B 1 281 ? 105.283 22.513 44.702 1.00 12.78 283 PRO B CA 1
ATOM 4386 C C . PRO B 1 281 ? 104.240 21.452 44.368 1.00 12.43 283 PRO B C 1
ATOM 4387 O O . PRO B 1 281 ? 104.565 20.380 43.838 1.00 12.39 283 PRO B O 1
ATOM 4391 N N . LEU B 1 282 ? 102.988 21.743 44.688 1.00 13.78 284 LEU B N 1
ATOM 4392 C CA . LEU B 1 282 ? 101.898 20.873 44.288 1.00 13.39 284 LEU B CA 1
ATOM 4393 C C . LEU B 1 282 ? 101.884 20.902 42.759 1.00 14.39 284 LEU B C 1
ATOM 4394 O O . LEU B 1 282 ? 102.130 21.946 42.159 1.00 14.67 284 LEU B O 1
ATOM 4399 N N . GLN B 1 283 ? 101.589 19.760 42.150 1.00 13.94 285 GLN B N 1
ATOM 4400 C CA . GLN B 1 283 ? 101.637 19.631 40.690 1.00 19.76 285 GLN B CA 1
ATOM 4401 C C . GLN B 1 283 ? 100.555 18.730 40.122 1.00 16.05 285 GLN B C 1
ATOM 4402 O O . GLN B 1 283 ? 100.028 17.843 40.804 1.00 16.69 285 GLN B O 1
ATOM 4408 N N . SER B 1 284 ? 100.234 18.959 38.851 1.00 15.27 286 SER B N 1
ATOM 4409 C CA . SER B 1 284 ? 99.281 18.079 38.162 1.00 12.85 286 SER B CA 1
ATOM 4410 C C . SER B 1 284 ? 99.677 16.627 38.398 1.00 13.54 286 SER B C 1
ATOM 4411 O O . SER B 1 284 ? 100.862 16.281 38.295 1.00 19.42 286 SER B O 1
ATOM 4414 N N . GLY B 1 285 ? 98.706 15.768 38.711 1.00 10.73 287 GLY B N 1
ATOM 4415 C CA . GLY B 1 285 ? 98.977 14.375 39.008 1.00 16.32 287 GLY B CA 1
ATOM 4416 C C . GLY B 1 285 ? 98.943 14.097 40.517 1.00 14.90 287 GLY B C 1
ATOM 4417 O O . GLY B 1 285 ? 98.789 12.950 40.934 1.00 15.72 287 GLY B O 1
ATOM 4418 N N . ASP B 1 286 ? 99.079 15.138 41.339 1.00 13.71 288 ASP B N 1
ATOM 4419 C CA . ASP B 1 286 ? 99.072 14.919 42.789 1.00 10.40 288 ASP B CA 1
ATOM 4420 C C . ASP B 1 286 ? 97.678 14.577 43.295 1.00 13.89 288 ASP B C 1
ATOM 4421 O O . ASP B 1 286 ? 96.682 15.149 42.819 1.00 13.28 288 ASP B O 1
ATOM 4426 N N . ARG B 1 287 ? 97.634 13.652 44.257 1.00 11.38 289 ARG B N 1
ATOM 4427 C CA . ARG B 1 287 ? 96.395 13.279 44.953 1.00 10.53 289 ARG B CA 1
ATOM 4428 C C . ARG B 1 287 ? 96.529 13.944 46.324 1.00 11.91 289 ARG B C 1
ATOM 4429 O O . ARG B 1 287 ? 97.604 13.906 46.931 1.00 10.93 289 ARG B O 1
ATOM 4437 N N . VAL B 1 288 ? 95.445 14.559 46.798 1.00 8.83 290 VAL B N 1
ATOM 4438 C CA . VAL B 1 288 ? 95.527 15.323 48.046 1.00 8.56 290 VAL B CA 1
ATOM 4439 C C . VAL B 1 288 ? 94.375 15.116 48.997 1.00 11.56 290 VAL B C 1
ATOM 4440 O O . VAL B 1 288 ? 93.299 14.690 48.596 1.00 10.89 290 VAL B O 1
ATOM 4444 N N . ILE B 1 289 ? 94.628 15.408 50.275 1.00 6.57 291 ILE B N 1
ATOM 4445 C CA . ILE B 1 289 ? 93.539 15.522 51.248 1.00 6.56 291 ILE B CA 1
ATOM 4446 C C . ILE B 1 289 ? 93.379 17.040 51.378 1.00 7.93 291 ILE B C 1
ATOM 4447 O O . ILE B 1 289 ? 94.376 17.776 51.493 1.00 8.87 291 ILE B O 1
ATOM 4452 N N . ALA B 1 290 ? 92.136 17.514 51.352 1.00 7.61 292 ALA B N 1
ATOM 4453 C CA . ALA B 1 290 ? 91.875 18.949 51.447 1.00 11.29 292 ALA B CA 1
ATOM 4454 C C . ALA B 1 290 ? 91.216 19.260 52.796 1.00 11.94 292 ALA B C 1
ATOM 4455 O O . ALA B 1 290 ? 90.265 18.583 53.202 1.00 10.64 292 ALA B O 1
ATOM 4457 N N . LEU B 1 291 ? 91.726 20.279 53.485 1.00 8.49 293 LEU B N 1
ATOM 4458 C CA . LEU B 1 291 ? 91.103 20.715 54.720 1.00 8.73 293 LEU B CA 1
ATOM 4459 C C . LEU B 1 291 ? 90.698 22.179 54.555 1.00 8.83 293 LEU B C 1
ATOM 4460 O O . LEU B 1 291 ? 91.558 23.065 54.380 1.00 8.35 293 LEU B O 1
ATOM 4465 N N . VAL B 1 292 ? 89.384 22.423 54.615 1.00 8.46 294 VAL B N 1
ATOM 4466 C CA . VAL B 1 292 ? 88.861 23.798 54.509 1.00 7.19 294 VAL B CA 1
ATOM 4467 C C . VAL B 1 292 ? 88.467 24.109 55.953 1.00 8.48 294 VAL B C 1
ATOM 4468 O O . VAL B 1 292 ? 87.556 23.522 56.501 1.00 8.89 294 VAL B O 1
ATOM 4472 N N . ASN B 1 293 ? 89.177 25.050 56.540 1.00 8.63 295 ASN B N 1
ATOM 4473 C CA . ASN B 1 293 ? 89.145 25.251 57.976 1.00 8.66 295 ASN B CA 1
ATOM 4474 C C . ASN B 1 293 ? 88.649 26.619 58.389 1.00 10.68 295 ASN B C 1
ATOM 4475 O O . ASN B 1 293 ? 89.117 27.610 57.887 1.00 9.12 295 ASN B O 1
ATOM 4480 N N . ASN B 1 294 ? 87.694 26.649 59.306 1.00 10.18 296 ASN B N 1
ATOM 4481 C CA . ASN B 1 294 ? 87.146 27.886 59.861 1.00 10.28 296 ASN B CA 1
ATOM 4482 C C . ASN B 1 294 ? 88.140 28.430 60.879 1.00 11.97 296 ASN B C 1
ATOM 4483 O O . ASN B 1 294 ? 88.480 27.754 61.839 1.00 13.30 296 ASN B O 1
ATOM 4488 N N . LEU B 1 295 ? 88.627 29.652 60.680 1.00 10.55 297 LEU B N 1
ATOM 4489 C CA . LEU B 1 295 ? 89.532 30.233 61.661 1.00 9.46 297 LEU B CA 1
ATOM 4490 C C . LEU B 1 295 ? 88.710 30.735 62.853 1.00 13.50 297 LEU B C 1
ATOM 4491 O O . LEU B 1 295 ? 89.255 31.042 63.920 1.00 11.19 297 LEU B O 1
ATOM 4496 N N . GLY B 1 296 ? 87.387 30.822 62.690 1.00 18.78 298 GLY B N 1
ATOM 4497 C CA . GLY B 1 296 ? 86.560 31.196 63.837 1.00 21.18 298 GLY B CA 1
ATOM 4498 C C . GLY B 1 296 ? 85.084 31.525 63.694 1.00 24.60 298 GLY B C 1
ATOM 4499 O O . GLY B 1 296 ? 84.222 30.935 64.382 1.00 27.80 298 GLY B O 1
ATOM 4500 N N . ALA B 1 297 ? 84.782 32.464 62.809 1.00 18.33 299 ALA B N 1
ATOM 4501 C CA . ALA B 1 297 ? 83.430 32.969 62.670 1.00 17.10 299 ALA B CA 1
ATOM 4502 C C . ALA B 1 297 ? 82.900 32.870 61.254 1.00 17.73 299 ALA B C 1
ATOM 4503 O O . ALA B 1 297 ? 82.029 33.648 60.846 1.00 20.02 299 ALA B O 1
ATOM 4505 N N . THR B 1 298 ? 83.414 31.923 60.485 1.00 12.62 300 THR B N 1
ATOM 4506 C CA . THR B 1 298 ? 82.921 31.739 59.127 1.00 11.44 300 THR B CA 1
ATOM 4507 C C . THR B 1 298 ? 81.828 30.694 59.181 1.00 15.41 300 THR B C 1
ATOM 4508 O O . THR B 1 298 ? 82.061 29.592 59.683 1.00 18.57 300 THR B O 1
ATOM 4512 N N . PRO B 1 299 ? 80.643 31.019 58.676 1.00 13.93 301 PRO B N 1
ATOM 4513 C CA . PRO B 1 299 ? 79.531 30.055 58.676 1.00 16.34 301 PRO B CA 1
ATOM 4514 C C . PRO B 1 299 ? 79.870 28.802 57.870 1.00 17.52 301 PRO B C 1
ATOM 4515 O O . PRO B 1 299 ? 80.562 28.879 56.875 1.00 14.64 301 PRO B O 1
ATOM 4519 N N . LEU B 1 300 ? 79.377 27.649 58.301 1.00 15.64 302 LEU B N 1
ATOM 4520 C CA . LEU B 1 300 ? 79.632 26.404 57.565 1.00 14.61 302 LEU B CA 1
ATOM 4521 C C . LEU B 1 300 ? 79.166 26.465 56.101 1.00 13.53 302 LEU B C 1
ATOM 4522 O O . LEU B 1 300 ? 79.804 25.896 55.196 1.00 14.95 302 LEU B O 1
ATOM 4527 N N . SER B 1 301 ? 78.051 27.150 55.855 1.00 11.56 303 SER B N 1
ATOM 4528 C CA . SER B 1 301 ? 77.530 27.304 54.508 1.00 12.02 303 SER B CA 1
ATOM 4529 C C . SER B 1 301 ? 78.622 27.912 53.626 1.00 14.47 303 SER B C 1
ATOM 4530 O O . SER B 1 301 ? 78.845 27.450 52.514 1.00 13.34 303 SER B O 1
ATOM 4533 N N . GLU B 1 302 ? 79.298 28.943 54.136 1.00 11.31 304 GLU B N 1
ATOM 4534 C CA . GLU B 1 302 ? 80.364 29.583 53.370 1.00 11.96 304 GLU B CA 1
ATOM 4535 C C . GLU B 1 302 ? 81.525 28.610 53.148 1.00 11.50 304 GLU B C 1
ATOM 4536 O O . GLU B 1 302 ? 82.092 28.596 52.074 1.00 11.18 304 GLU B O 1
ATOM 4542 N N . LEU B 1 303 ? 81.880 27.805 54.143 1.00 10.71 305 LEU B N 1
ATOM 4543 C CA . LEU B 1 303 ? 82.945 26.795 53.938 1.00 9.53 305 LEU B CA 1
ATOM 4544 C C . LEU B 1 303 ? 82.633 25.802 52.832 1.00 9.17 305 LEU B C 1
ATOM 4545 O O . LEU B 1 303 ? 83.534 25.359 52.121 1.00 10.74 305 LEU B O 1
ATOM 4550 N N . TYR B 1 304 ? 81.363 25.433 52.674 1.00 8.26 306 TYR B N 1
ATOM 4551 C CA . TYR B 1 304 ? 80.997 24.542 51.572 1.00 8.47 306 TYR B CA 1
ATOM 4552 C C . TYR B 1 304 ? 81.154 25.269 50.226 1.00 8.54 306 TYR B C 1
ATOM 4553 O O . TYR B 1 304 ? 81.524 24.676 49.211 1.00 10.43 306 TYR B O 1
ATOM 4562 N N . GLY B 1 305 ? 80.868 26.559 50.227 1.00 9.68 307 GLY B N 1
ATOM 4563 C CA . GLY B 1 305 ? 81.041 27.328 49.007 1.00 12.64 307 GLY B CA 1
ATOM 4564 C C . GLY B 1 305 ? 82.525 27.377 48.682 1.00 13.62 307 GLY B C 1
ATOM 4565 O O . GLY B 1 305 ? 82.924 27.281 47.506 1.00 12.83 307 GLY B O 1
ATOM 4566 N N . VAL B 1 306 ? 83.357 27.528 49.715 1.00 11.14 308 VAL B N 1
ATOM 4567 C CA . VAL B 1 306 ? 84.794 27.545 49.492 1.00 12.66 308 VAL B CA 1
ATOM 4568 C C . VAL B 1 306 ? 85.213 26.206 48.897 1.00 12.17 308 VAL B C 1
ATOM 4569 O O . VAL B 1 306 ? 85.985 26.141 47.916 1.00 11.39 308 VAL B O 1
ATOM 4573 N N . TYR B 1 307 ? 84.703 25.130 49.484 1.00 10.64 309 TYR B N 1
ATOM 4574 C CA . TYR B 1 307 ? 85.064 23.801 49.031 1.00 9.96 309 TYR B CA 1
ATOM 4575 C C . TYR B 1 307 ? 84.641 23.607 47.590 1.00 13.53 309 TYR B C 1
ATOM 4576 O O . TYR B 1 307 ? 85.358 23.002 46.801 1.00 10.85 309 TYR B O 1
ATOM 4585 N N . ASN B 1 308 ? 83.469 24.124 47.240 1.00 10.24 310 ASN B N 1
ATOM 4586 C CA . ASN B 1 308 ? 83.019 23.964 45.859 1.00 9.97 310 ASN B CA 1
ATOM 4587 C C . ASN B 1 308 ? 83.998 24.593 44.874 1.00 13.41 310 ASN B C 1
ATOM 4588 O O . ASN B 1 308 ? 84.343 23.983 43.871 1.00 12.92 310 ASN B O 1
ATOM 4593 N N . ARG B 1 309 ? 84.443 25.810 45.159 1.00 12.03 311 ARG B N 1
ATOM 4594 C CA . ARG B 1 309 ? 85.404 26.468 44.262 1.00 11.29 311 ARG B CA 1
ATOM 4595 C C . ARG B 1 309 ? 86.744 25.740 44.280 1.00 14.05 311 ARG B C 1
ATOM 4596 O O . ARG B 1 309 ? 87.406 25.589 43.246 1.00 12.59 311 ARG B O 1
ATOM 4604 N N . LEU B 1 310 ? 87.149 25.283 45.455 1.00 10.89 312 LEU B N 1
ATOM 4605 C CA . LEU B 1 310 ? 88.424 24.592 45.557 1.00 11.21 312 LEU B CA 1
ATOM 4606 C C . LEU B 1 310 ? 88.450 23.334 44.690 1.00 13.94 312 LEU B C 1
ATOM 4607 O O . LEU B 1 310 ? 89.465 23.038 44.035 1.00 12.56 312 LEU B O 1
ATOM 4612 N N . THR B 1 311 ? 87.348 22.575 44.667 1.00 10.77 313 THR B N 1
ATOM 4613 C CA . THR B 1 311 ? 87.303 21.387 43.821 1.00 9.92 313 THR B CA 1
ATOM 4614 C C . THR B 1 311 ? 87.483 21.755 42.355 1.00 12.11 313 THR B C 1
ATOM 4615 O O . THR B 1 311 ? 88.187 21.052 41.631 1.00 12.56 313 THR B O 1
ATOM 4619 N N . THR B 1 312 ? 86.849 22.841 41.927 1.00 13.00 314 THR B N 1
ATOM 4620 C CA . THR B 1 312 ? 86.973 23.259 40.526 1.00 13.56 314 THR B CA 1
ATOM 4621 C C . THR B 1 312 ? 88.444 23.542 40.176 1.00 14.31 314 THR B C 1
ATOM 4622 O O . THR B 1 312 ? 88.974 23.045 39.178 1.00 14.65 314 THR B O 1
ATOM 4626 N N . ARG B 1 313 ? 89.087 24.345 41.020 1.00 13.17 315 ARG B N 1
ATOM 4627 C CA . ARG B 1 313 ? 90.475 24.735 40.825 1.00 11.59 315 ARG B CA 1
ATOM 4628 C C . ARG B 1 313 ? 91.426 23.528 40.844 1.00 13.25 315 ARG B C 1
ATOM 4629 O O . ARG B 1 313 ? 92.357 23.432 40.044 1.00 12.55 315 ARG B O 1
ATOM 4637 N N . CYS B 1 314 ? 91.198 22.602 41.769 1.00 13.34 316 CYS B N 1
ATOM 4638 C CA . CYS B 1 314 ? 92.011 21.386 41.821 1.00 12.35 316 CYS B CA 1
ATOM 4639 C C . CYS B 1 314 ? 91.822 20.576 40.526 1.00 14.29 316 CYS B C 1
ATOM 4640 O O . CYS B 1 314 ? 92.795 20.106 39.932 1.00 13.89 316 CYS B O 1
ATOM 4643 N N . GLN B 1 315 ? 90.569 20.413 40.090 1.00 14.82 317 GLN B N 1
ATOM 4644 C CA . GLN B 1 315 ? 90.310 19.658 38.862 1.00 19.07 317 GLN B CA 1
ATOM 4645 C C . GLN B 1 315 ? 91.051 20.307 37.684 1.00 17.45 317 GLN B C 1
ATOM 4646 O O . GLN B 1 315 ? 91.663 19.612 36.884 1.00 19.68 317 GLN B O 1
ATOM 4652 N N . GLN B 1 316 ? 90.994 21.635 37.590 1.00 14.78 318 GLN B N 1
ATOM 4653 C CA . GLN B 1 316 ? 91.673 22.360 36.492 1.00 16.80 318 GLN B CA 1
ATOM 4654 C C . GLN B 1 316 ? 93.192 22.235 36.523 1.00 18.29 318 GLN B C 1
ATOM 4655 O O . GLN B 1 316 ? 93.868 22.181 35.470 1.00 20.12 318 GLN B O 1
ATOM 4661 N N . ALA B 1 317 ? 93.736 22.189 37.731 1.00 14.78 319 ALA B N 1
ATOM 4662 C CA . ALA B 1 317 ? 95.160 22.073 37.936 1.00 16.87 319 ALA B CA 1
ATOM 4663 C C . ALA B 1 317 ? 95.677 20.632 37.884 1.00 16.68 319 ALA B C 1
ATOM 4664 O O . ALA B 1 317 ? 96.883 20.397 37.971 1.00 17.71 319 ALA B O 1
ATOM 4666 N N . GLY B 1 318 ? 94.783 19.666 37.753 1.00 15.74 320 GLY B N 1
ATOM 4667 C CA . GLY B 1 318 ? 95.204 18.277 37.741 1.00 13.94 320 GLY B CA 1
ATOM 4668 C C . GLY B 1 318 ? 95.403 17.621 39.102 1.00 14.44 320 GLY B C 1
ATOM 4669 O O . GLY B 1 318 ? 96.052 16.559 39.200 1.00 14.86 320 GLY B O 1
ATOM 4670 N N . LEU B 1 319 ? 94.855 18.233 40.160 1.00 13.18 321 LEU B N 1
ATOM 4671 C CA . LEU B 1 319 ? 94.967 17.661 41.505 1.00 12.65 321 LEU B CA 1
ATOM 4672 C C . LEU B 1 319 ? 93.697 16.867 41.820 1.00 14.48 321 LEU B C 1
ATOM 4673 O O . LEU B 1 319 ? 92.585 17.346 41.589 1.00 15.99 321 LEU B O 1
ATOM 4678 N N . THR B 1 320 ? 93.865 15.661 42.347 1.00 11.86 322 THR B N 1
ATOM 4679 C CA . THR B 1 320 ? 92.700 14.830 42.678 1.00 13.34 322 THR B CA 1
ATOM 4680 C C . THR B 1 320 ? 92.433 14.929 44.170 1.00 13.34 322 THR B C 1
ATOM 4681 O O . THR B 1 320 ? 93.285 14.527 44.935 1.00 13.89 322 THR B O 1
ATOM 4685 N N . ILE B 1 321 ? 91.281 15.450 44.596 1.00 11.80 323 ILE B N 1
ATOM 4686 C CA . ILE B 1 321 ? 90.995 15.485 46.046 1.00 11.87 323 ILE B CA 1
ATOM 4687 C C . ILE B 1 321 ? 90.421 14.114 46.418 1.00 13.95 323 ILE B C 1
ATOM 4688 O O . ILE B 1 321 ? 89.351 13.715 45.927 1.00 13.38 323 ILE B O 1
ATOM 4693 N N . GLU B 1 322 ? 91.125 13.389 47.277 1.00 9.52 324 GLU B N 1
ATOM 4694 C CA . GLU B 1 322 ? 90.731 12.037 47.650 1.00 9.51 324 GLU B CA 1
ATOM 4695 C C . GLU B 1 322 ? 89.883 12.000 48.914 1.00 10.74 324 GLU B C 1
ATOM 4696 O O . GLU B 1 322 ? 89.002 11.137 49.054 1.00 8.96 324 GLU B O 1
ATOM 4702 N N . ARG B 1 323 ? 90.151 12.929 49.827 1.00 9.54 325 ARG B N 1
ATOM 4703 C CA . ARG B 1 323 ? 89.365 13.033 51.073 1.00 6.68 325 ARG B CA 1
ATOM 4704 C C . ARG B 1 323 ? 89.341 14.503 51.473 1.00 6.86 325 ARG B C 1
ATOM 4705 O O . ARG B 1 323 ? 90.203 15.293 51.057 1.00 9.42 325 ARG B O 1
ATOM 4713 N N . ASN B 1 324 ? 88.371 14.874 52.291 1.00 7.97 326 ASN B N 1
ATOM 4714 C CA . ASN B 1 324 ? 88.303 16.244 52.770 1.00 9.19 326 ASN B CA 1
ATOM 4715 C C . ASN B 1 324 ? 87.845 16.306 54.222 1.00 11.73 326 ASN B C 1
ATOM 4716 O O . ASN B 1 324 ? 87.249 15.336 54.754 1.00 9.15 326 ASN B O 1
ATOM 4721 N N . LEU B 1 325 ? 88.134 17.444 54.851 1.00 9.42 327 LEU B N 1
ATOM 4722 C CA . LEU B 1 325 ? 87.653 17.781 56.181 1.00 9.82 327 LEU B CA 1
ATOM 4723 C C . LEU B 1 325 ? 87.202 19.223 56.028 1.00 11.20 327 LEU B C 1
ATOM 4724 O O . LEU B 1 325 ? 87.948 20.053 55.512 1.00 10.27 327 LEU B O 1
ATOM 4729 N N . ILE B 1 326 ? 85.990 19.531 56.465 1.00 8.50 328 ILE B N 1
ATOM 4730 C CA . ILE B 1 326 ? 85.459 20.902 56.348 1.00 8.31 328 ILE B CA 1
ATOM 4731 C C . ILE B 1 326 ? 84.838 21.262 57.692 1.00 9.80 328 ILE B C 1
ATOM 4732 O O . ILE B 1 326 ? 83.864 20.630 58.117 1.00 9.57 328 ILE B O 1
ATOM 4737 N N . GLY B 1 327 ? 85.400 22.269 58.358 1.00 11.39 329 GLY B N 1
ATOM 4738 C CA . GLY B 1 327 ? 84.890 22.636 59.672 1.00 11.46 329 GLY B CA 1
ATOM 4739 C C . GLY B 1 327 ? 85.882 23.454 60.462 1.00 12.93 329 GLY B C 1
ATOM 4740 O O . GLY B 1 327 ? 86.845 23.976 59.907 1.00 11.20 329 GLY B O 1
ATOM 4741 N N . ALA B 1 328 ? 85.641 23.568 61.766 1.00 9.44 330 ALA B N 1
ATOM 4742 C CA . ALA B 1 328 ? 86.499 24.366 62.638 1.00 10.47 330 ALA B CA 1
ATOM 4743 C C . ALA B 1 328 ? 87.504 23.416 63.302 1.00 9.96 330 ALA B C 1
ATOM 4744 O O . ALA B 1 328 ? 87.204 22.754 64.317 1.00 9.66 330 ALA B O 1
ATOM 4746 N N . TYR B 1 329 ? 88.701 23.351 62.714 1.00 7.77 331 TYR B N 1
ATOM 4747 C CA . TYR B 1 329 ? 89.738 22.421 63.178 1.00 8.24 331 TYR B CA 1
ATOM 4748 C C . TYR B 1 329 ? 91.005 23.025 63.748 1.00 7.80 331 TYR B C 1
ATOM 4749 O O . TYR B 1 329 ? 91.712 22.389 64.552 1.00 9.81 331 TYR B O 1
ATOM 4758 N N . CYS B 1 330 ? 91.319 24.255 63.333 1.00 7.59 332 CYS B N 1
ATOM 4759 C CA . CYS B 1 330 ? 92.534 24.930 63.827 1.00 7.85 332 CYS B CA 1
ATOM 4760 C C . CYS B 1 330 ? 92.130 26.391 63.799 1.00 9.58 332 CYS B C 1
ATOM 4761 O O . CYS B 1 330 ? 92.187 27.035 62.743 1.00 9.52 332 CYS B O 1
ATOM 4764 N N . THR B 1 331 ? 91.722 26.922 64.953 1.00 7.86 333 THR B N 1
ATOM 4765 C CA . THR B 1 331 ? 91.135 28.266 64.970 1.00 8.45 333 THR B CA 1
ATOM 4766 C C . THR B 1 331 ? 92.029 29.389 65.482 1.00 8.34 333 THR B C 1
ATOM 4767 O O . THR B 1 331 ? 93.168 29.170 65.831 1.00 11.18 333 THR B O 1
ATOM 4771 N N . SER B 1 332 ? 91.481 30.602 65.525 1.00 10.54 334 SER B N 1
ATOM 4772 C CA . SER B 1 332 ? 92.194 31.775 66.031 1.00 8.31 334 SER B CA 1
ATOM 4773 C C . SER B 1 332 ? 91.105 32.563 66.731 1.00 13.69 334 SER B C 1
ATOM 4774 O O . SER B 1 332 ? 90.467 33.452 66.163 1.00 14.43 334 SER B O 1
ATOM 4777 N N . LEU B 1 333 ? 90.886 32.213 67.989 1.00 16.54 335 LEU B N 1
ATOM 4778 C CA . LEU B 1 333 ? 89.752 32.786 68.714 1.00 20.38 335 LEU B CA 1
ATOM 4779 C C . LEU B 1 333 ? 88.461 32.887 67.833 1.00 21.88 335 LEU B C 1
ATOM 4780 O O . LEU B 1 333 ? 87.978 31.877 67.276 1.00 21.41 335 LEU B O 1
ATOM 4785 N N . ASP B 1 334 ? 87.900 34.087 67.706 1.00 23.15 336 ASP B N 1
ATOM 4786 C CA . ASP B 1 334 ? 86.685 34.263 66.923 1.00 26.64 336 ASP B CA 1
ATOM 4787 C C . ASP B 1 334 ? 86.969 34.983 65.614 1.00 27.45 336 ASP B C 1
ATOM 4788 O O . ASP B 1 334 ? 86.091 35.685 65.091 1.00 25.42 336 ASP B O 1
ATOM 4793 N N . MET B 1 335 ? 88.190 34.804 65.095 1.00 24.54 337 MET B N 1
ATOM 4794 C CA . MET B 1 335 ? 88.651 35.478 63.882 1.00 21.20 337 MET B CA 1
ATOM 4795 C C . MET B 1 335 ? 87.695 35.178 62.779 1.00 22.35 337 MET B C 1
ATOM 4796 O O . MET B 1 335 ? 87.215 34.050 62.648 1.00 26.26 337 MET B O 1
ATOM 4801 N N . THR B 1 336 ? 87.396 36.177 61.961 1.00 21.66 338 THR B N 1
ATOM 4802 C CA . THR B 1 336 ? 86.525 35.915 60.847 1.00 19.52 338 THR B CA 1
ATOM 4803 C C . THR B 1 336 ? 87.478 35.575 59.716 1.00 19.33 338 THR B C 1
ATOM 4804 O O . THR B 1 336 ? 88.211 36.432 59.246 1.00 19.91 338 THR B O 1
ATOM 4808 N N . GLY B 1 337 ? 87.475 34.333 59.279 1.00 18.52 339 GLY B N 1
ATOM 4809 C CA . GLY B 1 337 ? 88.362 33.962 58.187 1.00 15.64 339 GLY B CA 1
ATOM 4810 C C . GLY B 1 337 ? 88.418 32.457 58.066 1.00 15.61 339 GLY B C 1
ATOM 4811 O O . GLY B 1 337 ? 87.751 31.725 58.814 1.00 11.57 339 GLY B O 1
ATOM 4812 N N . PHE B 1 338 ? 89.212 31.978 57.123 1.00 13.53 340 PHE B N 1
ATOM 4813 C CA . PHE B 1 338 ? 89.309 30.543 56.946 1.00 11.03 340 PHE B CA 1
ATOM 4814 C C . PHE B 1 338 ? 90.641 30.264 56.283 1.00 10.41 340 PHE B C 1
ATOM 4815 O O . PHE B 1 338 ? 91.280 31.175 55.737 1.00 10.03 340 PHE B O 1
ATOM 4823 N N . SER B 1 339 ? 91.058 29.012 56.343 1.00 9.70 341 SER B N 1
ATOM 4824 C CA . SER B 1 339 ? 92.308 28.584 55.684 1.00 10.36 341 SER B CA 1
ATOM 4825 C C . SER B 1 339 ? 92.019 27.376 54.786 1.00 10.57 341 SER B C 1
ATOM 4826 O O . SER B 1 339 ? 91.027 26.659 54.963 1.00 8.67 341 SER B O 1
ATOM 4829 N N . ILE B 1 340 ? 92.900 27.172 53.812 1.00 8.17 342 ILE B N 1
ATOM 4830 C CA . ILE B 1 340 ? 92.831 26.007 52.945 1.00 7.90 342 ILE B CA 1
ATOM 4831 C C . ILE B 1 340 ? 94.166 25.296 53.098 1.00 8.53 342 ILE B C 1
ATOM 4832 O O . ILE B 1 340 ? 95.218 25.944 53.038 1.00 9.97 342 ILE B O 1
ATOM 4837 N N . THR B 1 341 ? 94.121 23.978 53.302 1.00 8.30 343 THR B N 1
ATOM 4838 C CA . THR B 1 341 ? 95.330 23.153 53.371 1.00 8.85 343 THR B CA 1
ATOM 4839 C C . THR B 1 341 ? 95.191 22.027 52.362 1.00 10.52 343 THR B C 1
ATOM 4840 O O . THR B 1 341 ? 94.140 21.376 52.309 1.00 7.96 343 THR B O 1
ATOM 4844 N N . LEU B 1 342 ? 96.243 21.790 51.567 1.00 9.33 344 LEU B N 1
ATOM 4845 C CA . LEU B 1 342 ? 96.257 20.658 50.663 1.00 5.74 344 LEU B CA 1
ATOM 4846 C C . LEU B 1 342 ? 97.466 19.813 51.007 1.00 7.44 344 LEU B C 1
ATOM 4847 O O . LEU B 1 342 ? 98.602 20.294 51.052 1.00 9.41 344 LEU B O 1
ATOM 4852 N N . LEU B 1 343 ? 97.211 18.543 51.255 1.00 7.40 345 LEU B N 1
ATOM 4853 C CA . LEU B 1 343 ? 98.274 17.626 51.628 1.00 5.47 345 LEU B CA 1
ATOM 4854 C C . LEU B 1 343 ? 98.395 16.520 50.591 1.00 8.86 345 LEU B C 1
ATOM 4855 O O . LEU B 1 343 ? 97.438 15.773 50.365 1.00 8.38 345 LEU B O 1
ATOM 4860 N N . LYS B 1 344 ? 99.572 16.416 49.960 1.00 9.69 346 LYS B N 1
ATOM 4861 C CA . LYS B 1 344 ? 99.812 15.354 48.968 1.00 9.21 346 LYS B CA 1
ATOM 4862 C C . LYS B 1 344 ? 99.892 14.006 49.671 1.00 11.70 346 LYS B C 1
ATOM 4863 O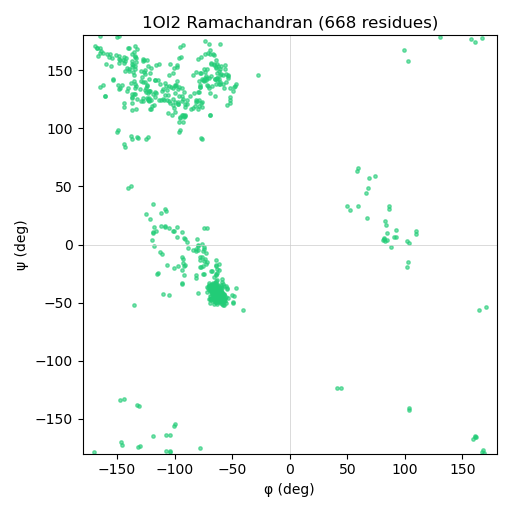 O . LYS B 1 344 ? 100.556 13.872 50.715 1.00 9.83 346 LYS B O 1
ATOM 4869 N N . VAL B 1 345 ? 99.224 12.997 49.113 1.00 9.43 347 VAL B N 1
ATOM 4870 C CA . VAL B 1 345 ? 99.186 11.672 49.740 1.00 9.69 347 VAL B CA 1
ATOM 4871 C C . VAL B 1 345 ? 99.299 10.549 48.711 1.00 14.24 347 VAL B C 1
ATOM 4872 O O . VAL B 1 345 ? 99.210 10.789 47.513 1.00 13.97 347 VAL B O 1
ATOM 4876 N N . ASP B 1 346 ? 99.492 9.337 49.213 1.00 12.08 348 ASP B N 1
ATOM 4877 C CA . ASP B 1 346 ? 99.496 8.126 48.381 1.00 14.76 348 ASP B CA 1
ATOM 4878 C C . ASP B 1 346 ? 98.561 7.088 49.003 1.00 13.19 348 ASP B C 1
ATOM 4879 O O . ASP B 1 346 ? 97.860 7.391 49.973 1.00 11.88 348 ASP B O 1
ATOM 4884 N N . ASP B 1 347 ? 98.541 5.863 48.465 1.00 14.42 349 ASP B N 1
ATOM 4885 C CA . ASP B 1 347 ? 97.629 4.842 48.981 1.00 15.64 349 ASP B CA 1
ATOM 4886 C C . ASP B 1 347 ? 97.889 4.545 50.468 1.00 12.81 349 ASP B C 1
ATOM 4887 O O . ASP B 1 347 ? 96.951 4.403 51.256 1.00 13.32 349 ASP B O 1
ATOM 4892 N N . GLU B 1 348 ? 99.169 4.454 50.836 1.00 13.34 350 GLU B N 1
ATOM 4893 C CA . GLU B 1 348 ? 99.528 4.167 52.213 1.00 13.73 350 GLU B CA 1
ATOM 4894 C C . GLU B 1 348 ? 99.033 5.251 53.170 1.00 14.40 350 GLU B C 1
ATOM 4895 O O . GLU B 1 348 ? 98.523 4.936 54.240 1.00 11.81 350 GLU B O 1
ATOM 4901 N N . THR B 1 349 ? 99.196 6.513 52.773 1.00 10.99 351 THR B N 1
ATOM 4902 C CA . THR B 1 349 ? 98.751 7.658 53.574 1.00 10.82 351 THR B CA 1
ATOM 4903 C C . THR B 1 349 ? 97.242 7.719 53.658 1.00 10.07 351 THR B C 1
ATOM 4904 O O . THR B 1 349 ? 96.672 8.047 54.704 1.00 9.31 351 THR B O 1
ATOM 4908 N N . LEU B 1 350 ? 96.573 7.409 52.552 1.00 11.39 352 LEU B N 1
ATOM 4909 C CA . LEU B 1 350 ? 95.111 7.358 52.580 1.00 9.53 352 LEU B CA 1
ATOM 4910 C C . LEU B 1 350 ? 94.597 6.249 53.508 1.00 10.11 352 LEU B C 1
ATOM 4911 O O . LEU B 1 350 ? 93.571 6.405 54.145 1.00 9.06 352 LEU B O 1
ATOM 4916 N N . ALA B 1 351 ? 95.305 5.117 53.581 1.00 7.06 353 ALA B N 1
ATOM 4917 C CA . ALA B 1 351 ? 94.871 4.053 54.510 1.00 10.03 353 ALA B CA 1
ATOM 4918 C C . ALA B 1 351 ? 95.020 4.545 55.952 1.00 7.54 353 ALA B C 1
ATOM 4919 O O . ALA B 1 351 ? 94.198 4.213 56.815 1.00 9.96 353 ALA B O 1
ATOM 4921 N N . LEU B 1 352 ? 96.064 5.332 56.220 1.00 8.28 354 LEU B N 1
ATOM 4922 C CA . LEU B 1 352 ? 96.247 5.874 57.579 1.00 9.44 354 LEU B CA 1
ATOM 4923 C C . LEU B 1 352 ? 95.135 6.883 57.863 1.00 10.73 354 LEU B C 1
ATOM 4924 O O . LEU B 1 352 ? 94.636 6.970 58.976 1.00 10.39 354 LEU B O 1
ATOM 4929 N N . TRP B 1 353 ? 94.730 7.641 56.850 1.00 10.21 355 TRP B N 1
ATOM 4930 C CA . TRP B 1 353 ? 93.636 8.594 57.047 1.00 7.40 355 TRP B CA 1
ATOM 4931 C C . TRP B 1 353 ? 92.338 7.871 57.380 1.00 7.02 355 TRP B C 1
ATOM 4932 O O . TRP B 1 353 ? 91.584 8.279 58.268 1.00 8.98 355 TRP B O 1
ATOM 4943 N N . ASP B 1 354 ? 92.063 6.799 56.651 1.00 8.32 356 ASP B N 1
ATOM 4944 C CA . ASP B 1 354 ? 90.820 6.046 56.853 1.00 9.25 356 ASP B CA 1
ATOM 4945 C C . ASP B 1 354 ? 90.783 5.207 58.118 1.00 9.72 356 ASP B C 1
ATOM 4946 O O . ASP B 1 354 ? 89.714 4.715 58.512 1.00 9.30 356 ASP B O 1
ATOM 4951 N N . ALA B 1 355 ? 91.942 5.037 58.753 1.00 7.79 357 ALA B N 1
ATOM 4952 C CA . ALA B 1 355 ? 92.022 4.212 59.963 1.00 7.68 357 ALA B CA 1
ATOM 4953 C C . ALA B 1 355 ? 91.189 4.854 61.090 1.00 7.93 357 ALA B C 1
ATOM 4954 O O . ALA B 1 355 ? 90.996 6.083 61.119 1.00 9.22 357 ALA B O 1
ATOM 4956 N N . PRO B 1 356 ? 90.703 4.027 62.015 1.00 8.46 358 PRO B N 1
ATOM 4957 C CA . PRO B 1 356 ? 89.874 4.510 63.117 1.00 6.53 358 PRO B CA 1
ATOM 4958 C C . PRO B 1 356 ? 90.512 5.632 63.916 1.00 8.75 358 PRO B C 1
ATOM 4959 O O . PRO B 1 356 ? 91.737 5.663 64.176 1.00 10.13 358 PRO B O 1
ATOM 4963 N N . VAL B 1 357 ? 89.652 6.554 64.326 1.00 6.90 359 VAL B N 1
ATOM 4964 C CA . VAL B 1 357 ? 90.065 7.651 65.178 1.00 7.48 359 VAL B CA 1
ATOM 4965 C C . VAL B 1 357 ? 88.875 7.978 66.084 1.00 10.37 359 VAL B C 1
ATOM 4966 O O . VAL B 1 357 ? 87.731 8.057 65.627 1.00 8.64 359 VAL B O 1
ATOM 4970 N N . HIS B 1 358 ? 89.141 8.163 67.369 1.00 9.74 360 HIS B N 1
ATOM 4971 C CA . HIS B 1 358 ? 88.067 8.476 68.323 1.00 9.11 360 HIS B CA 1
ATOM 4972 C C . HIS B 1 358 ? 88.556 9.572 69.269 1.00 9.92 360 HIS B C 1
ATOM 4973 O O . HIS B 1 358 ? 89.190 9.285 70.297 1.00 11.84 360 HIS B O 1
ATOM 4980 N N . THR B 1 359 ? 88.260 10.830 68.907 1.00 8.59 361 THR B N 1
ATOM 4981 C CA . THR B 1 359 ? 88.651 12.008 69.684 1.00 8.55 361 THR B CA 1
ATOM 4982 C C . THR B 1 359 ? 87.431 12.930 69.737 1.00 6.42 361 THR B C 1
ATOM 4983 O O . THR B 1 359 ? 86.464 12.738 68.993 1.00 9.20 361 THR B O 1
ATOM 4987 N N . PRO B 1 360 ? 87.462 13.917 70.623 1.00 9.73 362 PRO B N 1
ATOM 4988 C CA . PRO B 1 360 ? 86.381 14.917 70.676 1.00 8.82 362 PRO B CA 1
ATOM 4989 C C . PRO B 1 360 ? 86.009 15.520 69.326 1.00 10.36 362 PRO B C 1
ATOM 4990 O O . PRO B 1 360 ? 84.809 15.650 69.011 1.00 11.44 362 PRO B O 1
ATOM 4994 N N . ALA B 1 361 ? 87.010 15.880 68.529 1.00 7.84 363 ALA B N 1
ATOM 4995 C CA . ALA B 1 361 ? 86.792 16.557 67.254 1.00 7.36 363 ALA B CA 1
ATOM 4996 C C . ALA B 1 361 ? 86.670 15.659 66.009 1.00 9.25 363 ALA B C 1
ATOM 4997 O O . ALA B 1 361 ? 86.033 16.057 65.041 1.00 11.60 363 ALA B O 1
ATOM 4999 N N . LEU B 1 362 ? 87.279 14.466 66.036 1.00 8.52 364 LEU B N 1
ATOM 5000 C CA . LEU B 1 362 ? 87.303 13.579 64.857 1.00 8.96 364 LEU B CA 1
ATOM 5001 C C . LEU B 1 362 ? 86.919 12.186 65.276 1.00 9.68 364 LEU B C 1
ATOM 5002 O O . LEU B 1 362 ? 87.532 11.608 66.180 1.00 11.67 364 LEU B O 1
ATOM 5007 N N . ASN B 1 363 ? 85.909 11.639 64.612 1.00 9.27 365 ASN B N 1
ATOM 5008 C CA . ASN B 1 363 ? 85.460 10.303 64.940 1.00 8.39 365 ASN B CA 1
ATOM 5009 C C . ASN B 1 363 ? 85.004 9.516 63.726 1.00 12.34 365 ASN B C 1
ATOM 5010 O O . ASN B 1 363 ? 84.054 9.881 63.024 1.00 10.29 365 ASN B O 1
ATOM 5015 N N . TRP B 1 364 ? 85.703 8.424 63.481 1.00 10.23 366 TRP B N 1
ATOM 5016 C CA . TRP B 1 364 ? 85.277 7.494 62.464 1.00 11.40 366 TRP B CA 1
ATOM 5017 C C . TRP B 1 364 ? 85.894 6.132 62.687 1.00 14.75 366 TRP B C 1
ATOM 5018 O O . TRP B 1 364 ? 86.934 6.017 63.318 1.00 13.49 366 TRP B O 1
ATOM 5029 N N . GLY B 1 365 ? 85.246 5.090 62.180 1.00 14.69 367 GLY B N 1
ATOM 5030 C CA . GLY B 1 365 ? 85.822 3.778 62.360 1.00 17.30 367 GLY B CA 1
ATOM 5031 C C . GLY B 1 365 ? 86.136 3.164 61.020 1.00 23.72 367 GLY B C 1
ATOM 5032 O O . GLY B 1 365 ? 86.171 3.849 59.973 1.00 21.83 367 GLY B O 1
ATOM 5033 N N . LYS B 1 366 ? 86.375 1.859 61.037 1.00 23.21 368 LYS B N 1
ATOM 5034 C CA . LYS B 1 366 ? 86.507 1.154 59.768 1.00 38.41 368 LYS B CA 1
ATOM 5035 C C . LYS B 1 366 ? 85.531 1.818 58.769 1.00 40.34 368 LYS B C 1
ATOM 5036 O O . LYS B 1 366 ? 85.858 2.711 57.984 1.00 39.97 368 LYS B O 1
#

Sequence (672 aa):
DVLDEQLAGLAKAHPSLTLHQDPVYVTRADAPVAGKVALLSGGGSGHEPMHCGYIGQGMLSGACPGEIFTSPTPDKIFECAMQVDGGEGVLLIIKNYTGDILNFETATELLHDSGVKVTTVVIDDDVAVKDSLYTAGRRGVANTVLIEKLVGAAAERGDSLDACAELGRKLNNQGHSIGIALGACLADNEMEFGVGIHGEPGIDRRPFSSLDQTVDEMFDTLLVNGSYHRTLRFWDYQQGSWQEEQQTKQPLQSGDRVIALVNNLGATPLSELYGVYNRLTTRCQQAGLTIERNLIGAYCTSLDMTGFSITLLKVDDETLALWDAPVHTPALNWGKDVLDEQLAGLAKAHPSLTLHQDPVYVTRADAPVAGKVALLSGGGSGHEPMHCGYIGQGMLSGACPGEIFTSPTPDKIFECAMQVDGGEGVLLIIKNYTGDILNFETATELLHDSGVKVTTVVIDDDVAVKDSLYTAGRRGVANTVLIEKLVGAAAERGDSLDACAELGRKLNNQGHSIGIALGACLADNEMEFGVGIHGEPGIDRRPFSSLDQTVDEMFDTLLVNGSYHRTLRFWDYQQGSWQEEQQTKQPLQSGDRVIALVNNLGATPLSELYGVYNRLTTRCQQAGLTIERNLIGAYCTSLDMTGFSITLLKVDDETLALWDAPVHTPALNWGK